Protein AF-A0A929W776-F1 (afdb_monomer_lite)

Foldseek 3Di:
DDPQQVQLLVVLQDPDGPVLVVLQADDLVSVVVVCVVCDDVVVVVCLVCLVVVDDDCSSVLVNVLVCQLVVNDDLVNLVCCCVPVVDLSSLLSLLNHQDQDPVSLLVSLVVLVVQLVVQVVDDPVSNVSSVSSSVNSLQSNCVSNVHPGSVLSVLLNVLVVLVVVVDQQVFDDDPQKTWHWDADLLLQTDTWIDHPNHTDPDDDPVLPPDPVSVVSVVVNVVLNVSLVVLLVVLVVQQLLQGWAFPVSLVSQCSDSRRNSQQQLFWKDDPLFTARDDPQAGQGPVGGDGDDRGTIGRDACVSCVVVVCLLVVLLVLLLVLAAHAACGSLDQADDDDPVQQAPQKDQPQFFFFFDLVFLCVLCVVVQWGQHPVFGIWHDDNVQQKIKGWDWPDPSPDDDPPGGTGTGIIGIDGSDDDPPDDDDGPNPDDRSNVGVVVVSVLVRSCGGGPVVHRPWRDPSQLVSLVSLLVSVCVNVVLPQWDDDDQWIWGDAQFFIWIAGSRQRWIATDVFGTFDDDDPVVVCVVVDRDNYDDDDPSSSSNNVVRVCRSHVVPDDDPSRVVRGHGDD

Radius of gyration: 27.55 Å; chains: 1; bounding box: 69×51×92 Å

Structure (mmCIF, N/CA/C/O backbone):
data_AF-A0A929W776-F1
#
_entry.id   AF-A0A929W776-F1
#
loop_
_atom_site.group_PDB
_atom_site.id
_atom_site.type_symbol
_atom_site.label_atom_id
_atom_site.label_alt_id
_atom_site.label_comp_id
_atom_site.label_asym_id
_atom_site.label_entity_id
_atom_site.label_seq_id
_atom_site.pdbx_PDB_ins_code
_atom_site.Cartn_x
_atom_site.Cartn_y
_atom_site.Cartn_z
_atom_site.occupancy
_atom_site.B_iso_or_equiv
_atom_site.auth_seq_id
_atom_site.auth_comp_id
_atom_site.auth_asym_id
_atom_site.auth_atom_id
_atom_site.pdbx_PDB_model_num
ATOM 1 N N . MET A 1 1 ? 20.023 8.348 25.761 1.00 48.97 1 MET A N 1
ATOM 2 C CA . MET A 1 1 ? 19.264 7.787 24.634 1.00 48.97 1 MET A CA 1
ATOM 3 C C . MET A 1 1 ? 18.373 8.864 24.034 1.00 48.97 1 MET A C 1
ATOM 5 O O . MET A 1 1 ? 17.513 9.380 24.750 1.00 48.97 1 MET A O 1
ATOM 9 N N . GLY A 1 2 ? 18.615 9.252 22.782 1.00 57.19 2 GLY A N 1
ATOM 10 C CA . GLY A 1 2 ? 17.770 10.219 22.065 1.00 57.19 2 GLY A CA 1
ATOM 11 C C . GLY A 1 2 ? 16.367 9.662 21.781 1.00 57.19 2 GLY A C 1
ATOM 12 O O . GLY A 1 2 ? 16.139 8.458 21.904 1.00 57.19 2 GLY A O 1
ATOM 13 N N . ASN A 1 3 ? 15.405 10.517 21.406 1.00 63.56 3 ASN A N 1
ATOM 14 C CA . ASN A 1 3 ? 14.049 10.060 21.054 1.00 63.56 3 ASN A CA 1
ATOM 15 C C . ASN A 1 3 ? 14.088 9.099 19.850 1.00 63.56 3 ASN A C 1
ATOM 17 O O . ASN A 1 3 ? 13.490 8.030 19.893 1.00 63.56 3 ASN A O 1
ATOM 21 N N . ASP A 1 4 ? 14.873 9.426 18.824 1.00 62.84 4 ASP A N 1
ATOM 22 C CA . ASP A 1 4 ? 14.966 8.621 17.599 1.00 62.84 4 ASP A CA 1
ATOM 23 C C . ASP A 1 4 ? 15.690 7.282 17.812 1.00 62.84 4 ASP A C 1
ATOM 25 O O . ASP A 1 4 ? 15.313 6.270 17.231 1.00 62.84 4 ASP A O 1
ATOM 29 N N . GLU A 1 5 ? 16.647 7.232 18.737 1.00 65.25 5 GLU A N 1
ATOM 30 C CA . GLU A 1 5 ? 17.328 5.996 19.138 1.00 65.25 5 GLU A CA 1
ATOM 31 C C . GLU A 1 5 ? 16.361 5.016 19.821 1.00 65.25 5 GLU A C 1
ATOM 33 O O . GLU A 1 5 ? 16.361 3.819 19.536 1.00 65.25 5 GLU A O 1
ATOM 38 N N . LYS A 1 6 ? 15.466 5.523 20.685 1.00 69.19 6 LYS A N 1
ATOM 39 C CA . LYS A 1 6 ? 14.408 4.698 21.294 1.00 69.19 6 LYS A CA 1
ATOM 40 C C . LYS A 1 6 ? 13.446 4.166 20.244 1.00 69.19 6 LYS A C 1
ATOM 42 O O . LYS A 1 6 ? 13.073 2.999 20.313 1.00 69.19 6 LYS A O 1
ATOM 47 N N . LYS A 1 7 ? 13.080 4.992 19.261 1.00 70.00 7 LYS A N 1
ATOM 48 C CA . LYS A 1 7 ? 12.221 4.575 18.146 1.00 70.00 7 LYS A CA 1
ATOM 49 C C . LYS A 1 7 ? 12.863 3.457 17.326 1.00 70.00 7 LYS A C 1
ATOM 51 O O . LYS A 1 7 ? 12.212 2.448 17.080 1.00 70.00 7 LYS A O 1
ATOM 56 N N . ALA A 1 8 ? 14.138 3.609 16.972 1.00 69.38 8 ALA A N 1
ATOM 57 C CA . ALA A 1 8 ? 14.897 2.613 16.223 1.00 69.38 8 ALA A CA 1
ATOM 58 C C . ALA A 1 8 ? 15.000 1.268 16.963 1.00 69.38 8 ALA A C 1
ATOM 60 O O . ALA A 1 8 ? 14.893 0.218 16.332 1.00 69.38 8 ALA A O 1
ATOM 61 N N . LEU A 1 9 ? 15.174 1.292 18.290 1.00 75.94 9 LEU A N 1
ATOM 62 C CA . LEU A 1 9 ? 15.206 0.079 19.108 1.00 75.94 9 LEU A CA 1
ATOM 63 C C . LEU A 1 9 ? 13.828 -0.592 19.199 1.00 75.94 9 LEU A C 1
ATOM 65 O O . LEU A 1 9 ? 13.731 -1.800 19.006 1.00 75.94 9 LEU A O 1
ATOM 69 N N . ILE A 1 10 ? 12.767 0.178 19.466 1.00 77.56 10 ILE A N 1
ATOM 70 C CA . ILE A 1 10 ? 11.389 -0.333 19.581 1.00 77.56 10 ILE A CA 1
ATOM 71 C C . ILE A 1 10 ? 10.932 -0.991 18.273 1.00 77.56 10 ILE A C 1
ATOM 73 O O . ILE A 1 10 ? 10.343 -2.070 18.312 1.00 77.56 10 ILE A O 1
ATOM 77 N N . ALA A 1 11 ? 11.279 -0.401 17.124 1.00 77.06 11 ALA A N 1
ATOM 78 C CA . ALA A 1 11 ? 10.932 -0.924 15.803 1.00 77.06 11 ALA A CA 1
ATOM 79 C C . ALA A 1 11 ? 11.486 -2.336 15.521 1.00 77.06 11 ALA A C 1
ATOM 81 O O . ALA A 1 11 ? 11.039 -2.983 14.583 1.00 77.06 11 ALA A O 1
ATOM 82 N N . ARG A 1 12 ? 12.442 -2.841 16.319 1.00 79.19 12 ARG A N 1
ATOM 83 C CA . ARG A 1 12 ? 12.955 -4.224 16.223 1.00 79.19 12 ARG A CA 1
ATOM 84 C C . ARG A 1 12 ? 12.085 -5.261 16.944 1.00 79.19 12 ARG A C 1
ATOM 86 O O . ARG A 1 12 ? 12.312 -6.460 16.776 1.00 79.19 12 ARG A O 1
ATOM 93 N N . TYR A 1 13 ? 11.113 -4.821 17.741 1.00 82.12 13 TYR A N 1
ATOM 94 C CA . TYR A 1 13 ? 10.267 -5.695 18.557 1.00 82.12 13 TYR A CA 1
ATOM 95 C C . TYR A 1 13 ? 8.788 -5.634 18.187 1.00 82.12 13 TYR A C 1
ATOM 97 O O . TYR A 1 13 ? 8.086 -6.609 18.427 1.00 82.12 13 TYR A O 1
ATOM 105 N N . THR A 1 14 ? 8.317 -4.527 17.609 1.00 85.25 14 THR A N 1
ATOM 106 C CA . THR A 1 14 ? 6.904 -4.338 17.256 1.00 85.25 14 THR A CA 1
ATOM 107 C C . THR A 1 14 ? 6.736 -3.465 16.017 1.00 85.25 14 THR A C 1
ATOM 109 O O . THR A 1 14 ? 7.518 -2.542 15.786 1.00 85.25 14 THR A O 1
ATOM 112 N N . GLU A 1 15 ? 5.717 -3.778 15.209 1.00 79.12 15 GLU A N 1
ATOM 113 C CA . GLU A 1 15 ? 5.338 -2.998 14.020 1.00 79.12 15 GLU A CA 1
ATOM 114 C C . GLU A 1 15 ? 4.563 -1.726 14.385 1.00 79.12 15 GLU A C 1
ATOM 116 O O . GLU A 1 15 ? 4.307 -0.890 13.520 1.00 79.12 15 GLU A O 1
ATOM 121 N N . LEU A 1 16 ? 4.177 -1.579 15.657 1.00 85.31 16 LEU A N 1
ATOM 122 C CA . LEU A 1 16 ? 3.491 -0.392 16.146 1.00 85.31 16 LEU A CA 1
ATOM 123 C C . LEU A 1 16 ? 4.425 0.817 16.123 1.00 85.31 16 LEU A C 1
ATOM 125 O O . LEU A 1 16 ? 5.558 0.758 16.611 1.00 85.31 16 LEU A O 1
ATOM 129 N N . ASP A 1 17 ? 3.919 1.945 15.617 1.00 81.50 17 ASP A N 1
ATOM 130 C CA . ASP A 1 17 ? 4.665 3.194 15.674 1.00 81.50 17 ASP A CA 1
ATOM 131 C C . ASP A 1 17 ? 4.928 3.568 17.149 1.00 81.50 17 ASP A C 1
ATOM 133 O O . ASP A 1 17 ? 4.036 3.459 17.998 1.00 81.50 17 ASP A O 1
ATOM 137 N N . PRO A 1 18 ? 6.135 4.036 17.505 1.00 82.19 18 PRO A N 1
ATOM 138 C CA . PRO A 1 18 ? 6.439 4.438 18.875 1.00 82.19 18 PRO A CA 1
ATOM 139 C C . PRO A 1 18 ? 5.498 5.510 19.441 1.00 82.19 18 PRO A C 1
ATOM 141 O O . PRO A 1 18 ? 5.235 5.526 20.645 1.00 82.19 18 PRO A O 1
ATOM 144 N N . GLN A 1 19 ? 4.976 6.400 18.593 1.00 83.50 19 GLN A N 1
ATOM 145 C CA . GLN A 1 19 ? 3.951 7.363 18.978 1.00 83.50 19 GLN A CA 1
ATOM 146 C C . GLN A 1 19 ? 2.600 6.677 19.202 1.00 83.50 19 GLN A C 1
ATOM 148 O O . GLN A 1 19 ? 1.896 7.049 20.136 1.00 83.50 19 GLN A O 1
ATOM 153 N N . ASP A 1 20 ? 2.244 5.661 18.411 1.00 89.81 20 ASP A N 1
ATOM 154 C CA . ASP A 1 20 ? 1.043 4.855 18.656 1.00 89.81 20 ASP A CA 1
ATOM 155 C C . ASP A 1 20 ? 1.131 4.148 20.016 1.00 89.81 20 ASP A C 1
ATOM 157 O O . ASP A 1 20 ? 0.197 4.240 20.812 1.00 89.81 20 ASP A O 1
ATOM 161 N N . LEU A 1 21 ? 2.272 3.533 20.350 1.00 89.06 21 LEU A N 1
ATOM 162 C CA . LEU A 1 21 ? 2.516 2.943 21.677 1.00 89.06 21 LEU A CA 1
ATOM 163 C C . LEU A 1 21 ? 2.375 3.983 22.798 1.00 89.06 21 LEU A C 1
ATOM 165 O O . LEU A 1 21 ? 1.694 3.747 23.800 1.00 89.06 21 LEU A O 1
ATOM 169 N N . ALA A 1 22 ? 2.980 5.161 22.619 1.00 85.75 22 ALA A N 1
ATOM 170 C CA . ALA A 1 22 ? 2.879 6.264 23.573 1.00 85.75 22 ALA A CA 1
ATOM 171 C C . ALA A 1 22 ? 1.435 6.773 23.738 1.00 85.75 22 ALA A C 1
ATOM 173 O O . ALA A 1 22 ? 1.055 7.212 24.827 1.00 85.75 22 ALA A O 1
ATOM 174 N N . ASP A 1 23 ? 0.613 6.669 22.693 1.00 90.31 23 ASP A N 1
ATOM 175 C CA . ASP A 1 23 ? -0.798 7.059 22.690 1.00 90.31 23 ASP A CA 1
ATOM 176 C C . ASP A 1 23 ? -1.744 5.929 23.137 1.00 90.31 23 ASP A C 1
ATOM 178 O O . ASP A 1 23 ? -2.923 6.178 23.392 1.00 90.31 23 ASP A O 1
ATOM 182 N N . GLY A 1 24 ? -1.218 4.718 23.350 1.00 91.94 24 GLY A N 1
ATOM 183 C CA . GLY A 1 24 ? -1.931 3.595 23.955 1.00 91.94 24 GLY A CA 1
ATOM 184 C C . GLY A 1 24 ? -2.263 2.446 23.006 1.00 91.94 24 GLY A C 1
ATOM 185 O O . GLY A 1 24 ? -3.190 1.691 23.309 1.00 91.94 24 GLY A O 1
ATOM 186 N N . ALA A 1 25 ? -1.552 2.313 21.887 1.00 93.00 25 ALA A N 1
ATOM 187 C CA . ALA A 1 25 ? -1.527 1.065 21.141 1.00 93.00 25 ALA A CA 1
ATOM 188 C C . ALA A 1 25 ? -0.807 -0.007 21.965 1.00 93.00 25 ALA A C 1
ATOM 190 O O . ALA A 1 25 ? 0.095 0.306 22.749 1.00 93.00 25 ALA A O 1
ATOM 191 N N . PHE A 1 26 ? -1.216 -1.260 21.816 1.00 92.25 26 PHE A N 1
ATOM 192 C CA . PHE A 1 26 ? -0.679 -2.362 22.601 1.00 92.25 26 PHE A CA 1
ATOM 193 C C . PHE A 1 26 ? -0.369 -3.558 21.709 1.00 92.25 26 PHE A C 1
ATOM 195 O O . PHE A 1 26 ? -1.216 -4.008 20.937 1.00 92.25 26 PHE A O 1
ATOM 202 N N . ASP A 1 27 ? 0.855 -4.071 21.819 1.00 90.94 27 ASP A N 1
ATOM 203 C CA . ASP A 1 27 ? 1.255 -5.289 21.128 1.00 90.94 27 ASP A CA 1
ATOM 204 C C . ASP A 1 27 ? 1.058 -6.490 22.050 1.00 90.94 27 ASP A C 1
ATOM 206 O O . ASP A 1 27 ? 1.924 -6.839 22.852 1.00 90.94 27 ASP A O 1
ATOM 210 N N . GLU A 1 28 ? -0.126 -7.087 21.964 1.00 90.06 28 GLU A N 1
ATOM 211 C CA . GLU A 1 28 ? -0.505 -8.223 22.794 1.00 90.06 28 GLU A CA 1
ATOM 212 C C . GLU A 1 28 ? 0.409 -9.431 22.590 1.00 90.06 28 GLU A C 1
ATOM 214 O O . GLU A 1 28 ? 0.835 -10.036 23.569 1.00 90.06 28 GLU A O 1
ATOM 219 N N . ALA A 1 29 ? 0.770 -9.746 21.344 1.00 87.06 29 ALA A N 1
ATOM 220 C CA . ALA A 1 29 ? 1.638 -10.881 21.046 1.00 87.06 29 ALA A CA 1
ATOM 221 C C . ALA A 1 29 ? 3.020 -10.708 21.693 1.00 87.06 29 ALA A C 1
ATOM 223 O O . ALA A 1 29 ? 3.532 -11.631 22.325 1.00 87.06 29 ALA A O 1
ATOM 224 N N . LEU A 1 30 ? 3.590 -9.501 21.598 1.00 89.31 30 LEU A N 1
ATOM 225 C CA . LEU A 1 30 ? 4.852 -9.169 22.260 1.00 89.31 30 LEU A CA 1
ATOM 226 C C . LEU A 1 30 ? 4.725 -9.231 23.788 1.00 89.31 30 LEU A C 1
ATOM 228 O O . LEU A 1 30 ? 5.636 -9.713 24.459 1.00 89.31 30 LEU A O 1
ATOM 232 N N . PHE A 1 31 ? 3.609 -8.754 24.346 1.00 92.12 31 PHE A N 1
ATOM 233 C CA . PHE A 1 31 ? 3.350 -8.829 25.782 1.00 92.12 31 PHE A CA 1
ATOM 234 C C . PHE A 1 31 ? 3.264 -10.278 26.272 1.00 92.12 31 PHE A C 1
ATOM 236 O O . PHE A 1 31 ? 3.929 -10.619 27.246 1.00 92.12 31 PHE A O 1
ATOM 243 N N . CYS A 1 32 ? 2.491 -11.127 25.592 1.00 90.38 32 CYS A N 1
ATOM 244 C CA . CYS A 1 32 ? 2.358 -12.543 25.926 1.00 90.38 32 CYS A CA 1
ATOM 245 C C . CYS A 1 32 ? 3.703 -13.268 25.814 1.00 90.38 32 CYS A C 1
ATOM 247 O O . CYS A 1 32 ? 4.087 -13.957 26.754 1.00 90.38 32 CYS A O 1
ATOM 249 N N . GLN A 1 33 ? 4.466 -13.029 24.740 1.00 89.62 33 GLN A N 1
ATOM 250 C CA . GLN A 1 33 ? 5.818 -13.574 24.588 1.00 89.62 33 GLN A CA 1
ATOM 251 C C . GLN A 1 33 ? 6.727 -13.168 25.757 1.00 89.62 33 GLN A C 1
ATOM 253 O O . GLN A 1 33 ? 7.405 -14.010 26.342 1.00 89.62 33 GLN A O 1
ATOM 258 N N . ALA A 1 34 ? 6.735 -11.883 26.119 1.00 90.06 34 ALA A N 1
ATOM 259 C CA . ALA A 1 34 ? 7.554 -11.392 27.221 1.00 90.06 34 ALA A CA 1
ATOM 260 C C . ALA A 1 34 ? 7.116 -11.978 28.573 1.00 90.06 34 ALA A C 1
ATOM 262 O O . ALA A 1 34 ? 7.967 -12.294 29.404 1.00 90.06 34 ALA A O 1
ATOM 263 N N . LEU A 1 35 ? 5.806 -12.127 28.796 1.00 92.00 35 LEU A N 1
ATOM 264 C CA . LEU A 1 35 ? 5.239 -12.720 30.007 1.00 92.00 35 LEU A CA 1
ATOM 265 C C . LEU A 1 35 ? 5.638 -14.195 30.150 1.00 92.00 35 LEU A C 1
ATOM 267 O O . LEU A 1 35 ? 6.041 -14.606 31.236 1.00 92.00 35 LEU A O 1
ATOM 271 N N . GLU A 1 36 ? 5.577 -14.961 29.060 1.00 92.56 36 GLU A N 1
ATOM 272 C CA . GLU A 1 36 ? 6.032 -16.354 29.013 1.00 92.56 36 GLU A CA 1
ATOM 273 C C . GLU A 1 36 ? 7.537 -16.473 29.291 1.00 92.56 36 GLU A C 1
ATOM 275 O O . GLU A 1 36 ? 7.955 -17.326 30.072 1.00 92.56 36 GLU A O 1
ATOM 280 N N . GLU A 1 37 ? 8.355 -15.594 28.704 1.00 91.19 37 GLU A N 1
ATOM 281 C CA . GLU A 1 37 ? 9.815 -15.638 28.832 1.00 91.19 37 GLU A CA 1
ATOM 282 C C . GLU A 1 37 ? 10.303 -15.324 30.258 1.00 91.19 37 GLU A C 1
ATOM 284 O O . GLU A 1 37 ? 11.225 -15.971 30.764 1.00 91.19 37 GLU A O 1
ATOM 289 N N . ILE A 1 38 ? 9.696 -14.340 30.934 1.00 93.50 38 ILE A N 1
ATOM 290 C CA . ILE A 1 38 ? 10.110 -13.954 32.294 1.00 93.50 38 ILE A CA 1
ATOM 291 C C . ILE A 1 38 ? 9.371 -14.727 33.395 1.00 93.50 38 ILE A C 1
ATOM 293 O O . ILE A 1 38 ? 9.895 -14.833 34.507 1.00 93.50 38 ILE A O 1
ATOM 297 N N . GLY A 1 39 ? 8.183 -15.260 33.103 1.00 93.06 39 GLY A N 1
ATOM 298 C CA . GLY A 1 39 ? 7.311 -15.951 34.051 1.00 93.06 39 GLY A CA 1
ATOM 299 C C . GLY A 1 39 ? 6.545 -15.024 35.007 1.00 93.06 39 GLY A C 1
ATOM 300 O O . GLY A 1 39 ? 6.932 -13.879 35.263 1.00 93.06 39 GLY A O 1
ATOM 301 N N . GLU A 1 40 ? 5.455 -15.541 35.583 1.00 91.75 40 GLU A N 1
ATOM 302 C CA . GLU A 1 40 ? 4.503 -14.767 36.400 1.00 91.75 40 GLU A CA 1
ATOM 303 C C . GLU A 1 40 ? 5.140 -14.096 37.628 1.00 91.75 40 GLU A C 1
ATOM 305 O O . GLU A 1 40 ? 4.878 -12.924 37.898 1.00 91.75 40 GLU A O 1
ATOM 310 N N . GLU A 1 41 ? 6.020 -14.794 38.356 1.00 92.69 41 GLU A N 1
ATOM 311 C CA . GLU A 1 41 ? 6.655 -14.245 39.564 1.00 92.69 41 GLU A CA 1
ATOM 312 C C . GLU A 1 41 ? 7.495 -12.997 39.261 1.00 92.69 41 GLU A C 1
ATOM 314 O O . GLU A 1 41 ? 7.428 -11.991 39.976 1.00 92.69 41 GLU A O 1
ATOM 319 N N . ARG A 1 42 ? 8.284 -13.042 38.180 1.00 93.50 42 ARG A N 1
ATOM 320 C CA . ARG A 1 42 ? 9.117 -11.906 37.763 1.00 93.50 42 ARG A CA 1
ATOM 321 C C . ARG A 1 42 ? 8.264 -10.803 37.159 1.00 93.50 42 ARG A C 1
ATOM 323 O O . ARG A 1 42 ? 8.526 -9.628 37.422 1.00 93.50 42 ARG A O 1
ATOM 330 N N . PHE A 1 43 ? 7.225 -11.165 36.412 1.00 93.00 43 PHE A N 1
ATOM 331 C CA . PHE A 1 43 ? 6.266 -10.197 35.906 1.00 93.00 43 PHE A CA 1
ATOM 332 C C . PHE A 1 43 ? 5.595 -9.420 37.040 1.00 93.00 43 PHE A C 1
ATOM 334 O O . PHE A 1 43 ? 5.522 -8.198 36.961 1.00 93.00 43 PHE A O 1
ATOM 341 N N . GLU A 1 44 ? 5.186 -10.069 38.130 1.00 92.12 44 GLU A N 1
ATOM 342 C CA . GLU A 1 44 ? 4.583 -9.389 39.283 1.00 92.12 44 GLU A CA 1
ATOM 343 C C . GLU A 1 44 ? 5.535 -8.387 39.953 1.00 92.12 44 GLU A C 1
ATOM 345 O O . GLU A 1 44 ? 5.121 -7.299 40.375 1.00 92.12 44 GLU A O 1
ATOM 350 N N . LEU A 1 45 ? 6.836 -8.695 40.004 1.00 91.56 45 LEU A N 1
ATOM 351 C CA . LEU A 1 45 ? 7.850 -7.732 40.444 1.00 91.56 45 LEU A CA 1
ATOM 352 C C . LEU A 1 45 ? 7.894 -6.516 39.507 1.00 91.56 45 LEU A C 1
ATOM 354 O O . LEU A 1 45 ? 7.823 -5.376 39.980 1.00 91.56 45 LEU A O 1
ATOM 358 N N . CYS A 1 46 ? 7.938 -6.738 38.189 1.00 89.25 46 CYS A N 1
ATOM 359 C CA . CYS A 1 46 ? 7.894 -5.673 37.182 1.00 89.25 46 CYS A CA 1
ATOM 360 C C . CYS A 1 46 ? 6.596 -4.854 37.266 1.00 89.25 46 CYS A C 1
ATOM 362 O O . CYS A 1 46 ? 6.639 -3.621 37.265 1.00 89.25 46 CYS A O 1
ATOM 364 N N . TYR A 1 47 ? 5.446 -5.513 37.414 1.00 90.31 47 TYR A N 1
ATOM 365 C CA . TYR A 1 47 ? 4.128 -4.898 37.521 1.00 90.31 47 TYR A CA 1
ATOM 366 C C . TYR A 1 47 ? 4.079 -3.959 38.727 1.00 90.31 47 TYR A C 1
ATOM 368 O O . TYR A 1 47 ? 3.722 -2.784 38.583 1.00 90.31 47 TYR A O 1
ATOM 376 N N . LYS A 1 48 ? 4.516 -4.411 39.911 1.00 89.31 48 LYS A N 1
ATOM 377 C CA . LYS A 1 48 ? 4.590 -3.586 41.133 1.00 89.31 48 LYS A CA 1
ATOM 378 C C . LYS A 1 48 ? 5.590 -2.439 40.999 1.00 89.31 48 LYS A C 1
ATOM 380 O O . LYS A 1 48 ? 5.293 -1.327 41.453 1.00 89.31 48 LYS A O 1
ATOM 385 N N . ALA A 1 49 ? 6.717 -2.677 40.330 1.00 88.56 49 ALA A N 1
ATOM 386 C CA . ALA A 1 49 ? 7.760 -1.684 40.097 1.00 88.56 49 ALA A CA 1
ATOM 387 C C . ALA A 1 49 ? 7.424 -0.657 38.999 1.00 88.56 49 ALA A C 1
ATOM 389 O O . ALA A 1 49 ? 8.026 0.413 38.985 1.00 88.56 49 ALA A O 1
ATOM 390 N N . ALA A 1 50 ? 6.437 -0.911 38.129 1.00 85.88 50 ALA A N 1
ATOM 391 C CA . ALA A 1 50 ? 6.112 -0.063 36.972 1.00 85.88 50 ALA A CA 1
ATOM 392 C C . ALA A 1 50 ? 5.916 1.431 37.307 1.00 85.88 50 ALA A C 1
ATOM 394 O O . ALA A 1 50 ? 6.285 2.302 36.518 1.00 85.88 50 ALA A O 1
ATOM 395 N N . LYS A 1 51 ? 5.395 1.745 38.503 1.00 85.25 51 LYS A N 1
ATOM 396 C CA . LYS A 1 51 ? 5.230 3.127 38.997 1.00 85.25 51 LYS A CA 1
ATOM 397 C C . LYS A 1 51 ? 6.545 3.904 39.158 1.00 85.25 51 LYS A C 1
ATOM 399 O O . LYS A 1 51 ? 6.508 5.125 39.222 1.00 85.25 51 LYS A O 1
ATOM 404 N N . TYR A 1 52 ? 7.680 3.210 39.245 1.00 84.50 52 TYR A N 1
ATOM 405 C CA . TYR A 1 52 ? 9.017 3.802 39.345 1.00 84.50 52 TYR A CA 1
ATOM 406 C C . TYR A 1 52 ? 9.712 3.937 37.982 1.00 84.50 52 TYR A C 1
ATOM 408 O O . TYR A 1 52 ? 10.734 4.605 37.886 1.00 84.50 52 TYR A O 1
ATOM 416 N N . ILE A 1 53 ? 9.170 3.295 36.942 1.00 73.00 53 ILE A N 1
ATOM 417 C CA . ILE A 1 53 ? 9.767 3.220 35.601 1.00 73.00 53 ILE A CA 1
ATOM 418 C C . ILE A 1 53 ? 9.089 4.218 34.645 1.00 73.00 53 ILE A C 1
ATOM 420 O O . ILE A 1 53 ? 9.732 4.755 33.745 1.00 73.00 53 ILE A O 1
ATOM 424 N N . GLY A 1 54 ? 7.793 4.489 34.839 1.00 67.00 54 GLY A N 1
ATOM 425 C CA . GLY A 1 54 ? 7.014 5.412 34.008 1.00 67.00 54 GLY A CA 1
ATOM 426 C C . GLY A 1 54 ? 6.852 6.812 34.607 1.00 67.00 54 GLY A C 1
ATOM 427 O O . GLY A 1 54 ? 6.807 6.981 35.823 1.00 67.00 54 GLY A O 1
ATOM 428 N N . SER A 1 55 ? 6.680 7.820 33.749 1.00 68.56 55 SER A N 1
ATOM 429 C CA . SER A 1 55 ? 6.246 9.162 34.154 1.00 68.56 55 SER A CA 1
ATOM 430 C C . SER A 1 55 ? 4.718 9.300 34.069 1.00 68.56 55 SER A C 1
ATOM 432 O O . SER A 1 55 ? 4.064 8.740 33.185 1.00 68.56 55 SER A O 1
ATOM 434 N N . GLY A 1 56 ? 4.123 10.048 35.004 1.00 73.50 56 GLY A N 1
ATOM 435 C CA . GLY A 1 56 ? 2.686 10.343 35.004 1.00 73.50 56 GLY A CA 1
ATOM 436 C C . GLY A 1 56 ? 1.795 9.091 34.986 1.00 73.50 56 GLY A C 1
ATOM 437 O O . GLY A 1 56 ? 2.045 8.123 35.702 1.00 73.50 56 GLY A O 1
ATOM 438 N N . ALA A 1 57 ? 0.746 9.110 34.157 1.00 78.31 57 ALA A N 1
ATOM 439 C CA . ALA A 1 57 ? -0.274 8.057 34.078 1.00 78.31 57 ALA A CA 1
ATOM 440 C C . ALA A 1 57 ? 0.107 6.844 33.198 1.00 78.31 57 ALA A C 1
ATOM 442 O O . ALA A 1 57 ? -0.671 5.896 33.097 1.00 78.31 57 ALA A O 1
ATOM 443 N N . ILE A 1 58 ? 1.297 6.835 32.579 1.00 82.25 58 ILE A N 1
ATOM 444 C CA . ILE A 1 58 ? 1.713 5.783 31.628 1.00 82.25 58 ILE A CA 1
ATOM 445 C C . ILE A 1 58 ? 1.731 4.403 32.299 1.00 82.25 58 ILE A C 1
ATOM 447 O O . ILE A 1 58 ? 1.238 3.427 31.738 1.00 82.25 58 ILE A O 1
ATOM 451 N N . HIS A 1 59 ? 2.233 4.324 33.534 1.00 85.88 59 HIS A N 1
ATOM 452 C CA . HIS A 1 59 ? 2.269 3.071 34.289 1.00 85.88 59 HIS A CA 1
ATOM 453 C C . HIS A 1 59 ? 0.858 2.534 34.591 1.00 85.88 59 HIS A C 1
ATOM 455 O O . HIS A 1 59 ? 0.643 1.325 34.586 1.00 85.88 59 HIS A O 1
ATOM 461 N N . THR A 1 60 ? -0.116 3.419 34.837 1.00 88.56 60 THR A N 1
ATOM 462 C CA . THR A 1 60 ? -1.509 3.035 35.098 1.00 88.56 60 THR A CA 1
ATOM 463 C C . THR A 1 60 ? -2.157 2.456 33.844 1.00 88.56 60 THR A C 1
ATOM 465 O O . THR A 1 60 ? -2.850 1.444 33.932 1.00 88.56 60 THR A O 1
ATOM 468 N N . ARG A 1 61 ? -1.892 3.054 32.675 1.00 90.69 61 ARG A N 1
ATOM 469 C CA . ARG A 1 61 ? -2.330 2.517 31.382 1.00 90.69 61 ARG A CA 1
ATOM 470 C C . ARG A 1 61 ? -1.721 1.143 31.111 1.00 90.69 61 ARG A C 1
ATOM 472 O O . ARG A 1 61 ? -2.459 0.215 30.809 1.00 90.69 61 ARG A O 1
ATOM 479 N N . ALA A 1 62 ? -0.401 1.010 31.258 1.00 89.25 62 ALA A N 1
ATOM 480 C CA . ALA A 1 62 ? 0.301 -0.249 31.010 1.00 89.25 62 ALA A CA 1
ATOM 481 C C . ALA A 1 62 ? -0.249 -1.392 31.877 1.00 89.25 62 ALA A C 1
ATOM 483 O O . ALA A 1 62 ? -0.529 -2.472 31.365 1.00 89.25 62 ALA A O 1
ATOM 484 N N . ARG A 1 63 ? -0.484 -1.128 33.171 1.00 90.94 63 ARG A N 1
ATOM 485 C CA . ARG A 1 63 ? -1.131 -2.085 34.080 1.00 90.94 63 ARG A CA 1
ATOM 486 C C . ARG A 1 63 ? -2.536 -2.455 33.621 1.00 90.94 63 ARG A C 1
ATOM 488 O O . ARG A 1 63 ? -2.826 -3.635 33.507 1.00 90.94 63 ARG A O 1
ATOM 495 N N . ARG A 1 64 ? -3.369 -1.464 33.279 1.00 92.62 64 ARG A N 1
ATOM 496 C CA . ARG A 1 64 ? -4.728 -1.719 32.782 1.00 92.62 64 ARG A CA 1
ATOM 497 C C . ARG A 1 64 ? -4.724 -2.630 31.563 1.00 92.62 64 ARG A C 1
ATOM 499 O O . ARG A 1 64 ? -5.520 -3.552 31.512 1.00 92.62 64 ARG A O 1
ATOM 506 N N . TYR A 1 65 ? -3.876 -2.360 30.579 1.00 94.69 65 TYR A N 1
ATOM 507 C CA . TYR A 1 65 ? -3.845 -3.165 29.359 1.00 94.69 65 TYR A CA 1
ATOM 508 C C . TYR A 1 65 ? -3.361 -4.585 29.636 1.00 94.69 65 TYR A C 1
ATOM 510 O O . TYR A 1 65 ? -3.966 -5.530 29.141 1.00 94.69 65 TYR A O 1
ATOM 518 N N . ALA A 1 66 ? -2.345 -4.735 30.491 1.00 93.75 66 ALA A N 1
ATOM 519 C CA . ALA A 1 66 ? -1.914 -6.044 30.961 1.00 93.75 66 ALA A CA 1
ATOM 520 C C . ALA A 1 66 ? -3.050 -6.795 31.675 1.00 93.75 66 ALA A C 1
ATOM 522 O O . ALA A 1 66 ? -3.211 -7.990 31.454 1.00 93.75 66 ALA A O 1
ATOM 523 N N . ASP A 1 67 ? -3.845 -6.112 32.502 1.00 95.06 67 ASP A N 1
ATOM 524 C CA . ASP A 1 67 ? -4.977 -6.708 33.215 1.00 95.06 67 ASP A CA 1
ATOM 525 C C . ASP A 1 67 ? -6.110 -7.107 32.255 1.00 95.06 67 ASP A C 1
ATOM 527 O O . ASP A 1 67 ? -6.663 -8.195 32.384 1.00 95.06 67 ASP A O 1
ATOM 531 N N . VAL A 1 68 ? -6.420 -6.272 31.257 1.00 95.44 68 VAL A N 1
ATOM 532 C CA . VAL A 1 68 ? -7.434 -6.560 30.227 1.00 95.44 68 VAL A CA 1
ATOM 533 C C . VAL A 1 68 ? -7.050 -7.792 29.403 1.00 95.44 68 VAL A C 1
ATOM 535 O O . VAL A 1 68 ? -7.861 -8.704 29.274 1.00 95.44 68 VAL A O 1
ATOM 538 N N . VAL A 1 69 ? -5.807 -7.862 28.915 1.00 93.81 69 VAL A N 1
ATOM 539 C CA . VAL A 1 69 ? -5.309 -9.003 28.121 1.00 93.81 69 VAL A CA 1
ATOM 540 C C . VAL A 1 69 ? -5.228 -10.288 28.948 1.00 93.81 69 VAL A C 1
ATOM 542 O O . VAL A 1 69 ? -5.469 -11.374 28.435 1.00 93.81 69 VAL A O 1
ATOM 545 N N . GLN A 1 70 ? -4.957 -10.181 30.250 1.00 93.31 70 GLN A N 1
ATOM 546 C CA . GLN A 1 70 ? -5.015 -11.318 31.177 1.00 93.31 70 GLN A CA 1
ATOM 547 C C . GLN A 1 70 ? -6.450 -11.682 31.611 1.00 93.31 70 GLN A C 1
ATOM 549 O O . GLN A 1 70 ? -6.620 -12.548 32.466 1.00 93.31 70 GLN A O 1
ATOM 554 N N . GLY A 1 71 ? -7.486 -11.018 31.082 1.00 93.75 71 GLY A N 1
ATOM 555 C CA . GLY A 1 71 ? -8.890 -11.295 31.409 1.00 93.75 71 GLY A CA 1
ATOM 556 C C . GLY A 1 71 ? -9.332 -10.838 32.806 1.00 93.75 71 GLY A C 1
ATOM 557 O O . GLY A 1 71 ? -10.360 -11.289 33.303 1.00 93.75 71 GLY A O 1
ATOM 558 N N . LYS A 1 72 ? -8.574 -9.947 33.456 1.00 95.12 72 LYS A N 1
ATOM 559 C CA . LYS A 1 72 ? -8.855 -9.424 34.807 1.00 95.12 72 LYS A CA 1
ATOM 560 C C . LYS A 1 72 ? -9.827 -8.234 34.814 1.00 95.12 72 LYS A C 1
ATOM 562 O O . LYS A 1 72 ? -10.215 -7.791 35.890 1.00 95.12 72 LYS A O 1
ATOM 567 N N . VAL A 1 73 ? -10.187 -7.695 33.645 1.00 95.56 73 VAL A N 1
ATOM 568 C CA . VAL A 1 73 ? -11.067 -6.521 33.478 1.00 95.56 73 VAL A CA 1
ATOM 569 C C . VAL A 1 73 ? -12.197 -6.862 32.513 1.00 95.56 73 VAL A C 1
ATOM 571 O O . VAL A 1 73 ? -11.949 -7.411 31.441 1.00 95.56 73 VAL A O 1
ATOM 574 N N . THR A 1 74 ? -13.429 -6.502 32.873 1.00 95.19 74 THR A N 1
ATOM 575 C CA . THR A 1 74 ? -14.628 -6.795 32.073 1.00 95.19 74 THR A CA 1
ATOM 576 C C . THR A 1 74 ? -14.986 -5.669 31.094 1.00 95.19 74 THR A C 1
ATOM 578 O O . THR A 1 74 ? -14.623 -4.504 31.284 1.00 95.19 74 THR A O 1
ATOM 581 N N . GLU A 1 75 ? -15.749 -5.989 30.040 1.00 95.31 75 GLU A N 1
ATOM 582 C CA . GLU A 1 75 ? -16.247 -4.978 29.092 1.00 95.31 75 GLU A CA 1
ATOM 583 C C . GLU A 1 75 ? -17.150 -3.942 29.784 1.00 95.31 75 GLU A C 1
ATOM 585 O O . GLU A 1 75 ? -17.035 -2.743 29.527 1.00 95.31 75 GLU A O 1
ATOM 590 N N . GLU A 1 76 ? -17.998 -4.374 30.721 1.00 95.69 76 GLU A N 1
ATOM 591 C CA . GLU A 1 76 ? -18.910 -3.504 31.476 1.00 95.69 76 GLU A CA 1
ATOM 592 C C . GLU A 1 76 ? -18.164 -2.451 32.309 1.00 95.69 76 GLU A C 1
ATOM 594 O O . GLU A 1 76 ? -18.555 -1.277 32.340 1.00 95.69 76 GLU A O 1
ATOM 599 N N . GLU A 1 77 ? -17.050 -2.834 32.937 1.00 96.31 77 GLU A N 1
ATOM 600 C CA . GLU A 1 77 ? -16.186 -1.911 33.673 1.00 96.31 77 GLU A CA 1
ATOM 601 C C . GLU A 1 77 ? -15.588 -0.840 32.756 1.00 96.31 77 GLU A C 1
ATOM 603 O O . GLU A 1 77 ? -15.602 0.349 33.096 1.00 96.31 77 GLU A O 1
ATOM 608 N N . LEU A 1 78 ? -15.091 -1.233 31.577 1.00 96.69 78 LEU A N 1
ATOM 609 C CA . LEU A 1 78 ? -14.556 -0.289 30.595 1.00 96.69 78 LEU A CA 1
ATOM 610 C C . LEU A 1 78 ? -15.651 0.660 30.099 1.00 96.69 78 LEU A C 1
ATOM 612 O O . LEU A 1 78 ? -15.453 1.877 30.093 1.00 96.69 78 LEU A O 1
ATOM 616 N N . LEU A 1 79 ? -16.830 0.137 29.750 1.00 96.00 79 LEU A N 1
ATOM 617 C CA . LEU A 1 79 ? -17.965 0.939 29.287 1.00 96.00 79 LEU A CA 1
ATOM 618 C C . LEU A 1 79 ? -18.431 1.949 30.341 1.00 96.00 79 LEU A C 1
ATOM 620 O O . LEU A 1 79 ? -18.696 3.109 30.002 1.00 96.00 79 LEU A O 1
ATOM 624 N N . THR A 1 80 ? -18.462 1.547 31.613 1.00 96.88 80 THR A N 1
ATOM 625 C CA . THR A 1 80 ? -18.787 2.426 32.745 1.00 96.88 80 THR A CA 1
ATOM 626 C C . THR A 1 80 ? -17.771 3.562 32.857 1.00 96.88 80 THR A C 1
ATOM 628 O O . THR A 1 80 ? -18.144 4.736 32.893 1.00 96.88 80 THR A O 1
ATOM 631 N N . GLN A 1 81 ? -16.472 3.255 32.790 1.00 95.19 81 GLN A N 1
ATOM 632 C CA . GLN A 1 81 ? -15.414 4.271 32.822 1.00 95.19 81 GLN A CA 1
ATOM 633 C C . GLN A 1 81 ? -15.473 5.237 31.627 1.00 95.19 81 GLN A C 1
ATOM 635 O O . GLN A 1 81 ? -15.199 6.433 31.781 1.00 95.19 81 GLN A O 1
ATOM 640 N N . ILE A 1 82 ? -15.832 4.749 30.438 1.00 96.06 82 ILE A N 1
ATOM 641 C CA . ILE A 1 82 ? -16.012 5.585 29.243 1.00 96.06 82 ILE A CA 1
ATOM 642 C C . ILE A 1 82 ? -17.207 6.522 29.428 1.00 96.06 82 ILE A C 1
ATOM 644 O O . ILE A 1 82 ? -17.107 7.706 29.109 1.00 96.06 82 ILE A O 1
ATOM 648 N N . LYS A 1 83 ? -18.327 6.020 29.954 1.00 93.69 83 LYS A N 1
ATOM 649 C CA . LYS A 1 83 ? -19.557 6.802 30.117 1.00 93.69 83 LYS A CA 1
ATOM 650 C C . LYS A 1 83 ? -19.440 7.849 31.225 1.00 93.69 83 LYS A C 1
ATOM 652 O O . LYS A 1 83 ? -19.775 9.006 31.001 1.00 93.69 83 LYS A O 1
ATOM 657 N N . GLU A 1 84 ? -18.945 7.464 32.398 1.00 95.19 84 GLU A N 1
ATOM 658 C CA . GLU A 1 84 ? -18.905 8.342 33.574 1.00 95.19 84 GLU A CA 1
ATOM 659 C C . GLU A 1 84 ? -17.721 9.307 33.558 1.00 95.19 84 GLU A C 1
ATOM 661 O O . GLU A 1 84 ? -17.847 10.467 33.946 1.00 95.19 84 GLU A O 1
ATOM 666 N N . LYS A 1 85 ? -16.549 8.830 33.124 1.00 94.44 85 LYS A N 1
ATOM 667 C CA . LYS A 1 85 ? -15.283 9.571 33.247 1.00 94.44 85 LYS A CA 1
ATOM 668 C C . LYS A 1 85 ? -14.686 9.968 31.905 1.00 94.44 85 LYS A C 1
ATOM 670 O O . LYS A 1 85 ? -13.616 10.573 31.885 1.00 94.44 85 LYS A O 1
ATOM 675 N N . ARG A 1 86 ? -15.329 9.607 30.785 1.00 94.06 86 ARG A N 1
ATOM 676 C CA . ARG A 1 86 ? -14.780 9.790 29.431 1.00 94.06 86 ARG A CA 1
ATOM 677 C C . ARG A 1 86 ? -13.346 9.246 29.326 1.00 94.06 86 ARG A C 1
ATOM 679 O O . ARG A 1 86 ? -12.466 9.880 28.740 1.00 94.06 86 ARG A O 1
ATOM 686 N N . ASN A 1 87 ? -13.087 8.102 29.967 1.00 94.62 87 ASN A N 1
ATOM 687 C CA . ASN A 1 87 ? -11.734 7.578 30.132 1.00 94.62 87 ASN A CA 1
ATOM 688 C C . ASN A 1 87 ? -11.154 7.102 28.791 1.00 94.62 87 ASN A C 1
ATOM 690 O O . ASN A 1 87 ? -11.569 6.078 28.259 1.00 94.62 87 ASN A O 1
ATOM 694 N N . LYS A 1 88 ? -10.171 7.838 28.267 1.00 94.75 88 LYS A N 1
ATOM 695 C CA . LYS A 1 88 ? -9.539 7.579 26.963 1.00 94.75 88 LYS A CA 1
ATOM 696 C C . LYS A 1 88 ? -8.830 6.228 26.898 1.00 94.75 88 LYS A C 1
ATOM 698 O O . LYS A 1 88 ? -8.995 5.500 25.929 1.00 94.75 88 LYS A O 1
ATOM 703 N N . ASP A 1 89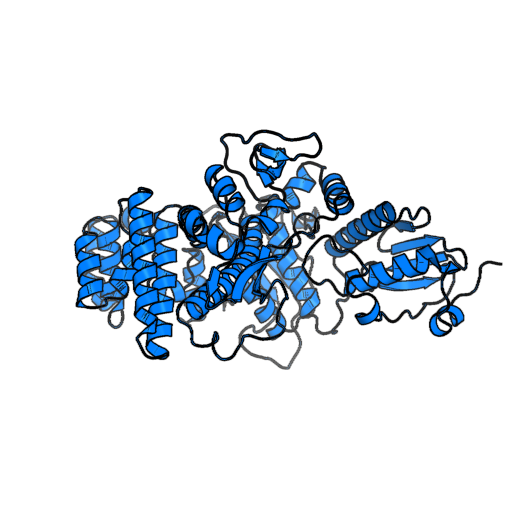 ? -8.109 5.869 27.954 1.00 94.75 89 ASP A N 1
ATOM 704 C CA . ASP A 1 89 ? -7.407 4.588 28.025 1.00 94.75 89 ASP A CA 1
ATOM 705 C C . ASP A 1 89 ? -8.405 3.416 28.094 1.00 94.75 89 ASP A C 1
ATOM 707 O O . ASP A 1 89 ? -8.111 2.332 27.610 1.00 94.75 89 ASP A O 1
ATOM 711 N N . ALA A 1 90 ? -9.604 3.615 28.662 1.00 96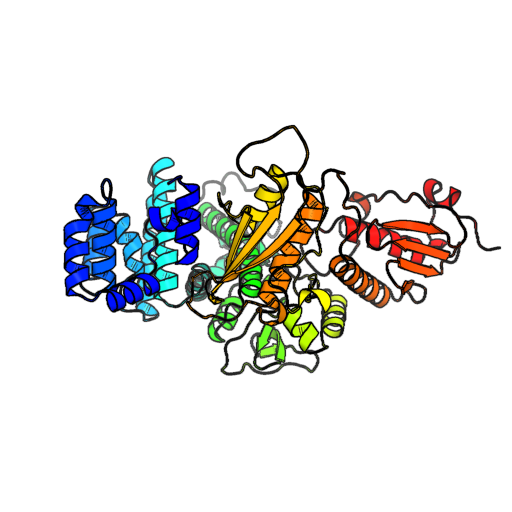.12 90 ALA A N 1
ATOM 712 C CA . ALA A 1 90 ? -10.657 2.596 28.629 1.00 96.12 90 ALA A CA 1
ATOM 713 C C . ALA A 1 90 ? -11.236 2.404 27.215 1.00 96.12 90 ALA A C 1
ATOM 715 O O . ALA A 1 90 ? -11.512 1.272 26.835 1.00 96.12 90 ALA A O 1
ATOM 716 N N . VAL A 1 91 ? -11.354 3.475 26.415 1.00 96.69 91 VAL A N 1
ATOM 717 C CA . VAL A 1 91 ? -11.732 3.368 24.990 1.00 96.69 91 VAL A CA 1
ATOM 718 C C . VAL A 1 91 ? -10.697 2.543 24.226 1.00 96.69 91 VAL A C 1
ATOM 720 O O . VAL A 1 91 ? -11.067 1.606 23.527 1.00 96.69 91 VAL A O 1
ATOM 723 N N . CYS A 1 92 ? -9.406 2.844 24.400 1.00 95.88 92 CYS A N 1
ATOM 724 C CA . CYS A 1 92 ? -8.322 2.095 23.759 1.00 95.88 92 CYS A CA 1
ATOM 725 C C . CYS A 1 92 ? -8.257 0.624 24.203 1.00 95.88 92 CYS A C 1
ATOM 727 O O . CYS A 1 92 ? -7.845 -0.229 23.417 1.00 95.88 92 CYS A O 1
ATOM 729 N N . ALA A 1 93 ? -8.665 0.325 25.440 1.00 96.19 93 ALA A N 1
ATOM 730 C CA . ALA A 1 93 ? -8.672 -1.024 25.996 1.00 96.19 93 ALA A CA 1
ATOM 731 C C . ALA A 1 93 ? -9.817 -1.912 25.485 1.00 96.19 93 ALA A C 1
ATOM 733 O O . ALA A 1 93 ? -9.695 -3.129 25.581 1.00 96.19 93 ALA A O 1
ATOM 734 N N . LEU A 1 94 ? -10.898 -1.351 24.918 1.00 95.50 94 LEU A N 1
ATOM 735 C CA . LEU A 1 94 ? -12.004 -2.152 24.363 1.00 95.50 94 LEU A CA 1
ATOM 736 C C . LEU A 1 94 ? -11.499 -3.186 23.349 1.00 95.50 94 LEU A C 1
ATOM 738 O O . LEU A 1 94 ? -11.988 -4.308 23.309 1.00 95.50 94 LEU A O 1
ATOM 742 N N . GLY A 1 95 ? -10.495 -2.814 22.554 1.00 90.00 95 GLY A N 1
ATOM 743 C CA . GLY A 1 95 ? -9.891 -3.692 21.558 1.00 90.00 95 GLY A CA 1
ATOM 744 C C . GLY A 1 95 ? -9.004 -4.811 22.102 1.00 90.00 95 GLY A C 1
ATOM 745 O O . GLY A 1 95 ? -8.612 -5.677 21.332 1.00 90.00 95 GLY A O 1
ATOM 746 N N . LEU A 1 96 ? -8.680 -4.791 23.397 1.00 94.06 96 LEU A N 1
ATOM 747 C CA . LEU A 1 96 ? -7.747 -5.726 24.037 1.00 94.06 96 LEU A CA 1
ATOM 748 C C . LEU A 1 96 ? -8.453 -6.843 24.817 1.00 94.06 96 LEU A C 1
ATOM 750 O O . LEU A 1 96 ? -7.791 -7.724 25.358 1.00 94.06 96 LEU A O 1
ATOM 754 N N . LEU A 1 97 ? -9.783 -6.790 24.910 1.00 94.38 97 LEU A N 1
ATOM 755 C CA . LEU A 1 97 ? -10.588 -7.817 25.566 1.00 94.38 97 LEU A CA 1
ATOM 756 C C . LEU A 1 97 ? -10.430 -9.176 24.859 1.00 94.38 97 LEU A C 1
ATOM 758 O O . LEU A 1 97 ? -10.192 -9.262 23.649 1.00 94.38 97 LEU A O 1
ATOM 762 N N . THR A 1 98 ? -10.534 -10.250 25.637 1.00 89.75 98 THR A N 1
ATOM 763 C CA . THR A 1 98 ? -10.164 -11.606 25.207 1.00 89.75 98 THR A CA 1
ATOM 764 C C . THR A 1 98 ? -11.255 -12.321 24.407 1.00 89.75 98 THR A C 1
ATOM 766 O O . THR A 1 98 ? -10.934 -13.186 23.594 1.00 89.75 98 THR A O 1
ATOM 769 N N . ASP A 1 99 ? -12.528 -11.953 24.563 1.00 89.62 99 ASP A N 1
ATOM 770 C CA . ASP A 1 99 ? -13.630 -12.444 23.732 1.00 89.62 99 ASP A CA 1
ATOM 771 C C . ASP A 1 99 ? -13.655 -11.716 22.379 1.00 89.62 99 ASP A C 1
ATOM 773 O O . ASP A 1 99 ? -13.655 -10.486 22.306 1.00 89.62 99 ASP A O 1
ATOM 777 N N . ARG A 1 100 ? -13.611 -12.485 21.288 1.00 85.88 100 ARG A N 1
ATOM 778 C CA . ARG A 1 100 ? -13.315 -11.985 19.930 1.00 85.88 100 ARG A CA 1
ATOM 779 C C . ARG A 1 100 ? -14.266 -12.524 18.871 1.00 85.88 100 ARG A C 1
ATOM 781 O O . ARG A 1 100 ? -13.889 -12.670 17.713 1.00 85.88 100 ARG A O 1
ATOM 788 N N . ASP A 1 101 ? -15.491 -12.852 19.260 1.00 86.56 101 ASP A N 1
ATOM 789 C CA . ASP A 1 101 ? -16.515 -13.176 18.274 1.00 86.56 101 ASP A CA 1
ATOM 790 C C . ASP A 1 101 ? -16.923 -11.929 17.468 1.00 86.56 101 ASP A C 1
ATOM 792 O O . ASP A 1 101 ? -16.760 -10.785 17.909 1.00 86.56 101 ASP A O 1
ATOM 796 N N . ASP A 1 102 ? -17.465 -12.156 16.270 1.00 80.19 102 ASP A N 1
ATOM 797 C CA . ASP A 1 102 ? -17.861 -11.083 15.353 1.00 80.19 102 ASP A CA 1
ATOM 798 C C . ASP A 1 102 ? -18.854 -10.097 15.998 1.00 80.19 102 ASP A C 1
ATOM 800 O O . ASP A 1 102 ? -18.794 -8.895 15.726 1.00 80.19 102 ASP A O 1
ATOM 804 N N . ALA A 1 103 ? -19.734 -10.564 16.893 1.00 84.62 103 ALA A N 1
ATOM 805 C CA . ALA A 1 103 ? -20.694 -9.699 17.568 1.00 84.62 103 ALA A CA 1
ATOM 806 C C . ALA A 1 103 ? -20.010 -8.810 18.620 1.00 84.62 103 ALA A C 1
ATOM 808 O O . ALA A 1 103 ? -20.343 -7.628 18.726 1.00 84.62 103 ALA A O 1
ATOM 809 N N . ALA A 1 104 ? -19.047 -9.334 19.380 1.00 90.19 104 ALA A N 1
ATOM 810 C CA . ALA A 1 104 ? -18.237 -8.563 20.323 1.00 90.19 104 ALA A CA 1
ATOM 811 C C . ALA A 1 104 ? -17.417 -7.483 19.606 1.00 90.19 104 ALA A C 1
ATOM 813 O O . ALA A 1 104 ? -17.465 -6.306 19.981 1.00 90.19 104 ALA A O 1
ATOM 814 N N . ILE A 1 105 ? -16.742 -7.855 18.515 1.00 89.19 105 ILE A N 1
ATOM 815 C CA . ILE A 1 105 ? -15.966 -6.927 17.685 1.00 89.19 105 ILE A CA 1
ATOM 816 C C . ILE A 1 105 ? -16.866 -5.810 17.140 1.00 89.19 105 ILE A C 1
ATOM 818 O O . ILE A 1 105 ? -16.524 -4.629 17.252 1.00 89.19 105 ILE A O 1
ATOM 822 N N . GLN A 1 106 ? -18.044 -6.160 16.615 1.00 84.12 106 GLN A N 1
ATOM 823 C CA . GLN A 1 106 ? -18.994 -5.187 16.080 1.00 84.12 106 GLN A CA 1
ATOM 824 C C . GLN A 1 106 ? -19.514 -4.226 17.156 1.00 84.12 106 GLN A C 1
ATOM 826 O O . GLN A 1 106 ? -19.520 -3.011 16.936 1.00 84.12 106 GLN A O 1
ATOM 831 N N . ARG A 1 107 ? -19.910 -4.729 18.335 1.00 89.38 107 ARG A N 1
ATOM 832 C CA . ARG A 1 107 ? -20.371 -3.880 19.450 1.00 89.38 107 ARG A CA 1
ATOM 833 C C . ARG A 1 107 ? -19.307 -2.856 19.852 1.00 89.38 107 ARG A C 1
ATOM 835 O O . ARG A 1 107 ? -19.614 -1.671 19.995 1.00 89.38 107 ARG A O 1
ATOM 842 N N . ARG A 1 108 ? -18.049 -3.285 19.971 1.00 94.06 108 ARG A N 1
ATOM 843 C CA . ARG A 1 108 ? -16.919 -2.417 20.343 1.00 94.06 108 ARG A CA 1
ATOM 844 C C . ARG A 1 108 ? -16.597 -1.398 19.265 1.00 94.06 108 ARG A C 1
ATOM 846 O O . ARG A 1 108 ? -16.409 -0.225 19.584 1.00 94.06 108 ARG A O 1
ATOM 853 N N . TYR A 1 109 ? -16.599 -1.812 17.998 1.00 90.31 109 TYR A N 1
ATOM 854 C CA . TYR A 1 109 ? -16.441 -0.900 16.868 1.00 90.31 109 TYR A CA 1
ATOM 855 C C . TYR A 1 109 ? -17.499 0.209 16.908 1.00 90.31 109 TYR A C 1
ATOM 857 O O . TYR A 1 109 ? -17.155 1.392 16.888 1.00 90.31 109 TYR A O 1
ATOM 865 N N . LEU A 1 110 ? -18.780 -0.155 17.043 1.00 86.69 110 LEU A N 1
ATOM 866 C CA . LEU A 1 110 ? -19.882 0.807 17.125 1.00 86.69 110 LEU A CA 1
ATOM 867 C C . LEU A 1 110 ? -19.721 1.758 18.315 1.00 86.69 110 LEU A C 1
ATOM 869 O O . LEU A 1 110 ? -19.928 2.962 18.166 1.00 86.69 110 LEU A O 1
ATOM 873 N N . ARG A 1 111 ? -19.278 1.253 19.471 1.00 93.31 111 ARG A N 1
ATOM 874 C CA . ARG A 1 111 ? -19.027 2.088 20.649 1.00 93.31 111 ARG A CA 1
ATOM 875 C C . ARG A 1 111 ? -17.892 3.093 20.435 1.00 93.31 111 ARG A C 1
ATOM 877 O O . ARG A 1 111 ? -18.005 4.240 20.869 1.00 93.31 111 ARG A O 1
ATOM 884 N N . ILE A 1 112 ? -16.815 2.698 19.752 1.00 93.62 112 ILE A N 1
ATOM 885 C CA . ILE A 1 112 ? -15.717 3.607 19.384 1.00 93.62 112 ILE A CA 1
ATOM 886 C C . ILE A 1 112 ? -16.220 4.684 18.407 1.00 93.62 112 ILE A C 1
ATOM 888 O O . ILE A 1 112 ? -15.910 5.866 18.576 1.00 93.62 112 ILE A O 1
ATOM 892 N N . GLN A 1 113 ? -17.042 4.312 17.421 1.00 87.44 113 GLN A N 1
ATOM 893 C CA . GLN A 1 113 ? -17.643 5.272 16.487 1.00 87.44 113 GLN A CA 1
ATOM 894 C C . GLN A 1 113 ? -18.581 6.260 17.196 1.00 87.44 113 GLN A C 1
ATOM 896 O O . GLN A 1 113 ? -18.549 7.460 16.918 1.00 87.44 113 GLN A O 1
ATOM 901 N N . GLU A 1 114 ? -19.379 5.787 18.153 1.00 88.06 114 GLU A N 1
ATOM 902 C CA . GLU A 1 114 ? -20.235 6.636 18.982 1.00 88.06 114 GLU A CA 1
ATOM 903 C C . GLU A 1 114 ? -19.408 7.636 19.804 1.00 88.06 114 GLU A C 1
ATOM 905 O O . GLU A 1 114 ? -19.685 8.837 19.768 1.00 88.06 114 GLU A O 1
ATOM 910 N N . PHE A 1 115 ? -18.326 7.178 20.446 1.00 93.75 115 PHE A N 1
ATOM 911 C CA . PHE A 1 115 ? -17.384 8.044 21.160 1.00 93.75 115 PHE A CA 1
ATOM 912 C C . PHE A 1 115 ? -16.845 9.165 20.256 1.00 93.75 115 PHE A C 1
ATOM 914 O O . PHE A 1 115 ? -16.818 10.331 20.661 1.00 93.75 115 PHE A O 1
ATOM 921 N N . LEU A 1 116 ? -16.464 8.845 19.016 1.00 90.25 116 LEU A N 1
ATOM 922 C CA . LEU A 1 116 ? -15.989 9.826 18.036 1.00 90.25 116 LEU A CA 1
ATOM 923 C C . LEU A 1 116 ? -17.089 10.797 17.587 1.00 90.25 116 LEU A C 1
ATOM 925 O O . LEU A 1 116 ? -16.828 11.992 17.421 1.00 90.25 116 LEU A O 1
ATOM 929 N N . LYS A 1 117 ? -18.325 10.315 17.418 1.00 86.19 117 LYS A N 1
ATOM 930 C CA . LYS A 1 117 ? -19.480 11.145 17.051 1.00 86.19 117 LYS A CA 1
ATOM 931 C C . LYS A 1 117 ? -19.797 12.170 18.140 1.00 86.19 117 LYS A C 1
ATOM 933 O O . LYS A 1 117 ? -19.932 13.354 17.834 1.00 86.19 117 LYS A O 1
ATOM 938 N N . GLU A 1 118 ? -19.848 11.736 19.398 1.00 90.06 118 GLU A N 1
ATOM 939 C CA . GLU A 1 118 ? -20.050 12.601 20.569 1.00 90.06 118 GLU A CA 1
ATOM 940 C C . GLU A 1 118 ? -18.937 13.646 20.716 1.00 90.06 118 GLU A C 1
ATOM 942 O O . GLU A 1 118 ? -19.177 14.757 21.190 1.00 90.06 118 GLU A O 1
ATOM 947 N N . SER A 1 119 ? -17.721 13.326 20.257 1.00 91.06 119 SER A N 1
ATOM 948 C CA . SER A 1 119 ? -16.575 14.229 20.342 1.00 91.06 119 SER A CA 1
ATOM 949 C C . SER A 1 119 ? -16.805 15.570 19.636 1.00 91.06 119 SER A C 1
ATOM 951 O O . SER A 1 119 ? -16.298 16.604 20.080 1.00 91.06 119 SER A O 1
ATOM 953 N N . LYS A 1 120 ? -17.632 15.584 18.577 1.00 87.56 120 LYS A N 1
ATOM 954 C CA . LYS A 1 120 ? -17.978 16.792 17.805 1.00 87.56 120 LYS A CA 1
ATOM 955 C C . LYS A 1 120 ? -18.618 17.900 18.659 1.00 87.56 120 LYS A C 1
ATOM 957 O O . LYS A 1 120 ? -18.621 19.051 18.233 1.00 87.56 120 LYS A O 1
ATOM 962 N N . LEU A 1 121 ? -19.125 17.576 19.853 1.00 88.44 121 LEU A N 1
ATOM 963 C CA . LEU A 1 121 ? -19.696 18.536 20.806 1.00 88.44 121 LEU A CA 1
ATOM 964 C C . LEU A 1 121 ? -18.634 19.357 21.564 1.00 88.44 121 LEU A C 1
ATOM 966 O O . LEU A 1 121 ? -18.974 20.343 22.215 1.00 88.44 121 LEU A O 1
ATOM 970 N N . PHE A 1 122 ? -17.356 18.973 21.503 1.00 91.44 122 PHE A N 1
ATOM 971 C CA . PHE A 1 122 ? -16.270 19.641 22.228 1.00 91.44 122 PHE A CA 1
ATOM 972 C C . PHE A 1 122 ? -15.457 20.600 21.349 1.00 91.44 122 PHE A C 1
ATOM 974 O O . PHE A 1 122 ? -15.585 20.618 20.131 1.00 91.44 122 PHE A O 1
ATOM 981 N N . GLY A 1 123 ? -14.574 21.398 21.960 1.00 91.12 123 GLY A N 1
ATOM 982 C CA . GLY A 1 123 ? -13.656 22.281 21.231 1.00 91.12 123 GLY A CA 1
ATOM 983 C C . GLY A 1 123 ? -12.599 21.528 20.407 1.00 91.12 123 GLY A C 1
ATOM 984 O O . GLY A 1 123 ? -12.276 20.372 20.688 1.00 91.12 123 GLY A O 1
ATOM 985 N N . ALA A 1 124 ? -12.009 22.211 19.421 1.00 89.75 124 ALA A N 1
ATOM 986 C CA . ALA A 1 124 ? -11.100 21.624 18.427 1.00 89.75 124 ALA A CA 1
ATOM 987 C C . ALA A 1 124 ? -9.924 20.827 19.026 1.00 89.75 124 ALA A C 1
ATOM 989 O O . ALA A 1 124 ? -9.603 19.741 18.546 1.00 89.75 124 ALA A O 1
ATOM 990 N N . GLN A 1 125 ? -9.313 21.317 20.110 1.00 91.31 125 GLN A N 1
ATOM 991 C CA . GLN A 1 125 ? -8.205 20.624 20.778 1.00 91.31 125 GLN A CA 1
ATOM 992 C C . GLN A 1 125 ? -8.640 19.273 21.369 1.00 91.31 125 GLN A C 1
ATOM 994 O O . GLN A 1 125 ? -7.920 18.277 21.270 1.00 91.31 125 GLN A O 1
ATOM 999 N N . ARG A 1 126 ? -9.839 19.216 21.959 1.00 91.62 126 ARG A N 1
ATOM 1000 C CA . ARG A 1 126 ? -10.386 17.979 22.522 1.00 91.62 126 ARG A CA 1
ATOM 1001 C C . ARG A 1 126 ? -10.816 17.013 21.426 1.00 91.62 126 ARG A C 1
ATOM 1003 O O . ARG A 1 126 ? -10.503 15.834 21.546 1.00 91.62 126 ARG A O 1
ATOM 1010 N N . GLN A 1 127 ? -11.431 17.514 20.355 1.00 90.38 127 GLN A N 1
ATOM 1011 C CA . GLN A 1 127 ? -11.762 16.710 19.177 1.00 90.38 127 GLN A CA 1
ATOM 1012 C C . GLN A 1 127 ? -10.523 16.038 18.582 1.00 90.38 127 GLN A C 1
ATOM 1014 O O . GLN A 1 127 ? -10.545 14.841 18.325 1.00 90.38 127 GLN A O 1
ATOM 1019 N N . ALA A 1 128 ? -9.419 16.775 18.414 1.00 88.44 128 ALA A N 1
ATOM 1020 C CA . ALA A 1 128 ? -8.172 16.210 17.899 1.00 88.44 128 ALA A CA 1
ATOM 1021 C C . ALA A 1 128 ? -7.627 15.093 18.806 1.00 88.44 128 ALA A C 1
ATOM 1023 O O . ALA A 1 128 ? -7.228 14.035 18.324 1.00 88.44 128 ALA A O 1
ATOM 1024 N N . SER A 1 129 ? -7.664 15.299 20.126 1.00 93.06 129 SER A N 1
ATOM 1025 C CA . SER A 1 129 ? -7.201 14.298 21.089 1.00 93.06 129 SER A CA 1
ATOM 1026 C C . SER A 1 129 ? -8.102 13.059 21.147 1.00 93.06 129 SER A C 1
ATOM 1028 O O . SER A 1 129 ? -7.595 11.944 21.183 1.00 93.06 129 SER A O 1
ATOM 1030 N N . GLU A 1 130 ? -9.426 13.221 21.155 1.00 95.25 130 GLU A N 1
ATOM 1031 C CA . GLU A 1 130 ? -10.372 12.096 21.159 1.00 95.25 130 GLU A CA 1
ATOM 1032 C C . GLU A 1 130 ? -10.393 11.359 19.810 1.00 95.25 130 GLU A C 1
ATOM 1034 O O . GLU A 1 130 ? -10.548 10.141 19.787 1.00 95.25 130 GLU A O 1
ATOM 1039 N N . LYS A 1 131 ? -10.139 12.058 18.696 1.00 91.81 131 LYS A N 1
ATOM 1040 C CA . LYS A 1 131 ? -9.918 11.429 17.391 1.00 91.81 131 LYS A CA 1
ATOM 1041 C C . LYS A 1 131 ? -8.728 10.470 17.430 1.00 91.81 131 LYS A C 1
ATOM 1043 O O . LYS A 1 131 ? -8.869 9.325 17.015 1.00 91.81 131 LYS A O 1
ATOM 1048 N N . ARG A 1 132 ? -7.596 10.915 17.985 1.00 93.62 132 ARG A N 1
ATOM 1049 C CA . ARG A 1 132 ? -6.401 10.076 18.147 1.00 93.62 132 ARG A CA 1
ATOM 1050 C C . ARG A 1 132 ? -6.678 8.840 19.007 1.00 93.62 132 ARG A C 1
ATOM 1052 O O . ARG A 1 132 ? -6.240 7.751 18.671 1.00 93.62 132 ARG A O 1
ATOM 1059 N N . VAL A 1 133 ? -7.460 8.988 20.075 1.00 95.25 133 VAL A N 1
ATOM 1060 C CA . VAL A 1 133 ? -7.901 7.857 20.914 1.00 95.25 133 VAL A CA 1
ATOM 1061 C C . VAL A 1 133 ? -8.724 6.850 20.112 1.00 95.25 133 VAL A C 1
ATOM 1063 O O . VAL A 1 133 ? -8.493 5.654 20.234 1.00 95.25 133 VAL A O 1
ATOM 1066 N N . GLY A 1 134 ? -9.653 7.312 19.270 1.00 93.44 134 GLY A N 1
ATOM 1067 C CA . GLY A 1 134 ? -10.420 6.417 18.402 1.00 93.44 134 GLY A CA 1
ATOM 1068 C C . GLY A 1 134 ? -9.548 5.676 17.384 1.00 93.44 134 GLY A C 1
ATOM 1069 O O . GLY A 1 134 ? -9.756 4.487 17.176 1.00 93.44 134 GLY A O 1
ATOM 1070 N N . GLU A 1 135 ? -8.544 6.340 16.802 1.00 90.44 135 GLU A N 1
ATOM 1071 C CA . GLU A 1 135 ? -7.568 5.706 15.897 1.00 90.44 135 GLU A CA 1
ATOM 1072 C C . GLU A 1 135 ? -6.804 4.571 16.607 1.00 90.44 135 GLU A C 1
ATOM 1074 O O . GLU A 1 135 ? -6.740 3.456 16.093 1.00 90.44 135 GLU A O 1
ATOM 1079 N N . ILE A 1 136 ? -6.310 4.820 17.824 1.00 94.31 136 ILE A N 1
ATOM 1080 C CA . ILE A 1 136 ? -5.604 3.821 18.641 1.00 94.31 136 ILE A CA 1
ATOM 1081 C C . ILE A 1 136 ? -6.528 2.684 19.100 1.00 94.31 136 ILE A C 1
ATOM 1083 O O . ILE A 1 136 ? -6.134 1.519 19.089 1.00 94.31 136 ILE A O 1
ATOM 1087 N N . ALA A 1 137 ? -7.770 2.991 19.474 1.00 94.69 137 ALA A N 1
ATOM 1088 C CA . ALA A 1 137 ? -8.744 1.982 19.876 1.00 94.69 137 ALA A CA 1
ATOM 1089 C C . ALA A 1 137 ? -9.107 1.037 18.723 1.00 94.69 137 ALA A C 1
ATOM 1091 O O . ALA A 1 137 ? -9.200 -0.171 18.931 1.00 94.69 137 ALA A O 1
ATOM 1092 N N . LEU A 1 138 ? -9.269 1.570 17.506 1.00 91.75 138 LEU A N 1
ATOM 1093 C CA . LEU A 1 138 ? -9.492 0.760 16.307 1.00 91.75 138 LEU A CA 1
ATOM 1094 C C . LEU A 1 138 ? -8.265 -0.087 15.966 1.00 91.75 138 LEU A C 1
ATOM 1096 O O . LEU A 1 138 ? -8.426 -1.258 15.630 1.00 91.75 138 LEU A O 1
ATOM 1100 N N . LEU A 1 139 ? -7.055 0.468 16.102 1.00 91.12 139 LEU A N 1
ATOM 1101 C CA . LEU A 1 139 ? -5.807 -0.277 15.927 1.00 91.12 139 LEU A CA 1
ATOM 1102 C C . LEU A 1 139 ? -5.732 -1.471 16.887 1.00 91.12 139 LEU A C 1
ATOM 1104 O O . LEU A 1 139 ? -5.558 -2.600 16.434 1.00 91.12 139 LEU A O 1
ATOM 1108 N N . ASN A 1 140 ? -5.967 -1.255 18.182 1.00 93.62 140 ASN A N 1
ATOM 1109 C CA . ASN A 1 140 ? -6.004 -2.336 19.168 1.00 93.62 140 ASN A CA 1
ATOM 1110 C C . ASN A 1 140 ? -7.089 -3.373 18.845 1.00 93.62 140 ASN A C 1
ATOM 1112 O O . ASN A 1 140 ? -6.799 -4.564 18.830 1.00 93.62 140 ASN A O 1
ATOM 1116 N N . LEU A 1 141 ? -8.312 -2.928 18.531 1.00 92.75 141 LEU A N 1
ATOM 1117 C CA . LEU A 1 141 ? -9.436 -3.821 18.226 1.00 92.75 141 LEU A CA 1
ATOM 1118 C C . LEU A 1 141 ? -9.155 -4.692 17.003 1.00 92.75 141 LEU A C 1
ATOM 1120 O O . LEU A 1 141 ? -9.483 -5.873 16.998 1.00 92.75 141 LEU A O 1
ATOM 1124 N N . SER A 1 142 ? -8.529 -4.122 15.978 1.00 89.38 142 SER A N 1
ATOM 1125 C CA . SER A 1 142 ? -8.190 -4.853 14.762 1.00 89.38 142 SER A CA 1
ATOM 1126 C C . SER A 1 142 ? -7.137 -5.929 14.982 1.00 89.38 142 SER A C 1
ATOM 1128 O O . SER A 1 142 ? -7.363 -7.072 14.595 1.00 89.38 142 SER A O 1
ATOM 1130 N N . ARG A 1 143 ? -6.046 -5.588 15.679 1.00 86.44 143 ARG A N 1
ATOM 1131 C CA . ARG A 1 143 ? -4.984 -6.533 16.033 1.00 86.44 143 ARG A CA 1
ATOM 1132 C C . ARG A 1 143 ? -5.521 -7.642 16.930 1.00 86.44 143 ARG A C 1
ATOM 1134 O O . ARG A 1 143 ? -5.256 -8.810 16.667 1.00 86.44 143 ARG A O 1
ATOM 1141 N N . GLY A 1 144 ? -6.323 -7.283 17.936 1.00 82.06 144 GLY A N 1
ATOM 1142 C CA . GLY A 1 144 ? -6.994 -8.243 18.809 1.00 82.06 144 GLY A CA 1
ATOM 1143 C C . GLY A 1 144 ? -7.863 -9.211 18.007 1.00 82.06 144 GLY A C 1
ATOM 1144 O O . GLY A 1 144 ? -7.741 -10.421 18.149 1.00 82.06 144 GLY A O 1
ATOM 1145 N N . ALA A 1 145 ? -8.663 -8.707 17.072 1.00 82.38 145 ALA A N 1
ATOM 1146 C CA . ALA A 1 145 ? -9.504 -9.527 16.202 1.00 82.38 145 ALA A CA 1
ATOM 1147 C C . ALA A 1 145 ? -8.745 -10.325 15.114 1.00 82.38 145 ALA A C 1
ATOM 1149 O O . ALA A 1 145 ? -9.377 -10.993 14.300 1.00 82.38 145 ALA A O 1
ATOM 1150 N N . GLY A 1 146 ? -7.408 -10.279 15.087 1.00 77.25 146 GLY A N 1
ATOM 1151 C CA . GLY A 1 146 ? -6.588 -11.018 14.123 1.00 77.25 146 GLY A CA 1
ATOM 1152 C C . GLY A 1 146 ? -6.522 -10.382 12.733 1.00 77.25 146 GLY A C 1
ATOM 1153 O O . GLY A 1 146 ? -5.991 -10.997 11.809 1.00 77.25 146 GLY A O 1
ATOM 1154 N N . PHE A 1 147 ? -7.025 -9.156 12.569 1.00 75.12 147 PHE A N 1
ATOM 1155 C CA . PHE A 1 147 ? -6.813 -8.395 11.344 1.00 75.12 147 PHE A CA 1
ATOM 1156 C C . PHE A 1 147 ? -5.385 -7.857 11.321 1.00 75.12 147 PHE A C 1
ATOM 1158 O O . PHE A 1 147 ? -4.887 -7.319 12.311 1.00 75.12 147 PHE A O 1
ATOM 1165 N N . ALA A 1 148 ? -4.744 -7.952 10.158 1.00 65.38 148 ALA A N 1
ATOM 1166 C CA . ALA A 1 148 ? -3.415 -7.383 9.960 1.00 65.38 148 ALA A CA 1
ATOM 1167 C C . ALA A 1 148 ? -3.424 -5.844 10.045 1.00 65.38 148 ALA A C 1
ATOM 1169 O O . ALA A 1 148 ? -2.412 -5.250 10.405 1.00 65.38 148 ALA A O 1
ATOM 1170 N N . ASP A 1 149 ? -4.563 -5.207 9.733 1.00 70.06 149 ASP A N 1
ATOM 1171 C CA . ASP A 1 149 ? -4.711 -3.750 9.706 1.00 70.06 149 ASP A CA 1
ATOM 1172 C C . ASP A 1 149 ? -6.132 -3.288 10.127 1.00 70.06 149 ASP A C 1
ATOM 1174 O O . ASP A 1 149 ? -7.129 -3.909 9.728 1.00 70.06 149 ASP A O 1
ATOM 1178 N N . PRO A 1 150 ? -6.273 -2.178 10.888 1.00 73.44 150 PRO A N 1
ATOM 1179 C CA . PRO A 1 150 ? -7.569 -1.632 11.320 1.00 73.44 150 PRO A CA 1
ATOM 1180 C C . PRO A 1 150 ? -8.548 -1.230 10.231 1.00 73.44 150 PRO A C 1
ATOM 1182 O O . PRO A 1 150 ? -9.754 -1.117 10.482 1.00 73.44 150 PRO A O 1
ATOM 1185 N N . VAL A 1 151 ? -8.088 -1.043 9.007 1.00 69.06 151 VAL A N 1
ATOM 1186 C CA . VAL A 1 151 ? -8.973 -0.758 7.891 1.00 69.06 151 VAL A CA 1
ATOM 1187 C C . VAL A 1 151 ? -9.651 -2.025 7.372 1.00 69.06 151 VAL A C 1
ATOM 1189 O O . VAL A 1 151 ? -10.800 -1.921 6.954 1.00 69.06 151 VAL A O 1
ATOM 1192 N N . GLN A 1 152 ? -9.037 -3.214 7.461 1.00 73.06 152 GLN A N 1
ATOM 1193 C CA . GLN A 1 152 ? -9.742 -4.467 7.136 1.00 73.06 152 GLN A CA 1
ATOM 1194 C C . GLN A 1 152 ? -10.950 -4.658 8.051 1.00 73.06 152 GLN A C 1
ATOM 1196 O O . GLN A 1 152 ? -12.061 -4.907 7.581 1.00 73.06 152 GLN A O 1
ATOM 1201 N N . LEU A 1 153 ? -10.741 -4.431 9.353 1.00 79.69 153 LEU A N 1
ATOM 1202 C CA . LEU A 1 153 ? -11.818 -4.386 10.333 1.00 79.69 153 LEU A CA 1
ATOM 1203 C C . LEU A 1 153 ? -12.870 -3.351 9.918 1.00 79.69 153 LEU A C 1
ATOM 1205 O O . LEU A 1 153 ? -14.054 -3.664 9.858 1.00 79.69 153 LEU A O 1
ATOM 1209 N N . THR A 1 154 ? -12.444 -2.129 9.594 1.00 74.94 154 THR A N 1
ATOM 1210 C CA . THR A 1 154 ? -13.357 -1.051 9.193 1.00 74.94 154 THR A CA 1
ATOM 1211 C C . THR A 1 154 ? -14.191 -1.443 7.972 1.00 74.94 154 THR A C 1
ATOM 1213 O O . THR A 1 154 ? -15.402 -1.268 7.996 1.00 74.94 154 THR A O 1
ATOM 1216 N N . TRP A 1 155 ? -13.596 -2.037 6.935 1.00 72.06 155 TRP A N 1
ATOM 1217 C CA . TRP A 1 155 ? -14.327 -2.502 5.754 1.00 72.06 155 TRP A CA 1
ATOM 1218 C C . TRP A 1 155 ? -15.324 -3.600 6.075 1.00 72.06 155 TRP A C 1
ATOM 1220 O O . TRP A 1 155 ? -16.449 -3.534 5.591 1.00 72.06 155 TRP A O 1
ATOM 1230 N N . ARG A 1 156 ? -14.946 -4.580 6.900 1.00 73.19 156 ARG A N 1
ATOM 1231 C CA . ARG A 1 156 ? -15.861 -5.639 7.334 1.00 73.19 156 ARG A CA 1
ATOM 1232 C C . ARG A 1 156 ? -17.037 -5.047 8.109 1.00 73.19 156 ARG A C 1
ATOM 1234 O O . ARG A 1 156 ? -18.182 -5.395 7.843 1.00 73.19 156 ARG A O 1
ATOM 1241 N N . MET A 1 157 ? -16.770 -4.097 9.004 1.00 76.62 157 MET A N 1
ATOM 1242 C CA . MET A 1 157 ? -17.808 -3.426 9.790 1.00 76.62 157 MET A CA 1
ATOM 1243 C C . MET A 1 157 ? -18.699 -2.509 8.940 1.00 76.62 157 MET A C 1
ATOM 1245 O O . MET A 1 157 ? -19.899 -2.432 9.183 1.00 76.62 157 MET A O 1
ATOM 1249 N N . GLU A 1 158 ? -18.142 -1.830 7.937 1.00 68.00 158 GLU A N 1
ATOM 1250 C CA . GLU A 1 158 ? -18.887 -0.967 7.014 1.00 68.00 158 GLU A CA 1
ATOM 1251 C C . GLU A 1 158 ? -19.664 -1.768 5.958 1.00 68.00 158 GLU A C 1
ATOM 1253 O O . GLU A 1 158 ? -20.751 -1.352 5.564 1.00 68.00 158 GLU A O 1
ATOM 1258 N N . ALA A 1 159 ? -19.172 -2.937 5.532 1.00 63.66 159 ALA A N 1
ATOM 1259 C CA . ALA A 1 159 ? -19.903 -3.853 4.653 1.00 63.66 159 ALA A CA 1
ATOM 1260 C C . ALA A 1 159 ? -21.203 -4.349 5.316 1.00 63.66 159 ALA A C 1
ATOM 1262 O O . ALA A 1 159 ? -22.236 -4.461 4.661 1.00 63.66 159 ALA A O 1
ATOM 1263 N N . LEU A 1 160 ? -21.189 -4.538 6.640 1.00 62.47 160 LEU A N 1
ATOM 1264 C CA . LEU A 1 160 ? -22.389 -4.845 7.428 1.00 62.47 160 LEU A CA 1
ATOM 1265 C C . LEU A 1 160 ? -23.389 -3.671 7.508 1.00 62.47 160 LEU A C 1
ATOM 1267 O O . LEU A 1 160 ? -24.504 -3.857 7.983 1.00 62.47 160 LEU A O 1
ATOM 1271 N N . GLN A 1 161 ? -23.018 -2.467 7.052 1.00 61.34 161 GLN A N 1
ATOM 1272 C CA . GLN A 1 161 ? -23.862 -1.262 7.059 1.00 61.34 161 GLN A CA 1
ATOM 1273 C C . GLN A 1 161 ? -24.389 -0.877 5.659 1.00 61.34 161 GLN A C 1
ATOM 1275 O O . GLN A 1 161 ? -25.019 0.175 5.509 1.00 61.34 161 GLN A O 1
ATOM 1280 N N . VAL A 1 162 ? -24.166 -1.714 4.633 1.00 54.25 162 VAL A N 1
ATOM 1281 C CA . VAL A 1 162 ? -24.470 -1.436 3.210 1.00 54.25 162 VAL A CA 1
ATOM 1282 C C . VAL A 1 162 ? -25.956 -1.185 2.927 1.00 54.25 162 VAL A C 1
ATOM 1284 O O . VAL A 1 162 ? -26.263 -0.404 2.027 1.00 54.25 162 VAL A O 1
ATOM 1287 N N . GLU A 1 163 ? -26.887 -1.723 3.721 1.00 48.75 163 GLU A N 1
ATOM 1288 C CA . GLU A 1 163 ? -28.325 -1.427 3.566 1.00 48.75 163 GLU A CA 1
ATOM 1289 C C . GLU A 1 163 ? -28.644 0.072 3.719 1.00 48.75 163 GLU A C 1
ATOM 1291 O O . GLU A 1 163 ? -29.562 0.579 3.080 1.00 48.75 163 GLU A O 1
ATOM 1296 N N . SER A 1 164 ? -27.833 0.821 4.478 1.00 59.28 164 SER A N 1
ATOM 1297 C CA . SER A 1 164 ? -27.974 2.279 4.607 1.00 59.28 164 SER A CA 1
ATOM 1298 C C . SER A 1 164 ? -27.391 3.073 3.428 1.00 59.28 164 SER A C 1
ATOM 1300 O O . SER A 1 164 ? -27.679 4.258 3.285 1.00 59.28 164 SER A O 1
ATOM 1302 N N . ALA A 1 165 ? -26.565 2.453 2.576 1.00 67.69 165 ALA A N 1
ATOM 1303 C CA . ALA A 1 165 ? -25.871 3.136 1.484 1.00 67.69 165 ALA A CA 1
ATOM 1304 C C . ALA A 1 165 ? -26.759 3.336 0.244 1.00 67.69 165 ALA A C 1
ATOM 1306 O O . ALA A 1 165 ? -26.598 4.334 -0.464 1.00 67.69 165 ALA A O 1
ATOM 1307 N N . ALA A 1 166 ? -27.695 2.413 -0.006 1.00 76.75 166 ALA A N 1
ATOM 1308 C CA . ALA A 1 166 ? -28.542 2.406 -1.201 1.00 76.75 166 ALA A CA 1
ATOM 1309 C C . ALA A 1 166 ? -29.368 3.695 -1.344 1.00 76.75 166 ALA A C 1
ATOM 1311 O O . ALA A 1 166 ? -29.368 4.310 -2.410 1.00 76.75 166 ALA A O 1
ATOM 1312 N N . SER A 1 167 ? -29.953 4.189 -0.248 1.00 83.00 167 SER A N 1
ATOM 1313 C CA . SER A 1 167 ? -30.756 5.419 -0.252 1.00 83.00 167 SER A CA 1
ATOM 1314 C C . SER A 1 167 ? -29.966 6.657 -0.689 1.00 83.00 167 SER A C 1
ATOM 1316 O O . SER A 1 167 ? -30.509 7.547 -1.338 1.00 83.00 167 SER A O 1
ATOM 1318 N N . TYR A 1 168 ? -28.668 6.727 -0.376 1.00 85.56 168 TYR A N 1
ATOM 1319 C CA . TYR A 1 168 ? -27.823 7.846 -0.806 1.00 85.56 168 TYR A CA 1
ATOM 1320 C C . TYR A 1 168 ? -27.468 7.789 -2.298 1.00 85.56 168 TYR A C 1
ATOM 1322 O O . TYR A 1 168 ? -27.188 8.835 -2.890 1.00 85.56 168 TYR A O 1
ATOM 1330 N N . LEU A 1 169 ? -27.448 6.591 -2.892 1.00 87.00 169 LEU A N 1
ATOM 1331 C CA . LEU A 1 169 ? -27.171 6.373 -4.315 1.00 87.00 169 LEU A CA 1
ATOM 1332 C C . LEU A 1 169 ? -28.419 6.590 -5.180 1.00 87.00 169 LEU A C 1
ATOM 1334 O O . LEU A 1 169 ? -28.303 7.117 -6.283 1.00 87.00 169 LEU A O 1
ATOM 1338 N N . GLU A 1 170 ? -29.595 6.205 -4.681 1.00 88.06 170 GLU A N 1
ATOM 1339 C CA . GLU A 1 170 ? -30.887 6.407 -5.354 1.00 88.06 170 GLU A CA 1
ATOM 1340 C C . GLU A 1 170 ? -31.349 7.868 -5.289 1.00 88.06 170 GLU A C 1
ATOM 1342 O O . GLU A 1 170 ? -31.939 8.385 -6.239 1.00 88.06 170 GLU A O 1
ATOM 1347 N N . GLY A 1 171 ? -31.007 8.559 -4.200 1.00 88.56 171 GLY A N 1
ATOM 1348 C CA . GLY A 1 171 ? -31.307 9.968 -3.999 1.00 88.56 171 GLY A CA 1
ATOM 1349 C C . GLY A 1 171 ? -32.347 10.203 -2.917 1.00 88.56 171 GLY A C 1
ATOM 1350 O O . GLY A 1 171 ? -33.350 9.503 -2.818 1.00 88.56 171 GLY A O 1
ATOM 1351 N N . ILE A 1 172 ? -32.114 11.240 -2.116 1.00 90.19 172 ILE A N 1
ATOM 1352 C CA . ILE A 1 172 ? -33.022 11.656 -1.045 1.00 90.19 172 ILE A CA 1
ATOM 1353 C C . ILE A 1 172 ? -33.652 12.987 -1.447 1.00 90.19 172 ILE A C 1
ATOM 1355 O O . ILE A 1 172 ? -32.929 13.963 -1.681 1.00 90.19 172 ILE A O 1
ATOM 1359 N N . ASP A 1 173 ? -34.984 13.028 -1.534 1.00 91.25 173 ASP A N 1
ATOM 1360 C CA . ASP A 1 173 ? -35.712 14.275 -1.773 1.00 91.25 173 ASP A CA 1
ATOM 1361 C C . ASP A 1 173 ? -35.738 15.133 -0.506 1.00 91.25 173 ASP A C 1
ATOM 1363 O O . ASP A 1 173 ? -36.125 14.685 0.575 1.00 91.25 173 ASP A O 1
ATOM 1367 N N . ILE A 1 174 ? -35.305 16.380 -0.655 1.00 91.38 174 ILE A N 1
ATOM 1368 C CA . ILE A 1 174 ? -35.337 17.400 0.384 1.00 91.38 174 ILE A CA 1
ATOM 1369 C C . ILE A 1 174 ? -35.973 18.644 -0.228 1.00 91.38 174 ILE A C 1
ATOM 1371 O O . ILE A 1 174 ? -35.331 19.358 -0.995 1.00 91.38 174 ILE A O 1
ATOM 1375 N N . GLU A 1 175 ? -37.228 18.923 0.125 1.00 87.19 175 GLU A N 1
ATOM 1376 C CA . GLU A 1 175 ? -37.974 20.105 -0.336 1.00 87.19 175 GLU A CA 1
ATOM 1377 C C . GLU A 1 175 ? -38.018 20.252 -1.877 1.00 87.19 175 GLU A C 1
ATOM 1379 O O . GLU A 1 175 ? -37.885 21.363 -2.406 1.00 87.19 175 GLU A O 1
ATOM 1384 N N . GLY A 1 176 ? -38.188 19.143 -2.612 1.00 87.69 176 GLY A N 1
ATOM 1385 C CA . GLY A 1 176 ? -38.222 19.135 -4.081 1.00 87.69 176 GLY A CA 1
ATOM 1386 C C . GLY A 1 176 ? -36.843 19.216 -4.748 1.00 87.69 176 GLY A C 1
ATOM 1387 O O . GLY A 1 176 ? -36.738 19.543 -5.935 1.00 87.69 176 GLY A O 1
ATOM 1388 N N . TYR A 1 177 ? -35.778 18.969 -3.984 1.00 92.25 177 TYR A N 1
ATOM 1389 C CA . TYR A 1 177 ? -34.428 18.772 -4.492 1.00 92.25 177 TYR A CA 1
ATOM 1390 C C . TYR A 1 177 ? -33.977 17.342 -4.214 1.00 92.25 177 TYR A C 1
ATOM 1392 O O . TYR A 1 177 ? -33.854 16.942 -3.056 1.00 92.25 177 TYR A O 1
ATOM 1400 N N . SER A 1 178 ? -33.613 16.610 -5.261 1.00 92.75 178 SER A N 1
ATOM 1401 C CA . SER A 1 178 ? -33.021 15.283 -5.114 1.00 92.75 178 SER A CA 1
ATOM 1402 C C . SER A 1 178 ? -31.518 15.405 -4.858 1.00 92.75 178 SER A C 1
ATOM 1404 O O . SER A 1 178 ? -30.771 15.944 -5.681 1.00 92.75 178 SER A O 1
ATOM 1406 N N . CYS A 1 179 ? -31.073 14.944 -3.689 1.00 92.69 179 CYS A N 1
ATOM 1407 C CA . CYS A 1 179 ? -29.669 14.912 -3.287 1.00 92.69 179 CYS A CA 1
ATOM 1408 C C . CYS A 1 179 ? -29.110 13.497 -3.482 1.00 92.69 179 CYS A C 1
ATOM 1410 O O . CYS A 1 179 ? -29.504 12.581 -2.764 1.00 92.69 179 CYS A O 1
ATOM 1412 N N . ILE A 1 180 ? -28.175 13.332 -4.421 1.00 93.00 180 ILE A N 1
ATOM 1413 C CA . ILE A 1 180 ? -27.665 12.024 -4.865 1.00 93.00 180 ILE A CA 1
ATOM 1414 C C . ILE A 1 180 ? -26.148 11.960 -4.689 1.00 93.00 180 ILE A C 1
ATOM 1416 O O . ILE A 1 180 ? -25.427 12.856 -5.136 1.00 93.00 180 ILE A O 1
ATOM 1420 N N . ILE A 1 181 ? -25.625 10.892 -4.090 1.00 91.88 181 ILE A N 1
ATOM 1421 C CA . ILE A 1 181 ? -24.189 10.600 -4.106 1.00 91.88 181 ILE A CA 1
ATOM 1422 C C . ILE A 1 181 ? -23.878 9.726 -5.326 1.00 91.88 181 ILE A C 1
ATOM 1424 O O . ILE A 1 181 ? -24.039 8.516 -5.303 1.00 91.88 181 ILE A O 1
ATOM 1428 N N . SER A 1 182 ? -23.387 10.344 -6.398 1.00 91.12 182 SER A N 1
ATOM 1429 C CA . SER A 1 182 ? -22.909 9.623 -7.589 1.00 91.12 182 SER A CA 1
ATOM 1430 C C . SER A 1 182 ? -21.504 9.045 -7.382 1.00 91.12 182 SER A C 1
ATOM 1432 O O . SER A 1 182 ? -20.676 9.688 -6.727 1.00 91.12 182 SER A O 1
ATOM 1434 N N . LEU A 1 183 ? -21.221 7.881 -7.972 1.00 90.38 183 LEU A N 1
ATOM 1435 C CA . LEU A 1 183 ? -19.906 7.228 -7.984 1.00 90.38 183 LEU A CA 1
ATOM 1436 C C . LEU A 1 183 ? -19.322 7.228 -9.399 1.00 90.38 183 LEU A C 1
ATOM 1438 O O . LEU A 1 183 ? -20.032 6.953 -10.363 1.00 90.38 183 LEU A O 1
ATOM 1442 N N . ASN A 1 184 ? -18.032 7.527 -9.515 1.00 88.94 184 ASN A N 1
ATOM 1443 C CA . ASN A 1 184 ? -17.267 7.369 -10.750 1.00 88.94 184 ASN A CA 1
ATOM 1444 C C . ASN A 1 184 ? -16.740 5.926 -10.885 1.00 88.94 184 ASN A C 1
ATOM 1446 O O . ASN A 1 184 ? -16.731 5.163 -9.917 1.00 88.94 184 ASN A O 1
ATOM 1450 N N . ASP A 1 185 ? -16.200 5.574 -12.056 1.00 85.88 185 ASP A N 1
ATOM 1451 C CA . ASP A 1 185 ? -15.642 4.238 -12.341 1.00 85.88 185 ASP A CA 1
ATOM 1452 C C . ASP A 1 185 ? -14.471 3.827 -11.432 1.00 85.88 185 ASP A C 1
ATOM 1454 O O . ASP A 1 185 ? -14.130 2.645 -11.345 1.00 85.88 185 ASP A O 1
ATOM 1458 N N . ASP A 1 186 ? -13.797 4.787 -10.799 1.00 82.75 186 ASP A N 1
ATOM 1459 C CA . ASP A 1 186 ? -12.724 4.558 -9.828 1.00 82.75 186 ASP A CA 1
ATOM 1460 C C . ASP A 1 186 ? -13.232 4.452 -8.379 1.00 82.75 186 ASP A C 1
ATOM 1462 O O . ASP A 1 186 ? -12.428 4.222 -7.479 1.00 82.75 186 ASP A O 1
ATOM 1466 N N . GLY A 1 187 ? -14.539 4.613 -8.148 1.00 85.81 187 GLY A N 1
ATOM 1467 C CA . GLY A 1 187 ? -15.178 4.617 -6.830 1.00 85.81 187 GLY A CA 1
ATOM 1468 C C . GLY A 1 187 ? -15.168 5.975 -6.129 1.00 85.81 187 GLY A C 1
ATOM 1469 O O . GLY A 1 187 ? -15.703 6.102 -5.027 1.00 85.81 187 GLY A O 1
ATOM 1470 N N . SER A 1 188 ? -14.587 7.013 -6.741 1.00 88.25 188 SER A N 1
ATOM 1471 C CA . SER A 1 188 ? -14.644 8.361 -6.179 1.00 88.25 188 SER A CA 1
ATOM 1472 C C . SER A 1 188 ? -16.068 8.905 -6.268 1.00 88.25 188 SER A C 1
ATOM 1474 O O . SER A 1 188 ? -16.753 8.744 -7.278 1.00 88.25 188 SER A O 1
ATOM 1476 N N . ASN A 1 189 ? -16.533 9.556 -5.201 1.00 90.88 189 ASN A N 1
ATOM 1477 C CA . ASN A 1 189 ? -17.920 9.993 -5.105 1.00 90.88 189 ASN A CA 1
ATOM 1478 C C . ASN A 1 189 ? -18.089 11.515 -5.222 1.00 90.88 189 ASN A C 1
ATOM 1480 O O . ASN A 1 189 ? -17.241 12.319 -4.812 1.00 90.88 189 ASN A O 1
ATOM 1484 N N . LYS A 1 190 ? -19.251 11.928 -5.728 1.00 92.25 190 LYS A N 1
ATOM 1485 C CA . LYS A 1 190 ? -19.667 13.327 -5.829 1.00 92.25 190 LYS A CA 1
ATOM 1486 C C . LYS A 1 190 ? -21.128 13.475 -5.421 1.00 92.25 190 LYS A C 1
ATOM 1488 O O . LYS A 1 190 ? -21.998 12.846 -6.013 1.00 92.25 190 LYS A O 1
ATOM 1493 N N . LEU A 1 191 ? -21.379 14.357 -4.453 1.00 92.81 191 LEU A N 1
ATOM 1494 C CA . LEU A 1 191 ? -22.724 14.809 -4.115 1.00 92.81 191 LEU A CA 1
ATOM 1495 C C . LEU A 1 191 ? -23.255 15.728 -5.222 1.00 92.81 191 LEU A C 1
ATOM 1497 O O . LEU A 1 191 ? -22.647 16.756 -5.537 1.00 92.81 191 LEU A O 1
ATOM 1501 N N . GLN A 1 192 ? -24.373 15.329 -5.811 1.00 94.19 192 GLN A N 1
ATOM 1502 C CA . GLN A 1 192 ? -25.111 16.020 -6.854 1.00 94.19 192 GLN A CA 1
ATOM 1503 C C . GLN A 1 192 ? -26.469 16.462 -6.308 1.00 94.19 192 GLN A C 1
ATOM 1505 O O . GLN A 1 192 ? -27.057 15.784 -5.470 1.00 94.19 192 GLN A O 1
ATOM 1510 N N . ILE A 1 193 ? -26.951 17.616 -6.769 1.00 94.19 193 ILE A N 1
ATOM 1511 C CA . ILE A 1 193 ? -28.264 18.147 -6.393 1.00 94.19 193 ILE A CA 1
ATOM 1512 C C . ILE A 1 193 ? -29.036 18.393 -7.676 1.00 94.19 193 ILE A C 1
ATOM 1514 O O . ILE A 1 193 ? -28.580 19.159 -8.530 1.00 94.19 193 ILE A O 1
ATOM 1518 N N . LEU A 1 194 ? -30.187 17.746 -7.801 1.00 93.31 194 LEU A N 1
ATOM 1519 C CA . LEU A 1 194 ? -31.084 17.877 -8.933 1.00 93.31 194 LEU A CA 1
ATOM 1520 C C . LEU A 1 194 ? -32.350 18.613 -8.496 1.00 93.31 194 LEU A C 1
ATOM 1522 O O . LEU A 1 194 ? -32.839 18.426 -7.385 1.00 93.31 194 LEU A O 1
ATOM 1526 N N . LYS A 1 195 ? -32.886 19.444 -9.387 1.00 92.25 195 LYS A N 1
ATOM 1527 C CA . LYS A 1 195 ? -34.220 20.036 -9.264 1.00 92.25 195 LYS A CA 1
ATOM 1528 C C . LYS A 1 195 ? -34.945 19.826 -10.583 1.00 92.25 195 LYS A C 1
ATOM 1530 O O . LYS A 1 195 ? -34.400 20.218 -11.614 1.00 92.25 195 LYS A O 1
ATOM 1535 N N . ASP A 1 196 ? -36.125 19.213 -10.554 1.00 86.69 196 ASP A N 1
ATOM 1536 C CA . ASP A 1 196 ? -36.876 18.857 -11.768 1.00 86.69 196 ASP A CA 1
ATOM 1537 C C . ASP A 1 196 ? -35.976 18.108 -12.782 1.00 86.69 196 ASP A C 1
ATOM 1539 O O . ASP A 1 196 ? -35.856 18.504 -13.940 1.00 86.69 196 ASP A O 1
ATOM 1543 N N . GLU A 1 197 ? -35.224 17.110 -12.295 1.00 84.75 197 GLU A N 1
ATOM 1544 C CA . GLU A 1 197 ? -34.222 16.316 -13.041 1.00 84.75 197 GLU A CA 1
ATOM 1545 C C . GLU A 1 197 ? -33.006 17.091 -13.595 1.00 84.75 197 GLU A C 1
ATOM 1547 O O . GLU A 1 197 ? -32.104 16.508 -14.199 1.00 84.75 197 GLU A O 1
ATOM 1552 N N . LYS A 1 198 ? -32.898 18.403 -13.350 1.00 90.81 198 LYS A N 1
ATOM 1553 C CA . LYS A 1 198 ? -31.756 19.219 -13.793 1.00 90.81 198 LYS A CA 1
ATOM 1554 C C . LYS A 1 198 ? -30.686 19.332 -12.714 1.00 90.81 198 LYS A C 1
ATOM 1556 O O . LYS A 1 198 ? -30.945 19.829 -11.617 1.00 90.81 198 LYS A O 1
ATOM 1561 N N . LEU A 1 199 ? -29.453 18.959 -13.060 1.00 93.00 199 LEU A N 1
ATOM 1562 C CA . LEU A 1 199 ? -28.281 19.106 -12.194 1.00 93.00 199 LEU A CA 1
ATOM 1563 C C . LEU A 1 199 ? -27.962 20.586 -11.923 1.00 93.00 199 LEU A C 1
ATOM 1565 O O . LEU A 1 199 ? -27.716 21.373 -12.842 1.00 93.00 199 LEU A O 1
ATOM 1569 N N . LEU A 1 200 ? -27.898 20.959 -10.646 1.00 92.00 200 LEU A N 1
ATOM 1570 C CA . LEU A 1 200 ? -27.537 22.304 -10.210 1.00 92.00 200 LEU A CA 1
ATOM 1571 C C . LEU A 1 200 ? -26.015 22.477 -10.104 1.00 92.00 200 LEU A C 1
ATOM 1573 O O . LEU A 1 200 ? -25.289 21.590 -9.659 1.00 92.00 200 LEU A O 1
ATOM 1577 N N . LYS A 1 201 ? -25.521 23.672 -10.461 1.00 88.62 201 LYS A N 1
ATOM 1578 C CA . LYS A 1 201 ? -24.092 24.026 -10.336 1.00 88.62 201 LYS A CA 1
ATOM 1579 C C . LYS A 1 201 ? -23.656 24.298 -8.894 1.00 88.62 201 LYS A C 1
ATOM 1581 O O . LYS A 1 201 ? -22.467 24.222 -8.594 1.00 88.62 201 LYS A O 1
ATOM 1586 N N . SER A 1 202 ? -24.586 24.664 -8.017 1.00 88.75 202 SER A N 1
ATOM 1587 C CA . SER A 1 202 ? -24.305 25.015 -6.627 1.00 88.75 202 SER A CA 1
ATOM 1588 C C . SER A 1 202 ? -25.438 24.580 -5.704 1.00 88.75 202 SER A C 1
ATOM 1590 O O . S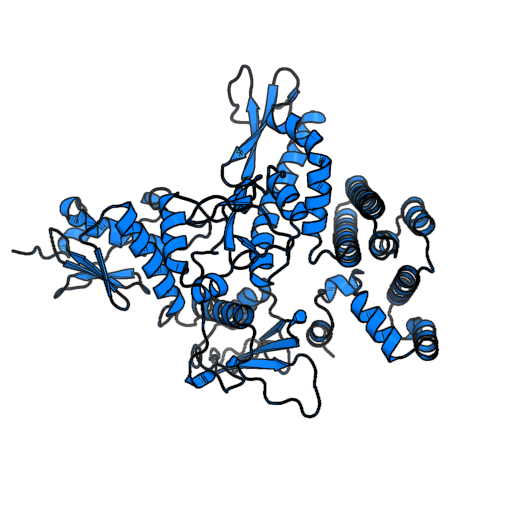ER A 1 202 ? -26.583 24.418 -6.124 1.00 88.75 202 SER A O 1
ATOM 1592 N N . VAL A 1 203 ? -25.097 24.398 -4.428 1.00 90.12 203 VAL A N 1
ATOM 1593 C CA . VAL A 1 203 ? -26.048 24.034 -3.374 1.00 90.12 203 VAL A CA 1
ATOM 1594 C C . VAL A 1 203 ? -26.968 25.228 -3.081 1.00 90.12 203 VAL A C 1
ATOM 1596 O O . VAL A 1 203 ? -26.452 26.291 -2.703 1.00 90.12 203 VAL A O 1
ATOM 1599 N N . PRO A 1 204 ? -28.301 25.086 -3.204 1.00 90.56 204 PRO A N 1
ATOM 1600 C CA . PRO A 1 204 ? -29.258 26.138 -2.866 1.00 90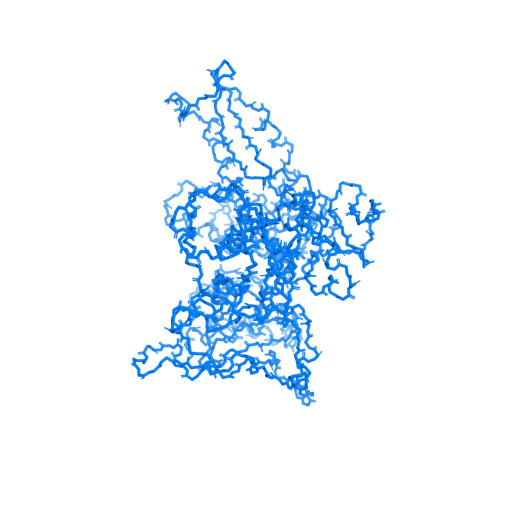.56 204 PRO A CA 1
ATOM 1601 C C . PRO A 1 204 ? -29.123 26.613 -1.414 1.00 90.56 204 PRO A C 1
ATOM 1603 O O . PRO A 1 204 ? -28.861 25.824 -0.508 1.00 90.56 204 PRO A O 1
ATOM 1606 N N . ALA A 1 205 ? -29.349 27.907 -1.163 1.00 88.19 205 ALA A N 1
ATOM 1607 C CA . ALA A 1 205 ? -29.193 28.492 0.174 1.00 88.19 205 ALA A CA 1
ATOM 1608 C C . ALA A 1 205 ? -30.106 27.846 1.235 1.00 88.19 205 ALA A C 1
ATOM 1610 O O . ALA A 1 205 ? -29.683 27.703 2.380 1.00 88.19 205 ALA A O 1
ATOM 1611 N N . LYS A 1 206 ? -31.314 27.420 0.836 1.00 87.38 206 LYS A N 1
ATOM 1612 C CA . LYS A 1 206 ? -32.279 26.712 1.697 1.00 87.38 206 LYS A CA 1
ATOM 1613 C C . LYS A 1 206 ? -31.750 25.348 2.161 1.00 87.38 206 LYS A C 1
ATOM 1615 O O . LYS A 1 206 ? -31.822 25.026 3.339 1.00 87.38 206 LYS A O 1
ATOM 1620 N N . LEU A 1 207 ? -31.111 24.610 1.253 1.00 90.62 207 LEU A N 1
ATOM 1621 C CA . LEU A 1 207 ? -30.541 23.284 1.507 1.00 90.62 207 LEU A CA 1
ATOM 1622 C C . LEU A 1 207 ? -29.284 23.316 2.377 1.00 90.62 207 LEU A C 1
ATOM 1624 O O . LEU A 1 207 ? -29.091 22.430 3.199 1.00 90.62 207 LEU A O 1
ATOM 1628 N N . LYS A 1 208 ? -28.432 24.344 2.239 1.00 88.69 208 LYS A N 1
ATOM 1629 C CA . LYS A 1 208 ? -27.114 24.403 2.909 1.00 88.69 208 LYS A CA 1
ATOM 1630 C C . LYS A 1 208 ? -27.150 24.197 4.426 1.00 88.69 208 LYS A C 1
ATOM 1632 O O . LYS A 1 208 ? -26.140 23.781 4.985 1.00 88.69 208 LYS A O 1
ATOM 1637 N N . LYS A 1 209 ? -28.259 24.544 5.085 1.00 89.38 209 LYS A N 1
ATOM 1638 C CA . LYS A 1 209 ? -28.445 24.400 6.538 1.00 89.38 209 LYS A CA 1
ATOM 1639 C C . LYS A 1 209 ? -29.447 23.302 6.912 1.00 89.38 209 LYS A C 1
ATOM 1641 O O . LYS A 1 209 ? -29.699 23.115 8.098 1.00 89.38 209 LYS A O 1
ATOM 1646 N N . HIS A 1 210 ? -30.022 22.602 5.934 1.00 92.19 210 HIS A N 1
ATOM 1647 C CA . HIS A 1 210 ? -31.008 21.560 6.192 1.00 92.19 210 HIS A CA 1
ATOM 1648 C C . HIS A 1 210 ? -30.327 20.344 6.852 1.00 92.19 210 HIS A C 1
ATOM 1650 O O . HIS A 1 210 ? -29.319 19.870 6.318 1.00 92.19 210 HIS A O 1
ATOM 1656 N N . PRO A 1 211 ? -30.843 19.813 7.980 1.00 89.19 211 PRO A N 1
ATOM 1657 C CA . PRO A 1 211 ? -30.194 18.728 8.721 1.00 89.19 211 PRO A CA 1
ATOM 1658 C C . PRO A 1 211 ? -29.882 17.490 7.871 1.00 89.19 211 PRO A C 1
ATOM 1660 O O . PRO A 1 211 ? -28.748 17.019 7.882 1.00 89.19 211 PRO A O 1
ATOM 1663 N N . GLN A 1 212 ? -30.839 17.027 7.057 1.00 88.25 212 GLN A N 1
ATOM 1664 C CA . GLN A 1 212 ? -30.627 15.871 6.171 1.00 88.25 212 GLN A CA 1
ATOM 1665 C C . GLN A 1 212 ? -29.573 16.143 5.089 1.00 88.25 212 GLN A C 1
ATOM 1667 O O . GLN A 1 212 ? -28.787 15.265 4.758 1.00 88.25 212 GLN A O 1
ATOM 1672 N N . TYR A 1 213 ? -29.489 17.369 4.561 1.00 91.88 213 TYR A N 1
ATOM 1673 C CA . TYR A 1 213 ? -28.441 17.699 3.591 1.00 91.88 213 TYR A CA 1
ATOM 1674 C C . TYR A 1 213 ? -27.056 17.662 4.240 1.00 91.88 213 TYR A C 1
ATOM 1676 O O . TYR A 1 213 ? -26.106 17.165 3.638 1.00 91.88 213 TYR A O 1
ATOM 1684 N N . LEU A 1 214 ? -26.932 18.176 5.469 1.00 88.12 214 LEU A N 1
ATOM 1685 C CA . LEU A 1 214 ? -25.676 18.138 6.217 1.00 88.12 214 LEU A CA 1
ATOM 1686 C C . LEU A 1 214 ? -25.238 16.697 6.504 1.00 88.12 214 LEU A C 1
ATOM 1688 O O . LEU A 1 214 ? -24.050 16.400 6.401 1.00 88.12 214 LEU A O 1
ATOM 1692 N N . GLU A 1 215 ? -26.182 15.804 6.796 1.00 85.31 215 GLU A N 1
ATOM 1693 C CA . GLU A 1 215 ? -25.924 14.371 6.948 1.00 85.31 215 GLU A CA 1
ATOM 1694 C C . GLU A 1 215 ? -25.403 13.745 5.646 1.00 85.31 215 GLU A C 1
ATOM 1696 O O . GLU A 1 215 ? -24.309 13.181 5.641 1.00 85.31 215 GLU A O 1
ATOM 1701 N N . ILE A 1 216 ? -26.100 13.939 4.520 1.00 88.88 216 ILE A N 1
ATOM 1702 C CA . ILE A 1 216 ? -25.671 13.433 3.202 1.00 88.88 216 ILE A CA 1
ATOM 1703 C C . ILE A 1 216 ? -24.294 13.998 2.814 1.00 88.88 216 ILE A C 1
ATOM 1705 O O . ILE A 1 216 ? -23.441 13.290 2.272 1.00 88.88 216 ILE A O 1
ATOM 1709 N N . ALA A 1 217 ? -24.041 15.279 3.092 1.00 88.94 217 ALA A N 1
ATOM 1710 C CA . ALA A 1 217 ? -22.758 15.917 2.819 1.00 88.94 217 ALA A CA 1
ATOM 1711 C C . ALA A 1 217 ? -21.621 15.323 3.667 1.00 88.94 217 ALA A C 1
ATOM 1713 O O . ALA A 1 217 ? -20.517 15.117 3.151 1.00 88.94 217 ALA A O 1
ATOM 1714 N N . GLU A 1 218 ? -21.879 15.010 4.939 1.00 82.31 218 GLU A N 1
ATOM 1715 C CA . GLU A 1 218 ? -20.917 14.331 5.811 1.00 82.31 218 GLU A CA 1
ATOM 1716 C C . GLU A 1 218 ? -20.667 12.886 5.360 1.00 82.31 218 GLU A C 1
ATOM 1718 O O . GLU A 1 218 ? -19.507 12.477 5.308 1.00 82.31 218 GLU A O 1
ATOM 1723 N N . VAL A 1 219 ? -21.701 12.149 4.932 1.00 83.94 219 VAL A N 1
ATOM 1724 C CA . VAL A 1 219 ? -21.553 10.814 4.321 1.00 83.94 219 VAL A CA 1
ATOM 1725 C C . VAL A 1 219 ? -20.702 10.898 3.055 1.00 83.94 219 VAL A C 1
ATOM 1727 O O . VAL A 1 219 ? -19.714 10.177 2.916 1.00 83.94 219 VAL A O 1
ATOM 1730 N N . SER A 1 220 ? -20.994 11.849 2.160 1.00 87.81 220 SER A N 1
ATOM 1731 C CA . SER A 1 220 ? -20.202 12.041 0.943 1.00 87.81 220 SER A CA 1
ATOM 1732 C C . SER A 1 220 ? -18.734 12.332 1.262 1.00 87.81 220 SER A C 1
ATOM 1734 O O . SER A 1 220 ? -17.842 11.789 0.608 1.00 87.81 220 SER A O 1
ATOM 1736 N N . LYS A 1 221 ? -18.461 13.153 2.280 1.00 84.81 221 LYS A N 1
ATOM 1737 C CA . LYS A 1 221 ? -17.103 13.454 2.748 1.00 84.81 221 LYS A CA 1
ATOM 1738 C C . LYS A 1 221 ? -16.413 12.230 3.358 1.00 84.81 221 LYS A C 1
ATOM 1740 O O . LYS A 1 221 ? -15.222 12.037 3.104 1.00 84.81 221 LYS A O 1
ATOM 1745 N N . ALA A 1 222 ? -17.135 11.411 4.121 1.00 78.25 222 ALA A N 1
ATOM 1746 C CA . ALA A 1 222 ? -16.622 10.165 4.680 1.00 78.25 222 ALA A CA 1
ATOM 1747 C C . ALA A 1 222 ? -16.213 9.185 3.569 1.00 78.25 222 ALA A C 1
ATOM 1749 O O . ALA A 1 222 ? -15.086 8.689 3.595 1.00 78.25 222 ALA A O 1
ATOM 1750 N N . TRP A 1 223 ? -17.047 9.013 2.539 1.00 85.31 223 TRP A N 1
ATOM 1751 C CA . TRP A 1 223 ? -16.744 8.164 1.379 1.00 85.31 223 TRP A CA 1
ATOM 1752 C C . TRP A 1 223 ? -15.536 8.661 0.572 1.00 85.31 223 TRP A C 1
ATOM 1754 O O . TRP A 1 223 ? -14.689 7.858 0.187 1.00 85.31 223 TRP A O 1
ATOM 1764 N N . LYS A 1 224 ? -15.350 9.980 0.398 1.00 85.06 224 LYS A N 1
ATOM 1765 C CA . LYS A 1 224 ? -14.119 10.522 -0.224 1.00 85.06 224 LYS A CA 1
ATOM 1766 C C . LYS A 1 224 ? -12.867 10.166 0.569 1.00 85.06 224 LYS A C 1
ATOM 1768 O O . LYS A 1 224 ? -11.822 9.862 -0.005 1.00 85.06 224 LYS A O 1
ATOM 1773 N N . ALA A 1 225 ? -12.953 10.254 1.895 1.00 79.00 225 ALA A N 1
ATOM 1774 C CA . ALA A 1 225 ? -11.842 9.906 2.768 1.00 79.00 225 ALA A CA 1
ATOM 1775 C C . ALA A 1 225 ? -11.567 8.394 2.738 1.00 79.00 225 ALA A C 1
ATOM 1777 O O . ALA A 1 225 ? -10.406 7.993 2.703 1.00 79.00 225 ALA A O 1
ATOM 1778 N N . GLN A 1 226 ? -12.618 7.573 2.695 1.00 81.00 226 GLN A N 1
ATOM 1779 C CA . GLN A 1 226 ? -12.530 6.123 2.542 1.00 81.00 226 GLN A CA 1
ATOM 1780 C C . GLN A 1 226 ? -11.861 5.727 1.226 1.00 81.00 226 GLN A C 1
ATOM 1782 O O . GLN A 1 226 ? -10.889 4.982 1.263 1.00 81.00 226 GLN A O 1
ATOM 1787 N N . HIS A 1 227 ? -12.314 6.272 0.094 1.00 85.00 227 HIS A N 1
ATOM 1788 C CA . HIS A 1 227 ? -11.724 6.037 -1.227 1.00 85.00 227 HIS A CA 1
ATOM 1789 C C . HIS A 1 227 ? -10.214 6.300 -1.230 1.00 85.00 227 HIS A C 1
ATOM 1791 O O . HIS A 1 227 ? -9.423 5.443 -1.623 1.00 85.00 227 HIS A O 1
ATOM 1797 N N . ARG A 1 228 ? -9.798 7.455 -0.691 1.00 83.19 228 ARG A N 1
ATOM 1798 C CA . ARG A 1 228 ? -8.380 7.817 -0.599 1.00 83.19 228 ARG A CA 1
ATOM 1799 C C . ARG A 1 228 ? -7.586 6.825 0.249 1.00 83.19 228 ARG A C 1
ATOM 1801 O O . ARG A 1 228 ? -6.513 6.414 -0.173 1.00 83.19 228 ARG A O 1
ATOM 1808 N N . ARG A 1 229 ? -8.087 6.465 1.437 1.00 80.75 229 ARG A N 1
ATOM 1809 C CA . ARG A 1 229 ? -7.407 5.512 2.332 1.00 80.75 229 ARG A CA 1
ATOM 1810 C C . ARG A 1 229 ? -7.304 4.124 1.705 1.00 80.75 229 ARG A C 1
ATOM 1812 O O . ARG A 1 229 ? -6.255 3.500 1.799 1.00 80.75 229 ARG A O 1
ATOM 1819 N N . ALA A 1 230 ? -8.364 3.676 1.037 1.00 84.25 230 ALA A N 1
ATOM 1820 C CA . ALA A 1 230 ? -8.433 2.345 0.458 1.00 84.25 230 ALA A CA 1
ATOM 1821 C C . ALA A 1 230 ? -7.367 2.110 -0.617 1.00 84.25 230 ALA A C 1
ATOM 1823 O O . ALA A 1 230 ? -6.750 1.053 -0.626 1.00 84.25 230 ALA A O 1
ATOM 1824 N N . ARG A 1 231 ? -7.086 3.107 -1.466 1.00 87.44 231 ARG A N 1
ATOM 1825 C CA . ARG A 1 231 ? -6.016 3.009 -2.471 1.00 87.44 231 ARG A CA 1
ATOM 1826 C C . ARG A 1 231 ? -4.655 2.693 -1.846 1.00 87.44 231 ARG A C 1
ATOM 1828 O O . ARG A 1 231 ? -4.006 1.750 -2.283 1.00 87.44 231 ARG A O 1
ATOM 1835 N N . PHE A 1 232 ? -4.240 3.477 -0.848 1.00 83.75 232 PHE A N 1
ATOM 1836 C CA . PHE A 1 232 ? -2.947 3.286 -0.181 1.00 83.75 232 PHE A CA 1
ATOM 1837 C C . PHE A 1 232 ? -2.873 1.939 0.524 1.00 83.75 232 PHE A C 1
ATOM 1839 O O . PHE A 1 232 ? -1.857 1.260 0.449 1.00 83.75 232 PHE A O 1
ATOM 1846 N N . LEU A 1 233 ? -3.965 1.541 1.170 1.00 83.50 233 LEU A N 1
ATOM 1847 C CA . LEU A 1 233 ? -4.008 0.275 1.874 1.00 83.50 233 LEU A CA 1
ATOM 1848 C C . LEU A 1 233 ? -3.927 -0.924 0.935 1.00 83.50 233 LEU A C 1
ATOM 1850 O O . LEU A 1 233 ? -3.199 -1.858 1.223 1.00 83.50 233 LEU A O 1
ATOM 1854 N N . LEU A 1 234 ? -4.658 -0.919 -0.181 1.00 91.12 234 LEU A N 1
ATOM 1855 C CA . LEU A 1 234 ? -4.574 -2.013 -1.149 1.00 91.12 234 LEU A CA 1
ATOM 1856 C C . LEU A 1 234 ? -3.142 -2.152 -1.692 1.00 91.12 234 LEU A C 1
ATOM 1858 O O . LEU A 1 234 ? -2.669 -3.266 -1.898 1.00 91.12 234 LEU A O 1
ATOM 1862 N N . GLU A 1 235 ? -2.426 -1.041 -1.880 1.00 91.81 235 GLU A N 1
ATOM 1863 C CA . GLU A 1 235 ? -1.013 -1.093 -2.256 1.00 91.81 235 GLU A CA 1
ATOM 1864 C C . GLU A 1 235 ? -0.136 -1.669 -1.131 1.00 91.81 235 GLU A C 1
ATOM 1866 O O . GLU A 1 235 ? 0.662 -2.570 -1.387 1.00 91.81 235 GLU A O 1
ATOM 1871 N N . ASP A 1 236 ? -0.303 -1.206 0.111 1.00 86.69 236 ASP A N 1
ATOM 1872 C CA . ASP A 1 236 ? 0.436 -1.715 1.277 1.00 86.69 236 ASP A CA 1
ATOM 1873 C C . ASP A 1 236 ? 0.168 -3.212 1.516 1.00 86.69 236 ASP A C 1
ATOM 1875 O O . ASP A 1 236 ? 1.105 -3.983 1.703 1.00 86.69 236 ASP A O 1
ATOM 1879 N N . MET A 1 237 ? -1.081 -3.663 1.375 1.00 90.06 237 MET A N 1
ATOM 1880 C CA . MET A 1 237 ? -1.465 -5.074 1.477 1.00 90.06 237 MET A CA 1
ATOM 1881 C C . MET A 1 237 ? -0.757 -5.955 0.442 1.00 90.06 237 MET A C 1
ATOM 1883 O O . MET A 1 237 ? -0.371 -7.083 0.750 1.00 90.06 237 MET A O 1
ATOM 1887 N N . MET A 1 238 ? -0.567 -5.455 -0.783 1.00 94.69 238 MET A N 1
ATOM 1888 C CA . MET A 1 238 ? 0.223 -6.153 -1.800 1.00 94.69 238 MET A CA 1
ATOM 1889 C C . MET A 1 238 ? 1.698 -6.248 -1.381 1.00 94.69 238 MET A C 1
ATOM 1891 O O . MET A 1 238 ? 2.285 -7.326 -1.476 1.00 94.69 238 MET A O 1
ATOM 1895 N N . GLN A 1 239 ? 2.287 -5.147 -0.901 1.00 91.06 239 GLN A N 1
ATOM 1896 C CA . GLN A 1 239 ? 3.697 -5.090 -0.485 1.00 91.06 239 GLN A CA 1
ATOM 1897 C C . GLN A 1 239 ? 3.979 -5.986 0.728 1.00 91.06 239 GLN A C 1
ATOM 1899 O O . GLN A 1 239 ? 4.978 -6.699 0.761 1.00 91.06 239 GLN A O 1
ATOM 1904 N N . ARG A 1 240 ? 3.076 -5.987 1.713 1.00 85.81 240 ARG A N 1
ATOM 1905 C CA . ARG A 1 240 ? 3.178 -6.777 2.948 1.00 85.81 240 ARG A CA 1
ATOM 1906 C C . ARG A 1 240 ? 2.707 -8.216 2.805 1.00 85.81 240 ARG A C 1
ATOM 1908 O O . ARG A 1 240 ? 2.794 -8.967 3.773 1.00 85.81 240 ARG A O 1
ATOM 1915 N N . ARG A 1 241 ? 2.200 -8.606 1.630 1.00 91.06 241 ARG A N 1
ATOM 1916 C CA . ARG A 1 241 ? 1.639 -9.944 1.382 1.00 91.06 241 ARG A CA 1
ATOM 1917 C C . ARG A 1 241 ? 0.511 -10.279 2.357 1.00 91.06 241 ARG A C 1
ATOM 1919 O O . ARG A 1 241 ? 0.420 -11.398 2.854 1.00 91.06 241 ARG A O 1
ATOM 1926 N N . THR A 1 242 ? -0.350 -9.304 2.632 1.00 87.94 242 THR A N 1
ATOM 1927 C CA . THR A 1 242 ? -1.426 -9.457 3.607 1.00 87.94 242 THR A CA 1
ATOM 1928 C C . THR A 1 242 ? -2.479 -10.455 3.110 1.00 87.94 242 THR A C 1
ATOM 1930 O O . THR A 1 242 ? -3.096 -10.205 2.069 1.00 87.94 242 THR A O 1
ATOM 1933 N N . PRO A 1 243 ? -2.725 -11.562 3.838 1.00 90.19 243 PRO A N 1
ATOM 1934 C CA . PRO A 1 243 ? -3.760 -12.528 3.487 1.00 90.19 243 PRO A CA 1
ATOM 1935 C C . PRO A 1 243 ? -5.163 -11.922 3.567 1.00 90.19 243 PRO A C 1
ATOM 1937 O O . PRO A 1 243 ? -5.474 -11.172 4.490 1.00 90.19 243 PRO A O 1
ATOM 1940 N N . LEU A 1 244 ? -6.016 -12.292 2.617 1.00 89.94 244 LEU A N 1
ATOM 1941 C CA . LEU A 1 244 ? -7.439 -11.966 2.576 1.00 89.94 244 LEU A CA 1
ATOM 1942 C C . LEU A 1 244 ? -8.258 -13.251 2.661 1.00 89.94 244 LEU A C 1
ATOM 1944 O O . LEU A 1 244 ? -8.116 -14.130 1.805 1.00 89.94 244 LEU A O 1
ATOM 1948 N N . ALA A 1 245 ? -9.150 -13.367 3.645 1.00 88.19 245 ALA A N 1
ATOM 1949 C CA . ALA A 1 245 ? -10.123 -14.450 3.621 1.00 88.19 245 ALA A CA 1
ATOM 1950 C C . ALA A 1 245 ? -11.118 -14.237 2.468 1.00 88.19 245 ALA A C 1
ATOM 1952 O O . ALA A 1 245 ? -11.359 -13.114 2.018 1.00 88.19 245 ALA A O 1
ATOM 1953 N N . VAL A 1 246 ? -11.743 -15.318 1.996 1.00 90.50 246 VAL A N 1
ATOM 1954 C CA . VAL A 1 246 ? -12.740 -15.239 0.912 1.00 90.50 246 VAL A CA 1
ATOM 1955 C C . VAL A 1 246 ? -13.905 -14.316 1.294 1.00 90.50 246 VAL A C 1
ATOM 1957 O O . VAL A 1 246 ? -14.412 -13.577 0.451 1.00 90.50 246 VAL A O 1
ATOM 1960 N N . ASP A 1 247 ? -14.311 -14.315 2.562 1.00 84.50 247 ASP A N 1
ATOM 1961 C CA . ASP A 1 247 ? -15.395 -13.453 3.033 1.00 84.50 247 ASP A CA 1
ATOM 1962 C C . ASP A 1 247 ? -14.991 -11.975 3.083 1.00 84.50 247 ASP A C 1
ATOM 1964 O O . ASP A 1 247 ? -15.818 -11.118 2.777 1.00 84.50 247 ASP A O 1
ATOM 1968 N N . ASP A 1 248 ? -13.714 -11.664 3.331 1.00 85.31 248 ASP A N 1
ATOM 1969 C CA . ASP A 1 248 ? -13.208 -10.291 3.236 1.00 85.31 248 ASP A CA 1
ATOM 1970 C C . ASP A 1 248 ? -13.222 -9.812 1.777 1.00 85.31 248 ASP A C 1
ATOM 1972 O O . ASP A 1 248 ? -13.662 -8.700 1.493 1.00 85.31 248 ASP A O 1
ATOM 1976 N N . VAL A 1 249 ? -12.833 -10.670 0.823 1.00 91.12 249 VAL A N 1
ATOM 1977 C CA . VAL A 1 249 ? -12.937 -10.376 -0.620 1.00 91.12 249 VAL A CA 1
ATOM 1978 C C . VAL A 1 249 ? -14.385 -10.061 -1.004 1.00 91.12 249 VAL A C 1
ATOM 1980 O O . VAL A 1 249 ? -14.637 -9.072 -1.696 1.00 91.12 249 VAL A O 1
ATOM 1983 N N . ARG A 1 250 ? -15.355 -10.850 -0.524 1.00 88.25 250 ARG A N 1
ATOM 1984 C CA . ARG A 1 250 ? -16.787 -10.602 -0.766 1.00 88.25 250 ARG A CA 1
ATOM 1985 C C . ARG A 1 250 ? -17.269 -9.301 -0.126 1.00 88.25 250 ARG A C 1
ATOM 1987 O O . ARG A 1 250 ? -17.971 -8.533 -0.782 1.00 88.25 250 ARG A O 1
ATOM 1994 N N . ALA A 1 251 ? -16.865 -9.026 1.112 1.00 83.12 251 ALA A N 1
ATOM 1995 C CA . ALA A 1 251 ? -17.204 -7.790 1.810 1.00 83.12 251 ALA A CA 1
ATOM 1996 C C . ALA A 1 251 ? -16.664 -6.561 1.059 1.00 83.12 251 ALA A C 1
ATOM 1998 O O . ALA A 1 251 ? -17.404 -5.605 0.817 1.00 83.12 251 ALA A O 1
ATOM 1999 N N . ILE A 1 252 ? -15.417 -6.609 0.584 1.00 87.94 252 ILE A N 1
ATOM 2000 C CA . ILE A 1 252 ? -14.828 -5.531 -0.221 1.00 87.94 252 ILE A CA 1
ATOM 2001 C C . ILE A 1 252 ? -15.583 -5.367 -1.547 1.00 87.94 252 ILE A C 1
ATOM 2003 O O . ILE A 1 252 ? -15.878 -4.238 -1.940 1.00 87.94 252 ILE A O 1
ATOM 2007 N N . LEU A 1 253 ? -15.949 -6.466 -2.219 1.00 90.31 253 LEU A N 1
ATOM 2008 C CA . LEU A 1 253 ? -16.727 -6.423 -3.464 1.00 90.31 253 LEU A CA 1
ATOM 2009 C C . LEU A 1 253 ? -18.134 -5.832 -3.279 1.00 90.31 253 LEU A C 1
ATOM 2011 O O . LEU A 1 253 ? -18.638 -5.204 -4.212 1.00 90.31 253 LEU A O 1
ATOM 2015 N N . SER A 1 254 ? -18.744 -5.984 -2.099 1.00 85.56 254 SER A N 1
ATOM 2016 C CA . SER A 1 254 ? -20.031 -5.350 -1.760 1.00 85.56 254 SER A CA 1
ATOM 2017 C C . SER A 1 254 ? -19.926 -3.867 -1.394 1.00 85.56 254 SER A C 1
ATOM 2019 O O . SER A 1 254 ? -20.930 -3.158 -1.423 1.00 85.56 254 SER A O 1
ATOM 2021 N N . ASN A 1 255 ? -18.729 -3.369 -1.068 1.00 83.94 255 ASN A N 1
ATOM 2022 C CA . ASN A 1 255 ? -18.541 -1.978 -0.683 1.00 83.94 255 ASN A CA 1
ATOM 2023 C C . ASN A 1 255 ? -18.523 -1.074 -1.933 1.00 83.94 255 ASN A C 1
ATOM 2025 O O . ASN A 1 255 ? -17.588 -1.163 -2.734 1.00 83.94 255 ASN A O 1
ATOM 2029 N N . PRO A 1 256 ? -19.479 -0.145 -2.100 1.00 83.94 256 PRO A N 1
ATOM 2030 C CA . PRO A 1 256 ? -19.607 0.630 -3.335 1.00 83.94 256 PRO A CA 1
ATOM 2031 C C . PRO A 1 256 ? -18.445 1.611 -3.576 1.00 83.94 256 PRO A C 1
ATOM 2033 O O . PRO A 1 256 ? -18.188 1.991 -4.716 1.00 83.94 256 PRO A O 1
ATOM 2036 N N . VAL A 1 257 ? -17.716 2.004 -2.528 1.00 85.56 257 VAL A N 1
ATOM 2037 C CA . VAL A 1 257 ? -16.593 2.951 -2.610 1.00 85.56 257 VAL A CA 1
ATOM 2038 C C . VAL A 1 257 ? -15.280 2.238 -2.952 1.00 85.56 257 VAL A C 1
ATOM 2040 O O . VAL A 1 257 ? -14.461 2.774 -3.699 1.00 85.56 257 VAL A O 1
ATOM 2043 N N . VAL A 1 258 ? -15.066 1.030 -2.417 1.00 87.19 258 VAL A N 1
ATOM 2044 C CA . VAL A 1 258 ? -13.798 0.282 -2.547 1.00 87.19 258 VAL A CA 1
ATOM 2045 C C . VAL A 1 258 ? -13.843 -0.761 -3.669 1.00 87.19 258 VAL A C 1
ATOM 2047 O O . VAL A 1 258 ? -12.851 -0.962 -4.371 1.00 87.19 258 VAL A O 1
ATOM 2050 N N . SER A 1 259 ? -14.995 -1.389 -3.907 1.00 91.25 259 SER A N 1
ATOM 2051 C CA . SER A 1 259 ? -15.176 -2.395 -4.963 1.00 91.25 259 SER A CA 1
ATOM 2052 C C . SER A 1 259 ? -14.704 -1.927 -6.352 1.00 91.25 259 SER A C 1
ATOM 2054 O O . SER A 1 259 ? -13.987 -2.685 -7.015 1.00 91.25 259 SER A O 1
ATOM 2056 N N . PRO A 1 260 ? -14.975 -0.678 -6.804 1.00 92.00 260 PRO A N 1
ATOM 2057 C CA . PRO A 1 260 ? -14.565 -0.225 -8.134 1.00 92.00 260 PRO A CA 1
ATOM 2058 C C . PRO A 1 260 ? -13.053 -0.230 -8.382 1.00 92.00 260 PRO A C 1
ATOM 2060 O O . PRO A 1 260 ? -12.635 -0.467 -9.515 1.00 92.00 260 PRO A O 1
ATOM 2063 N N . MET A 1 261 ? -12.235 0.013 -7.353 1.00 91.88 261 MET A N 1
ATOM 2064 C CA . MET A 1 261 ? -10.774 -0.088 -7.454 1.00 91.88 261 MET A CA 1
ATOM 2065 C C . MET A 1 261 ? -10.290 -1.525 -7.248 1.00 91.88 261 MET A C 1
ATOM 2067 O O . MET A 1 261 ? -9.421 -1.986 -7.985 1.00 91.88 261 MET A O 1
ATOM 2071 N N . PHE A 1 262 ? -10.885 -2.248 -6.297 1.00 94.31 262 PHE A N 1
ATOM 2072 C CA . PHE A 1 262 ? -10.474 -3.601 -5.936 1.00 94.31 262 PHE A CA 1
ATOM 2073 C C . PHE A 1 262 ? -10.686 -4.607 -7.074 1.00 94.31 262 PHE A C 1
ATOM 2075 O O . PHE A 1 262 ? -9.795 -5.399 -7.365 1.00 94.31 262 PHE A O 1
ATOM 2082 N N . LYS A 1 263 ? -11.801 -4.508 -7.811 1.00 95.94 263 LYS A N 1
ATOM 2083 C CA . LYS A 1 263 ? -12.093 -5.370 -8.974 1.00 95.94 263 LYS A CA 1
ATOM 2084 C C . LYS A 1 263 ? -11.119 -5.219 -10.150 1.00 95.94 263 LYS A C 1
ATOM 2086 O O . LYS A 1 263 ? -11.159 -6.020 -11.076 1.00 95.94 263 LYS A O 1
ATOM 2091 N N . LYS A 1 264 ? -10.276 -4.179 -10.140 1.00 95.81 264 LYS A N 1
ATOM 2092 C CA . LYS A 1 264 ? -9.247 -3.911 -11.164 1.00 95.81 264 LYS A CA 1
ATOM 2093 C C . LYS A 1 264 ? -7.860 -4.416 -10.749 1.00 95.81 264 LYS A C 1
ATOM 2095 O O . LYS A 1 264 ? -6.893 -4.244 -11.492 1.00 95.81 264 LYS A O 1
ATOM 2100 N N . LEU A 1 265 ? -7.748 -4.989 -9.553 1.00 97.88 265 LEU A N 1
ATOM 2101 C CA . LEU A 1 265 ? -6.522 -5.583 -9.045 1.00 97.88 265 LEU A CA 1
ATOM 2102 C C . LEU A 1 265 ? -6.551 -7.090 -9.262 1.00 97.88 265 LEU A C 1
ATOM 2104 O O . LEU A 1 265 ? -7.584 -7.737 -9.112 1.00 97.88 265 LEU A O 1
ATOM 2108 N N . VAL A 1 266 ? -5.399 -7.646 -9.611 1.00 98.50 266 VAL A N 1
ATOM 2109 C CA . VAL A 1 266 ? -5.240 -9.087 -9.784 1.00 98.50 266 VAL A CA 1
ATOM 2110 C C . VAL A 1 266 ? -4.942 -9.707 -8.422 1.00 98.50 266 VAL A C 1
ATOM 2112 O O . VAL A 1 266 ? -4.022 -9.280 -7.722 1.00 98.50 266 VAL A O 1
ATOM 2115 N N . LEU A 1 267 ? -5.717 -10.713 -8.041 1.00 98.50 267 LEU A N 1
ATOM 2116 C CA . LEU A 1 267 ? -5.485 -11.527 -6.855 1.00 98.50 267 LEU A CA 1
ATOM 2117 C C . LEU A 1 267 ? -4.797 -12.837 -7.235 1.00 98.50 267 LEU A C 1
ATOM 2119 O O . LEU A 1 267 ? -4.891 -13.298 -8.373 1.00 98.50 267 LEU A O 1
ATOM 2123 N N . LEU A 1 268 ? -4.136 -13.433 -6.251 1.00 98.25 268 LEU A N 1
ATOM 2124 C CA . LEU A 1 268 ? -3.481 -14.728 -6.309 1.00 98.25 268 LEU A CA 1
ATOM 2125 C C . LEU A 1 268 ? -4.125 -15.667 -5.283 1.00 98.25 268 LEU A C 1
ATOM 2127 O O . LEU A 1 268 ? -4.172 -15.347 -4.096 1.00 98.25 268 LEU A O 1
ATOM 2131 N N . GLN A 1 269 ? -4.581 -16.835 -5.733 1.00 97.25 269 GLN A N 1
ATOM 2132 C CA . GLN A 1 269 ? -5.052 -17.924 -4.874 1.00 97.25 269 GLN A CA 1
ATOM 2133 C C . GLN A 1 269 ? -4.615 -19.259 -5.471 1.00 97.25 269 GLN A C 1
ATOM 2135 O O . GLN A 1 269 ? -4.866 -19.503 -6.644 1.00 97.25 269 GLN A O 1
ATOM 2140 N N . ASP A 1 270 ? -3.949 -20.119 -4.697 1.00 92.75 270 ASP A N 1
ATOM 2141 C CA . ASP A 1 270 ? -3.561 -21.470 -5.140 1.00 92.75 270 ASP A CA 1
ATOM 2142 C C . ASP A 1 270 ? -2.861 -21.491 -6.525 1.00 92.75 270 ASP A C 1
ATOM 2144 O O . ASP A 1 270 ? -3.157 -22.320 -7.386 1.00 92.75 270 ASP A O 1
ATOM 2148 N N . ARG A 1 271 ? -1.929 -20.547 -6.753 1.00 91.00 271 ARG A N 1
ATOM 2149 C CA . ARG A 1 271 ? -1.204 -20.310 -8.028 1.00 91.00 271 ARG A CA 1
ATOM 2150 C C . ARG A 1 271 ? -2.059 -19.804 -9.200 1.00 91.00 271 ARG A C 1
ATOM 2152 O O . ARG A 1 271 ? -1.562 -19.723 -10.322 1.00 91.00 271 ARG A O 1
ATOM 2159 N N . GLN A 1 272 ? -3.315 -19.449 -8.962 1.00 94.81 272 GLN A N 1
ATOM 2160 C CA . GLN A 1 272 ? -4.205 -18.850 -9.951 1.00 94.81 272 GLN A CA 1
ATOM 2161 C C . GLN A 1 272 ? -4.232 -17.337 -9.786 1.00 94.81 272 GLN A C 1
ATOM 2163 O O . GLN A 1 272 ? -4.460 -16.827 -8.691 1.00 94.81 272 GLN A O 1
ATOM 2168 N N . PHE A 1 273 ? -4.028 -16.635 -10.896 1.00 98.31 273 PHE A N 1
ATOM 2169 C CA . PHE A 1 273 ? -4.129 -15.185 -10.977 1.00 98.31 273 PHE A CA 1
ATOM 2170 C C . PHE A 1 273 ? -5.485 -14.817 -11.566 1.00 98.31 273 PHE A C 1
ATOM 2172 O O . PHE A 1 273 ? -5.884 -15.406 -12.571 1.00 98.31 273 PHE A O 1
ATOM 2179 N N . GLY A 1 274 ? -6.179 -13.840 -10.991 1.00 98.06 274 GLY A N 1
ATOM 2180 C CA . GLY A 1 274 ? -7.416 -13.345 -11.586 1.00 98.06 274 GLY A CA 1
ATOM 2181 C C . GLY A 1 274 ? -7.969 -12.078 -10.955 1.00 98.06 274 GLY A C 1
ATOM 2182 O O . GLY A 1 274 ? -7.626 -11.727 -9.829 1.00 98.06 274 GLY A O 1
ATOM 2183 N N . LEU A 1 275 ? -8.842 -11.391 -11.688 1.00 98.31 275 LEU A N 1
ATOM 2184 C CA . LEU A 1 275 ? -9.602 -10.252 -11.169 1.00 98.31 275 LEU A CA 1
ATOM 2185 C C . LEU A 1 275 ? -10.759 -10.769 -10.291 1.00 98.31 275 LEU A C 1
ATOM 2187 O O . LEU A 1 275 ? -11.441 -11.712 -10.703 1.00 98.31 275 LEU A O 1
ATOM 2191 N N . PRO A 1 276 ? -11.013 -10.203 -9.096 1.00 97.50 276 PRO A N 1
ATOM 2192 C CA . PRO A 1 276 ? -12.094 -10.676 -8.240 1.00 97.50 276 PRO A CA 1
ATOM 2193 C C . PRO A 1 276 ? -13.470 -10.364 -8.828 1.00 97.50 276 PRO A C 1
ATOM 2195 O O . PRO A 1 276 ? -13.753 -9.244 -9.253 1.00 97.50 276 PRO A O 1
ATOM 2198 N N . THR A 1 277 ? -14.353 -11.355 -8.771 1.00 95.94 277 THR A N 1
ATOM 2199 C CA . THR A 1 277 ? -15.773 -11.264 -9.121 1.00 95.94 277 THR A CA 1
ATOM 2200 C C . THR A 1 277 ? -16.605 -11.939 -8.031 1.00 95.94 277 THR A C 1
ATOM 2202 O O . THR A 1 277 ? -16.077 -12.667 -7.198 1.00 95.94 277 THR A O 1
ATOM 2205 N N . VAL A 1 278 ? -17.925 -11.755 -8.039 1.00 91.12 278 VAL A N 1
ATOM 2206 C CA . VAL A 1 278 ? -18.808 -12.419 -7.061 1.00 91.12 278 VAL A CA 1
ATOM 2207 C C . VAL A 1 278 ? -18.708 -13.954 -7.143 1.00 91.12 278 VAL A C 1
ATOM 2209 O O . VAL A 1 278 ? -18.808 -14.638 -6.125 1.00 91.12 278 VAL A O 1
ATOM 2212 N N . GLU A 1 279 ? -18.470 -14.500 -8.339 1.00 91.62 279 GLU A N 1
ATOM 2213 C CA . GLU A 1 279 ? -18.429 -15.946 -8.598 1.00 91.62 279 GLU A CA 1
ATOM 2214 C C . GLU A 1 279 ? -17.048 -16.580 -8.348 1.00 91.62 279 GLU A C 1
ATOM 2216 O O . GLU A 1 279 ? -16.948 -17.793 -8.135 1.00 91.62 279 GLU A O 1
ATOM 2221 N N . GLY A 1 280 ? -15.979 -15.778 -8.366 1.00 95.94 280 GLY A N 1
ATOM 2222 C CA . GLY A 1 280 ? -14.603 -16.262 -8.295 1.00 95.94 280 GLY A CA 1
ATOM 2223 C C . GLY A 1 280 ? -13.574 -15.310 -8.907 1.00 95.94 280 GLY A C 1
ATOM 2224 O O . GLY A 1 280 ? -13.814 -14.114 -9.061 1.00 95.94 280 GLY A O 1
ATOM 2225 N N . LEU A 1 281 ? -12.416 -15.846 -9.282 1.00 97.75 281 LEU A N 1
ATOM 2226 C CA . LEU A 1 281 ? -11.349 -15.133 -9.977 1.00 97.75 281 LEU A CA 1
ATOM 2227 C C . LEU A 1 281 ? -11.533 -15.243 -11.494 1.00 97.75 281 LEU A C 1
ATOM 2229 O O . LEU A 1 281 ? -11.485 -16.340 -12.045 1.00 97.75 281 LEU A O 1
ATOM 2233 N N . ALA A 1 282 ? -11.710 -14.115 -12.180 1.00 97.75 282 ALA A N 1
ATOM 2234 C CA . ALA A 1 282 ? -11.642 -14.049 -13.636 1.00 97.75 282 ALA A CA 1
ATOM 2235 C C . ALA A 1 282 ? -10.173 -14.142 -14.076 1.00 97.75 282 ALA A C 1
ATOM 2237 O O . ALA A 1 282 ? -9.427 -13.164 -13.976 1.00 97.75 282 ALA A O 1
ATOM 2238 N N . THR A 1 283 ? -9.744 -15.334 -14.495 1.00 97.00 283 THR A N 1
ATOM 2239 C CA . THR A 1 283 ? -8.387 -15.595 -14.994 1.00 97.00 283 THR A CA 1
ATOM 2240 C C . THR A 1 283 ? -8.330 -15.412 -16.514 1.00 97.00 283 THR A C 1
ATOM 2242 O O . THR A 1 283 ? -9.359 -15.228 -17.166 1.00 97.00 283 THR A O 1
ATOM 2245 N N . LEU A 1 284 ? -7.131 -15.500 -17.101 1.00 95.06 284 LEU A N 1
ATOM 2246 C CA . LEU A 1 284 ? -6.950 -15.447 -18.560 1.00 95.06 284 LEU A CA 1
ATOM 2247 C C . LEU A 1 284 ? -7.664 -16.597 -19.305 1.00 95.06 284 LEU A C 1
ATOM 2249 O O . LEU A 1 284 ? -7.979 -16.453 -20.482 1.00 95.06 284 LEU A O 1
ATOM 2253 N N . ASP A 1 285 ? -7.976 -17.696 -18.608 1.00 93.56 285 ASP A N 1
ATOM 2254 C CA . ASP A 1 285 ? -8.657 -18.884 -19.145 1.00 93.56 285 ASP A CA 1
ATOM 2255 C C . ASP A 1 285 ? -10.131 -18.978 -18.696 1.00 93.56 285 ASP A C 1
ATOM 2257 O O . ASP A 1 285 ? -10.750 -20.046 -18.757 1.00 93.56 285 ASP A O 1
ATOM 2261 N N . GLY A 1 286 ? -10.693 -17.878 -18.184 1.00 94.56 286 GLY A N 1
ATOM 2262 C CA . GLY A 1 286 ? -12.067 -17.788 -17.689 1.00 94.56 286 GLY A CA 1
ATOM 2263 C C . GLY A 1 286 ? -12.192 -17.788 -16.163 1.00 94.56 286 GLY A C 1
ATOM 2264 O O . GLY A 1 286 ? -11.215 -17.751 -15.418 1.00 94.56 286 GLY A O 1
ATOM 2265 N N . VAL A 1 287 ? -13.431 -17.798 -15.668 1.00 96.81 287 VAL A N 1
ATOM 2266 C CA . VAL A 1 287 ? -13.706 -17.662 -14.229 1.00 96.81 287 VAL A CA 1
ATOM 2267 C C . VAL A 1 287 ? -13.421 -18.970 -13.484 1.00 96.81 287 VAL A C 1
ATOM 2269 O O . VAL A 1 287 ? -13.923 -20.038 -13.844 1.00 96.81 287 VAL A O 1
ATOM 2272 N N . LYS A 1 288 ? -12.632 -18.888 -12.410 1.00 96.56 288 LYS A N 1
ATOM 2273 C CA . LYS A 1 288 ? -12.333 -19.981 -11.475 1.00 96.56 288 LYS A CA 1
ATOM 2274 C C . LYS A 1 288 ? -12.941 -19.673 -10.111 1.00 96.56 288 LYS A C 1
ATOM 2276 O O . LYS A 1 288 ? -12.787 -18.568 -9.603 1.00 96.56 288 LYS A O 1
ATOM 2281 N N . LYS A 1 289 ? -13.629 -20.641 -9.503 1.00 96.19 289 LYS A N 1
ATOM 2282 C CA . LYS A 1 289 ? -14.240 -20.470 -8.174 1.00 96.19 289 LYS A CA 1
ATOM 2283 C C . LYS A 1 289 ? -13.177 -20.249 -7.100 1.00 96.19 289 LYS A C 1
ATOM 2285 O O . LYS A 1 289 ? -12.093 -20.818 -7.186 1.00 96.19 289 LYS A O 1
ATOM 2290 N N . TYR A 1 290 ? -13.538 -19.498 -6.062 1.00 95.69 290 TYR A N 1
ATOM 2291 C CA . TYR A 1 290 ? -12.686 -19.334 -4.888 1.00 95.69 290 TYR A CA 1
ATOM 2292 C C . TYR A 1 290 ? -12.385 -20.677 -4.208 1.00 95.69 290 TYR A C 1
ATOM 2294 O O . TYR A 1 290 ? -13.292 -21.469 -3.937 1.00 95.69 290 TYR A O 1
ATOM 2302 N N . GLY A 1 291 ? -11.104 -20.904 -3.923 1.00 92.94 291 GLY A N 1
ATOM 2303 C CA . GLY A 1 291 ? -10.612 -21.980 -3.067 1.00 92.94 291 GLY A CA 1
ATOM 2304 C C . GLY A 1 291 ? -10.838 -21.700 -1.577 1.00 92.94 291 GLY A C 1
ATOM 2305 O O . GLY A 1 291 ? -11.508 -20.739 -1.199 1.00 92.94 291 GLY A O 1
ATOM 2306 N N . LYS A 1 292 ? -10.267 -22.555 -0.717 1.00 90.62 292 LYS A N 1
ATOM 2307 C CA . LYS A 1 292 ? -10.319 -22.394 0.751 1.00 90.62 292 LYS A CA 1
ATOM 2308 C C . LYS A 1 292 ? -9.152 -21.576 1.309 1.00 90.62 292 LYS A C 1
ATOM 2310 O O . LYS A 1 292 ? -9.283 -21.006 2.387 1.00 90.62 292 LYS A O 1
ATOM 2315 N N . SER A 1 293 ? -8.023 -21.554 0.603 1.00 94.06 293 SER A N 1
ATOM 2316 C CA . SER A 1 293 ? -6.835 -20.803 1.004 1.00 94.06 293 SER A CA 1
ATOM 2317 C C . SER A 1 293 ? -7.115 -19.297 0.987 1.00 94.06 293 SER A C 1
ATOM 2319 O O . SER A 1 293 ? -7.894 -18.841 0.144 1.00 94.06 293 SER A O 1
ATOM 2321 N N . PRO A 1 294 ? -6.472 -18.500 1.851 1.00 93.44 294 PRO A N 1
ATOM 2322 C CA . PRO A 1 294 ? -6.509 -17.049 1.729 1.00 93.44 294 PRO A CA 1
ATOM 2323 C C . PRO A 1 294 ? -6.005 -16.577 0.360 1.00 93.44 294 PRO A C 1
ATOM 2325 O O . PRO A 1 294 ? -5.165 -17.223 -0.272 1.00 93.44 294 PRO A O 1
ATOM 2328 N N . LEU A 1 295 ? -6.518 -15.436 -0.087 1.00 96.69 295 LEU A N 1
ATOM 2329 C CA . LEU A 1 295 ? -6.067 -14.744 -1.286 1.00 96.69 295 LEU A CA 1
ATOM 2330 C C . LEU A 1 295 ? -5.000 -13.711 -0.932 1.00 96.69 295 LEU A C 1
ATOM 2332 O O . LEU A 1 295 ? -4.963 -13.190 0.179 1.00 96.69 295 LEU A O 1
ATOM 2336 N N . LEU A 1 296 ? -4.167 -13.375 -1.909 1.00 96.62 296 LEU A N 1
ATOM 2337 C CA . LEU A 1 296 ? -3.215 -12.271 -1.835 1.00 96.62 296 LEU A CA 1
ATOM 2338 C C . LEU A 1 296 ? -3.462 -11.312 -2.994 1.00 96.62 296 LEU A C 1
ATOM 2340 O O . LEU A 1 296 ? -3.881 -11.733 -4.070 1.00 96.62 296 LEU A O 1
ATOM 2344 N N . LEU A 1 297 ? -3.151 -10.030 -2.817 1.00 97.69 297 LEU A N 1
ATOM 2345 C CA . LEU A 1 297 ? -2.940 -9.153 -3.967 1.00 97.69 297 LEU A CA 1
ATOM 2346 C C . LEU A 1 297 ? -1.648 -9.584 -4.666 1.00 97.69 297 LEU A C 1
ATOM 2348 O O . LEU A 1 297 ? -0.588 -9.633 -4.043 1.00 97.69 297 LEU A O 1
ATOM 2352 N N . ALA A 1 298 ? -1.750 -9.938 -5.947 1.00 98.25 298 ALA A N 1
ATOM 2353 C CA . ALA A 1 298 ? -0.621 -10.454 -6.709 1.00 98.25 298 ALA A CA 1
ATOM 2354 C C . ALA A 1 298 ? 0.464 -9.379 -6.871 1.00 98.25 298 ALA A C 1
ATOM 2356 O O . ALA A 1 298 ? 0.167 -8.229 -7.205 1.00 98.25 298 ALA A O 1
ATOM 2357 N N . HIS A 1 299 ? 1.718 -9.768 -6.672 1.00 97.81 299 HIS A N 1
ATOM 2358 C CA . HIS A 1 299 ? 2.898 -8.922 -6.813 1.00 97.81 299 HIS A CA 1
ATOM 2359 C C . HIS A 1 299 ? 3.641 -9.246 -8.130 1.00 97.81 299 HIS A C 1
ATOM 2361 O O . HIS A 1 299 ? 3.599 -10.397 -8.570 1.00 97.81 299 HIS A O 1
ATOM 2367 N N . PRO A 1 300 ? 4.376 -8.303 -8.765 1.00 96.50 300 PRO A N 1
ATOM 2368 C CA . PRO A 1 300 ? 5.263 -8.576 -9.912 1.00 96.50 300 PRO A CA 1
ATOM 2369 C C . PRO A 1 300 ? 6.147 -9.818 -9.781 1.00 96.50 300 PRO A C 1
ATOM 2371 O O . PRO A 1 300 ? 6.341 -10.543 -10.753 1.00 96.50 300 PRO A O 1
ATOM 2374 N N . VAL A 1 301 ? 6.631 -10.094 -8.569 1.00 96.75 301 VAL A N 1
ATOM 2375 C CA . VAL A 1 301 ? 7.387 -11.313 -8.233 1.00 96.75 301 VAL A CA 1
ATOM 2376 C C . VAL A 1 301 ? 6.598 -12.575 -8.586 1.00 96.75 301 VAL A C 1
ATOM 2378 O O . VAL A 1 301 ? 7.146 -13.475 -9.219 1.00 96.75 301 VAL A O 1
ATOM 2381 N N . ASP A 1 302 ? 5.314 -12.636 -8.224 1.00 97.81 302 ASP A N 1
ATOM 2382 C CA . ASP A 1 302 ? 4.469 -13.801 -8.483 1.00 97.81 302 ASP A CA 1
ATOM 2383 C C . ASP A 1 302 ? 4.247 -13.984 -9.993 1.00 97.81 302 ASP A C 1
ATOM 2385 O O . ASP A 1 302 ? 4.357 -15.094 -10.516 1.00 97.81 302 ASP A O 1
ATOM 2389 N N . PHE A 1 303 ? 3.975 -12.891 -10.716 1.00 96.75 303 PHE A N 1
ATOM 2390 C CA . PHE A 1 303 ? 3.782 -12.925 -12.168 1.00 96.75 303 PHE A CA 1
ATOM 2391 C C . PHE A 1 303 ? 5.039 -13.362 -12.917 1.00 96.75 303 PHE A C 1
ATOM 2393 O O . PHE A 1 303 ? 4.947 -14.125 -13.883 1.00 96.75 303 PHE A O 1
ATOM 2400 N N . ASN A 1 304 ? 6.199 -12.866 -12.481 1.00 94.62 304 ASN A N 1
ATOM 2401 C CA . ASN A 1 304 ? 7.494 -13.218 -13.042 1.00 94.62 304 ASN A CA 1
ATOM 2402 C C . ASN A 1 304 ? 7.812 -14.696 -12.793 1.00 94.62 304 ASN A C 1
ATOM 2404 O O . ASN A 1 304 ? 8.139 -15.414 -13.733 1.00 94.62 304 ASN A O 1
ATOM 2408 N N . ALA A 1 305 ? 7.613 -15.176 -11.561 1.00 95.25 305 ALA A N 1
ATOM 2409 C CA . ALA A 1 305 ? 7.787 -16.585 -11.214 1.00 95.25 305 ALA A CA 1
ATOM 2410 C C . ALA A 1 305 ? 6.840 -17.515 -11.997 1.00 95.25 305 ALA A C 1
ATOM 2412 O O . ALA A 1 305 ? 7.197 -18.651 -12.302 1.00 95.25 305 ALA A O 1
ATOM 2413 N N . ALA A 1 306 ? 5.640 -17.040 -12.346 1.00 96.19 306 ALA A N 1
ATOM 2414 C CA . ALA A 1 306 ? 4.678 -17.785 -13.155 1.00 96.19 306 ALA A CA 1
ATOM 2415 C C . ALA A 1 306 ? 4.911 -17.675 -14.675 1.00 96.19 306 ALA A C 1
ATOM 2417 O O . ALA A 1 306 ? 4.272 -18.400 -15.433 1.00 96.19 306 ALA A O 1
ATOM 2418 N N . GLY A 1 307 ? 5.769 -16.760 -15.144 1.00 95.56 307 GLY A N 1
ATOM 2419 C CA . GLY A 1 307 ? 5.939 -16.474 -16.574 1.00 95.56 307 GLY A CA 1
ATOM 2420 C C . GLY A 1 307 ? 4.709 -15.838 -17.244 1.00 95.56 307 GLY A C 1
ATOM 2421 O O . GLY A 1 307 ? 4.604 -15.834 -18.469 1.00 95.56 307 GLY A O 1
ATOM 2422 N N . LEU A 1 308 ? 3.768 -15.296 -16.462 1.00 95.56 308 LEU A N 1
ATOM 2423 C CA . LEU A 1 308 ? 2.491 -14.751 -16.954 1.00 95.56 308 LEU A CA 1
ATOM 2424 C C . LEU A 1 308 ? 2.466 -13.220 -17.016 1.00 95.56 308 LEU A C 1
ATOM 2426 O O . LEU A 1 308 ? 1.454 -12.629 -17.394 1.00 95.56 308 LEU A O 1
ATOM 2430 N N . TRP A 1 309 ? 3.562 -12.556 -16.647 1.00 94.69 309 TRP A N 1
ATOM 2431 C CA . TRP A 1 309 ? 3.565 -11.109 -16.450 1.00 94.69 309 TRP A CA 1
ATOM 2432 C C . TRP A 1 309 ? 3.187 -10.318 -17.706 1.00 94.69 309 TRP A C 1
ATOM 2434 O O . TRP A 1 309 ? 2.288 -9.480 -17.662 1.00 94.69 309 TRP A O 1
ATOM 2444 N N . ALA A 1 310 ? 3.801 -10.642 -18.846 1.00 92.56 310 ALA A N 1
ATOM 2445 C CA . ALA A 1 310 ? 3.500 -9.987 -20.116 1.00 92.56 310 ALA A CA 1
ATOM 2446 C C . ALA A 1 310 ? 2.049 -10.223 -20.573 1.00 92.56 310 ALA A C 1
ATOM 2448 O O . ALA A 1 310 ? 1.428 -9.313 -21.115 1.00 92.56 310 ALA A O 1
ATOM 2449 N N . GLN A 1 311 ? 1.493 -11.411 -20.317 1.00 95.25 311 GLN A N 1
ATOM 2450 C CA . GLN A 1 311 ? 0.116 -11.748 -20.694 1.00 95.25 311 GLN A CA 1
ATOM 2451 C C . GLN A 1 311 ? -0.891 -10.926 -19.886 1.00 95.25 311 GLN A C 1
ATOM 2453 O O . GLN A 1 311 ? -1.822 -10.361 -20.455 1.00 95.25 311 GLN A O 1
ATOM 2458 N N . TRP A 1 312 ? -0.663 -10.782 -18.576 1.00 96.25 312 TRP A N 1
ATOM 2459 C CA . TRP A 1 312 ? -1.469 -9.907 -17.723 1.00 96.25 312 TRP A CA 1
ATOM 2460 C C . TRP A 1 312 ? -1.343 -8.433 -18.110 1.00 96.25 312 TRP A C 1
ATOM 2462 O O . TRP A 1 312 ? -2.354 -7.737 -18.153 1.00 96.25 312 TRP A O 1
ATOM 2472 N N . GLN A 1 313 ? -0.136 -7.960 -18.439 1.00 94.19 313 GLN A N 1
ATOM 2473 C CA . GLN A 1 313 ? 0.068 -6.597 -18.944 1.00 94.19 313 GLN A CA 1
ATOM 2474 C C . GLN A 1 313 ? -0.763 -6.348 -20.210 1.00 94.19 313 GLN A C 1
ATOM 2476 O O . GLN A 1 313 ? -1.537 -5.391 -20.247 1.00 94.19 313 GLN A O 1
ATOM 2481 N N . SER A 1 314 ? -0.661 -7.225 -21.214 1.00 92.69 314 SER A N 1
ATOM 2482 C CA . SER A 1 314 ? -1.427 -7.099 -22.460 1.00 92.69 314 SER A CA 1
ATOM 2483 C C . SER A 1 314 ? -2.937 -7.212 -22.225 1.00 92.69 314 SER A C 1
ATOM 2485 O O . SER A 1 314 ? -3.688 -6.409 -22.773 1.00 92.69 314 SER A O 1
ATOM 2487 N N . HIS A 1 315 ? -3.394 -8.143 -21.378 1.00 94.25 315 HIS A N 1
ATOM 2488 C CA . HIS A 1 315 ? -4.815 -8.311 -21.061 1.00 94.25 315 HIS A CA 1
ATOM 2489 C C . HIS A 1 315 ? -5.413 -7.062 -20.396 1.00 94.25 315 HIS A C 1
ATOM 2491 O O . HIS A 1 315 ? -6.385 -6.507 -20.904 1.00 94.25 315 HIS A O 1
ATOM 2497 N N . LEU A 1 316 ? -4.805 -6.559 -19.312 1.00 93.19 316 LEU A N 1
ATOM 2498 C CA . LEU A 1 316 ? -5.315 -5.370 -18.616 1.00 93.19 316 LEU A CA 1
ATOM 2499 C C . LEU A 1 316 ? -5.318 -4.128 -19.516 1.00 93.19 316 LEU A C 1
ATOM 2501 O O . LEU A 1 316 ? -6.242 -3.316 -19.448 1.00 93.19 316 LEU A O 1
ATOM 2505 N N . PHE A 1 317 ? -4.301 -3.990 -20.371 1.00 89.50 317 PHE A N 1
ATOM 2506 C CA . PHE A 1 317 ? -4.204 -2.877 -21.309 1.00 89.50 317 PHE A CA 1
ATOM 2507 C C . PHE A 1 317 ? -5.266 -2.961 -22.417 1.00 89.50 317 PHE A C 1
ATOM 2509 O O . PHE A 1 317 ? -5.867 -1.943 -22.765 1.00 89.50 317 PHE A O 1
ATOM 2516 N N . ALA A 1 318 ? -5.535 -4.161 -22.945 1.00 89.62 318 ALA A N 1
ATOM 2517 C CA . ALA A 1 318 ? -6.571 -4.399 -23.952 1.00 89.62 318 ALA A CA 1
ATOM 2518 C C . ALA A 1 318 ? -7.982 -4.112 -23.412 1.00 89.62 318 ALA A C 1
ATOM 2520 O O . ALA A 1 318 ? -8.769 -3.442 -24.081 1.00 89.62 318 ALA A O 1
ATOM 2521 N N . GLU A 1 319 ? -8.257 -4.522 -22.171 1.00 90.44 319 GLU A N 1
ATOM 2522 C CA . GLU A 1 319 ? -9.509 -4.237 -21.451 1.00 90.44 319 GLU A CA 1
ATOM 2523 C C . GLU A 1 319 ? -9.616 -2.776 -20.971 1.00 90.44 319 GLU A C 1
ATOM 2525 O O . GLU A 1 319 ? -10.623 -2.364 -20.395 1.00 90.44 319 GLU A O 1
ATOM 2530 N N . LYS A 1 320 ? -8.575 -1.963 -21.200 1.00 88.88 320 LYS A N 1
ATOM 2531 C CA . LYS A 1 320 ? -8.468 -0.567 -20.747 1.00 88.88 320 LYS A CA 1
ATOM 2532 C C . LYS A 1 320 ? -8.690 -0.406 -19.238 1.00 88.88 320 LYS A C 1
ATOM 2534 O O . LYS A 1 320 ? -9.186 0.625 -18.772 1.00 88.88 320 LYS A O 1
ATOM 2539 N N . LEU A 1 321 ? -8.284 -1.400 -18.452 1.00 90.38 321 LEU A N 1
ATOM 2540 C CA . LEU A 1 321 ? -8.414 -1.380 -16.999 1.00 90.38 321 LEU A CA 1
ATOM 2541 C C . LEU A 1 321 ? -7.353 -0.464 -16.387 1.00 90.38 321 LEU A C 1
ATOM 2543 O O . LEU A 1 321 ? -6.157 -0.661 -16.570 1.00 90.38 321 LEU A O 1
ATOM 2547 N N . VAL A 1 322 ? -7.794 0.564 -15.660 1.00 90.62 322 VAL A N 1
ATOM 2548 C CA . VAL A 1 322 ? -6.902 1.492 -14.948 1.00 90.62 322 VAL A CA 1
ATOM 2549 C C . VAL A 1 322 ? -6.769 1.039 -13.498 1.00 90.62 322 VAL A C 1
ATOM 2551 O O . VAL A 1 322 ? -7.713 1.178 -12.717 1.00 90.62 322 VAL A O 1
ATOM 2554 N N . GLN A 1 323 ? -5.606 0.499 -13.137 1.00 93.19 323 GLN A N 1
ATOM 2555 C CA . GLN A 1 323 ? -5.323 0.050 -11.776 1.00 93.19 323 GLN A CA 1
ATOM 2556 C C . GLN A 1 323 ? -5.180 1.243 -10.812 1.00 93.19 323 GLN A C 1
ATOM 2558 O O . GLN A 1 323 ? -4.642 2.288 -11.192 1.00 93.19 323 GLN A O 1
ATOM 2563 N N . PRO A 1 324 ? -5.639 1.125 -9.553 1.00 92.62 324 PRO A N 1
ATOM 2564 C CA . PRO A 1 324 ? -5.557 2.219 -8.585 1.00 92.62 324 PRO A CA 1
ATOM 2565 C C . PRO A 1 324 ? -4.118 2.618 -8.227 1.00 92.62 324 PRO A C 1
ATOM 2567 O O . PRO A 1 324 ? -3.901 3.751 -7.816 1.00 92.62 324 PRO A O 1
ATOM 2570 N N . PHE A 1 325 ? -3.148 1.727 -8.409 1.00 92.50 325 PHE A N 1
ATOM 2571 C CA . PHE A 1 325 ? -1.710 1.957 -8.255 1.00 92.50 325 PHE A CA 1
ATOM 2572 C C . PHE A 1 325 ? -0.953 1.052 -9.237 1.00 92.50 325 PHE A C 1
ATOM 2574 O O . PHE A 1 325 ? -1.542 0.131 -9.816 1.00 92.50 325 PHE A O 1
ATOM 2581 N N . LYS A 1 326 ? 0.348 1.287 -9.431 1.00 92.00 326 LYS A N 1
ATOM 2582 C CA . LYS A 1 326 ? 1.227 0.369 -10.179 1.00 92.00 326 LYS A CA 1
ATOM 2583 C C . LYS A 1 326 ? 1.272 -1.017 -9.494 1.00 92.00 326 LYS A C 1
ATOM 2585 O O . LYS A 1 326 ? 2.037 -1.205 -8.546 1.00 92.00 326 LYS A O 1
ATOM 2590 N N . GLN A 1 327 ? 0.464 -1.973 -9.979 1.00 95.75 327 GLN A N 1
ATOM 2591 C CA . GLN A 1 327 ? 0.501 -3.400 -9.604 1.00 95.75 327 GLN A CA 1
ATOM 2592 C C . GLN A 1 327 ? 1.149 -4.244 -10.712 1.00 95.75 327 GLN A C 1
ATOM 2594 O O . GLN A 1 327 ? 2.309 -4.621 -10.602 1.00 95.75 327 GLN A O 1
ATOM 2599 N N . VAL A 1 328 ? 0.430 -4.527 -11.806 1.00 96.25 328 VAL A N 1
ATOM 2600 C CA . VAL A 1 328 ? 0.956 -5.328 -12.933 1.00 96.25 328 VAL A CA 1
ATOM 2601 C C . VAL A 1 328 ? 1.983 -4.523 -13.737 1.00 96.25 328 VAL A C 1
ATOM 2603 O O . VAL A 1 328 ? 2.877 -5.069 -14.377 1.00 96.25 328 VAL A O 1
ATOM 2606 N N . PHE A 1 329 ? 1.897 -3.200 -13.651 1.00 92.12 329 PHE A N 1
ATOM 2607 C CA . PHE A 1 329 ? 2.822 -2.241 -14.243 1.00 92.12 329 PHE A CA 1
ATOM 2608 C C . PHE A 1 329 ? 3.742 -1.634 -13.174 1.00 92.12 329 PHE A C 1
ATOM 2610 O O . PHE A 1 329 ? 3.891 -0.417 -13.089 1.00 92.12 329 PHE A O 1
ATOM 2617 N N . ARG A 1 330 ? 4.324 -2.491 -12.332 1.00 92.12 330 ARG A N 1
ATOM 2618 C CA . ARG A 1 330 ? 5.255 -2.123 -11.260 1.00 92.12 330 ARG A CA 1
ATOM 2619 C C . ARG A 1 330 ? 6.645 -2.674 -11.549 1.00 92.12 330 ARG A C 1
ATOM 2621 O O . ARG A 1 330 ? 6.792 -3.837 -11.894 1.00 92.12 330 ARG A O 1
ATOM 2628 N N . GLU A 1 331 ? 7.651 -1.828 -11.406 1.00 90.88 331 GLU A N 1
ATOM 2629 C CA . GLU A 1 331 ? 9.065 -2.167 -11.550 1.00 90.88 331 GLU A CA 1
ATOM 2630 C C . GLU A 1 331 ? 9.454 -3.307 -10.583 1.00 90.88 331 GLU A C 1
ATOM 2632 O O . GLU A 1 331 ? 9.155 -3.234 -9.389 1.00 90.88 331 GLU A O 1
ATOM 2637 N N . LEU A 1 332 ? 10.112 -4.343 -11.114 1.00 91.69 332 LEU A N 1
ATOM 2638 C CA . LEU A 1 332 ? 10.562 -5.537 -10.394 1.00 91.69 332 LEU A CA 1
ATOM 2639 C C . LEU A 1 332 ? 12.089 -5.523 -10.275 1.00 91.69 332 LEU A C 1
ATOM 2641 O O . LEU A 1 332 ? 12.782 -5.317 -11.274 1.00 91.69 332 LEU A O 1
ATOM 2645 N N . TYR A 1 333 ? 12.614 -5.785 -9.080 1.00 91.94 333 TYR A N 1
ATOM 2646 C CA . TYR A 1 333 ? 14.052 -5.910 -8.843 1.00 91.94 333 TYR A CA 1
ATOM 2647 C C . TYR A 1 333 ? 14.362 -7.329 -8.379 1.00 91.94 333 TYR A C 1
ATOM 2649 O O . TYR A 1 333 ? 13.829 -7.797 -7.377 1.00 91.94 333 TYR A O 1
ATOM 2657 N N . VAL A 1 334 ? 15.240 -8.001 -9.119 1.00 90.88 334 VAL A N 1
ATOM 2658 C CA . VAL A 1 334 ? 15.764 -9.332 -8.790 1.00 90.88 334 VAL A CA 1
ATOM 2659 C C . VAL A 1 334 ? 17.238 -9.182 -8.396 1.00 90.88 334 VAL A C 1
ATOM 2661 O O . VAL A 1 334 ? 17.912 -8.320 -8.981 1.00 90.88 334 VAL A O 1
ATOM 2664 N N . PRO A 1 335 ? 17.744 -9.956 -7.417 1.00 90.56 335 PRO A N 1
ATOM 2665 C CA . PRO A 1 335 ? 19.164 -9.966 -7.083 1.00 90.56 335 PRO A CA 1
ATOM 2666 C C . PRO A 1 335 ? 20.050 -10.264 -8.293 1.00 90.56 335 PRO A C 1
ATOM 2668 O O . PRO A 1 335 ? 19.746 -11.149 -9.096 1.00 90.56 335 PRO A O 1
ATOM 2671 N N . LEU A 1 336 ? 21.156 -9.532 -8.422 1.00 85.06 336 LEU A N 1
ATOM 2672 C CA . LEU A 1 336 ? 22.197 -9.859 -9.393 1.00 85.06 336 LEU A CA 1
ATOM 2673 C C . LEU A 1 336 ? 22.985 -11.096 -8.920 1.00 85.06 336 LEU A C 1
ATOM 2675 O O . LEU A 1 336 ? 23.187 -11.268 -7.717 1.00 85.06 336 LEU A O 1
ATOM 2679 N N . PRO A 1 337 ? 23.499 -11.942 -9.832 1.00 87.19 337 PRO A N 1
ATOM 2680 C CA . PRO A 1 337 ? 24.305 -13.104 -9.443 1.00 87.19 337 PRO A CA 1
ATOM 2681 C C . PRO A 1 337 ? 25.518 -12.750 -8.569 1.00 87.19 337 PRO A C 1
ATOM 2683 O O . PRO A 1 337 ? 25.897 -13.518 -7.694 1.00 87.19 337 PRO A O 1
ATOM 2686 N N . GLU A 1 338 ? 26.107 -11.573 -8.789 1.00 86.94 338 GLU A N 1
ATOM 2687 C CA . GLU A 1 338 ? 27.272 -11.068 -8.053 1.00 86.94 338 GLU A CA 1
ATOM 2688 C C . GLU A 1 338 ? 26.973 -10.610 -6.617 1.00 86.94 338 GLU A C 1
ATOM 2690 O O . GLU A 1 338 ? 27.887 -10.563 -5.799 1.00 86.94 338 GLU A O 1
ATOM 2695 N N . GLU A 1 339 ? 25.715 -10.294 -6.292 1.00 89.81 339 GLU A N 1
ATOM 2696 C CA . GLU A 1 339 ? 25.308 -9.881 -4.939 1.00 89.81 339 GLU A CA 1
ATOM 2697 C C . GLU A 1 339 ? 24.526 -10.968 -4.189 1.00 89.81 339 GLU A C 1
ATOM 2699 O O . GLU A 1 339 ? 24.256 -10.813 -3.003 1.00 89.81 339 GLU A O 1
ATOM 2704 N N . ALA A 1 340 ? 24.181 -12.071 -4.858 1.00 89.56 340 ALA A N 1
ATOM 2705 C CA . ALA A 1 340 ? 23.333 -13.133 -4.321 1.00 89.56 340 ALA A CA 1
ATOM 2706 C C . ALA A 1 340 ? 23.856 -13.713 -2.993 1.00 89.56 340 ALA A C 1
ATOM 2708 O O . ALA A 1 340 ? 23.087 -13.840 -2.044 1.00 89.56 340 ALA A O 1
ATOM 2709 N N . GLU A 1 341 ? 25.162 -13.984 -2.910 1.00 92.50 341 GLU A N 1
ATOM 2710 C CA . GLU A 1 341 ? 25.841 -14.550 -1.729 1.00 92.50 341 GLU A CA 1
ATOM 2711 C C . GLU A 1 341 ? 26.351 -13.476 -0.747 1.00 92.50 341 GLU A C 1
ATOM 2713 O O . GLU A 1 341 ? 27.108 -13.768 0.177 1.00 92.50 341 GLU A O 1
ATOM 2718 N N . LEU A 1 342 ? 25.987 -12.208 -0.950 1.00 93.38 342 LEU A N 1
ATOM 2719 C CA . LEU A 1 342 ? 26.384 -11.101 -0.080 1.00 93.38 342 LEU A CA 1
ATOM 2720 C C . LEU A 1 342 ? 25.222 -10.677 0.819 1.00 93.38 342 LEU A C 1
ATOM 2722 O O . LEU A 1 342 ? 24.058 -10.939 0.531 1.00 93.38 342 LEU A O 1
ATOM 2726 N N . SER A 1 343 ? 25.538 -9.960 1.898 1.00 93.12 343 SER A N 1
ATOM 2727 C CA . SER A 1 343 ? 24.544 -9.281 2.746 1.00 93.12 343 SER A CA 1
ATOM 2728 C C . SER A 1 343 ? 24.282 -7.836 2.310 1.00 93.12 343 SER A C 1
ATOM 2730 O O . SER A 1 343 ? 23.507 -7.125 2.948 1.00 93.12 343 SER A O 1
ATOM 2732 N N . GLU A 1 344 ? 24.946 -7.368 1.252 1.00 93.62 344 GLU A N 1
ATOM 2733 C CA . GLU A 1 344 ? 24.864 -5.987 0.784 1.00 93.62 344 GLU A CA 1
ATOM 2734 C C . GLU A 1 344 ? 24.726 -5.885 -0.732 1.00 93.62 344 GLU A C 1
ATOM 2736 O O . GLU A 1 344 ? 25.360 -6.622 -1.484 1.00 93.62 344 GLU A O 1
ATOM 2741 N N . SER A 1 345 ? 23.923 -4.918 -1.175 1.00 92.25 345 SER A N 1
ATOM 2742 C CA . SER A 1 345 ? 23.834 -4.520 -2.575 1.00 92.25 345 SER A CA 1
ATOM 2743 C C . SER A 1 345 ? 24.577 -3.212 -2.806 1.00 92.25 345 SER A C 1
ATOM 2745 O O . SER A 1 345 ? 24.318 -2.208 -2.138 1.00 92.25 345 SER A O 1
ATOM 2747 N N . ARG A 1 346 ? 25.455 -3.201 -3.812 1.00 89.56 346 ARG A N 1
ATOM 2748 C CA . ARG A 1 346 ? 26.195 -2.012 -4.274 1.00 89.56 346 ARG A CA 1
ATOM 2749 C C . ARG A 1 346 ? 25.611 -1.406 -5.553 1.00 89.56 346 ARG A C 1
ATOM 2751 O O . ARG A 1 346 ? 26.232 -0.537 -6.156 1.00 89.56 346 ARG A O 1
ATOM 2758 N N . ARG A 1 347 ? 24.398 -1.811 -5.953 1.00 86.12 347 ARG A N 1
ATOM 2759 C CA . ARG A 1 347 ? 23.736 -1.383 -7.203 1.00 86.12 347 ARG A CA 1
ATOM 2760 C C . ARG A 1 347 ? 23.633 0.139 -7.367 1.00 86.12 347 ARG A C 1
ATOM 2762 O O . ARG A 1 347 ? 23.668 0.640 -8.484 1.00 86.12 347 ARG A O 1
ATOM 2769 N N . TYR A 1 348 ? 23.516 0.859 -6.255 1.00 86.62 348 TYR A N 1
ATOM 2770 C CA . TYR A 1 348 ? 23.389 2.318 -6.219 1.00 86.62 348 TYR A CA 1
ATOM 2771 C C . TYR A 1 348 ? 24.649 3.013 -5.683 1.00 86.62 348 TYR A C 1
ATOM 2773 O O . TYR A 1 348 ? 24.590 4.178 -5.294 1.00 86.62 348 TYR A O 1
ATOM 2781 N N . SER A 1 349 ? 25.786 2.314 -5.631 1.00 86.56 349 SER A N 1
ATOM 2782 C CA . SER A 1 349 ? 27.036 2.882 -5.126 1.00 86.56 349 SER A CA 1
ATOM 2783 C C . SER A 1 349 ? 27.488 4.075 -5.978 1.00 86.56 349 SER A C 1
ATOM 2785 O O . SER A 1 349 ? 27.438 4.024 -7.206 1.00 86.56 349 SER A O 1
ATOM 2787 N N . GLY A 1 350 ? 27.917 5.162 -5.336 1.00 82.44 350 GLY A N 1
ATOM 2788 C CA . GLY A 1 350 ? 28.418 6.371 -5.999 1.00 82.44 350 GLY A CA 1
ATOM 2789 C C . GLY A 1 350 ? 27.354 7.417 -6.354 1.00 82.44 350 GLY A C 1
ATOM 2790 O O . GLY A 1 350 ? 27.712 8.555 -6.658 1.00 82.44 350 GLY A O 1
ATOM 2791 N N . TYR A 1 351 ? 26.058 7.098 -6.264 1.00 83.94 351 TYR A N 1
ATOM 2792 C CA . TYR A 1 351 ? 25.003 8.091 -6.489 1.00 83.94 351 TYR A CA 1
ATOM 2793 C C . TYR A 1 351 ? 24.968 9.108 -5.343 1.00 83.94 351 TYR A C 1
ATOM 2795 O O . TYR A 1 351 ? 24.634 8.768 -4.206 1.00 83.94 351 TYR A O 1
ATOM 2803 N N . GLN A 1 352 ? 25.298 10.366 -5.648 1.00 85.56 352 GLN A N 1
ATOM 2804 C CA . GLN A 1 352 ? 25.225 11.476 -4.696 1.00 85.56 352 GLN A CA 1
ATOM 2805 C C . GLN A 1 352 ? 23.778 11.929 -4.486 1.00 85.56 352 GLN A C 1
ATOM 2807 O O . GLN A 1 352 ? 23.082 12.288 -5.441 1.00 85.56 352 GLN A O 1
ATOM 2812 N N . ILE A 1 353 ? 23.335 11.950 -3.227 1.00 85.50 353 ILE A N 1
ATOM 2813 C CA . ILE A 1 353 ? 21.948 12.247 -2.856 1.00 85.50 353 ILE A CA 1
ATOM 2814 C C . ILE A 1 353 ? 21.830 13.432 -1.896 1.00 85.50 353 ILE A C 1
ATOM 2816 O O . ILE A 1 353 ? 22.627 13.640 -0.984 1.00 85.50 353 ILE A O 1
ATOM 2820 N N . GLN A 1 354 ? 20.756 14.195 -2.061 1.00 86.31 354 GLN A N 1
ATOM 2821 C CA . GLN A 1 354 ? 20.351 15.246 -1.142 1.00 86.31 354 GLN A CA 1
ATOM 2822 C C . GLN A 1 354 ? 19.675 14.625 0.086 1.00 86.31 354 GLN A C 1
ATOM 2824 O O . GLN A 1 354 ? 18.507 14.235 0.038 1.00 86.31 354 GLN A O 1
ATOM 2829 N N . VAL A 1 355 ? 20.393 14.589 1.211 1.00 82.31 355 VAL A N 1
ATOM 2830 C CA . VAL A 1 355 ? 19.999 13.930 2.475 1.00 82.31 355 VAL A CA 1
ATOM 2831 C C . VAL A 1 355 ? 18.566 14.250 2.910 1.00 82.31 355 VAL A C 1
ATOM 2833 O O . VAL A 1 355 ? 17.787 13.342 3.196 1.00 82.31 355 VAL A O 1
ATOM 2836 N N . LYS A 1 356 ? 18.177 15.535 2.921 1.00 82.31 356 LYS A N 1
ATOM 2837 C CA . LYS A 1 356 ? 16.831 15.962 3.349 1.00 82.31 356 LYS A CA 1
ATOM 2838 C C . LYS A 1 356 ? 15.730 15.424 2.438 1.00 82.31 356 LYS A C 1
ATOM 2840 O O . LYS A 1 356 ? 14.686 15.007 2.936 1.00 82.31 356 LYS A O 1
ATOM 2845 N N . GLN A 1 357 ? 15.959 15.436 1.124 1.00 86.00 357 GLN A N 1
ATOM 2846 C CA . GLN A 1 357 ? 14.989 14.935 0.153 1.00 86.00 357 GLN A CA 1
ATOM 2847 C C . GLN A 1 357 ? 14.889 13.409 0.231 1.00 86.00 357 GLN A C 1
ATOM 2849 O O . GLN A 1 357 ? 13.783 12.880 0.309 1.00 86.00 357 GLN A O 1
ATOM 2854 N N . ALA A 1 358 ? 16.031 12.717 0.319 1.00 86.62 358 ALA A N 1
ATOM 2855 C CA . ALA A 1 358 ? 16.099 11.266 0.475 1.00 86.62 358 ALA A CA 1
ATOM 2856 C C . ALA A 1 358 ? 15.378 10.788 1.747 1.00 86.62 358 ALA A C 1
ATOM 2858 O O . ALA A 1 358 ? 14.491 9.938 1.679 1.00 86.62 358 ALA A O 1
ATOM 2859 N N . ALA A 1 359 ? 15.684 11.392 2.900 1.00 84.81 359 ALA A N 1
ATOM 2860 C CA . ALA A 1 359 ? 15.038 11.060 4.167 1.00 84.81 359 ALA A CA 1
ATOM 2861 C C . ALA A 1 359 ? 13.529 11.357 4.155 1.00 84.81 359 ALA A C 1
ATOM 2863 O O . ALA A 1 359 ? 12.745 10.569 4.682 1.00 84.81 359 ALA A O 1
ATOM 2864 N N . ALA A 1 360 ? 13.094 12.469 3.548 1.00 85.50 360 ALA A N 1
ATOM 2865 C CA . ALA A 1 360 ? 11.672 12.792 3.429 1.00 85.50 360 ALA A CA 1
ATOM 2866 C C . ALA A 1 360 ? 10.923 11.796 2.527 1.00 85.50 360 ALA A C 1
ATOM 2868 O O . ALA A 1 360 ? 9.830 11.356 2.891 1.00 85.50 360 ALA A O 1
ATOM 2869 N N . ALA A 1 361 ? 11.520 11.412 1.395 1.00 86.50 361 ALA A N 1
ATOM 2870 C CA . ALA A 1 361 ? 10.945 10.444 0.468 1.00 86.50 361 ALA A CA 1
ATOM 2871 C C . ALA A 1 361 ? 10.800 9.058 1.125 1.00 86.50 361 ALA A C 1
ATOM 2873 O O . ALA A 1 361 ? 9.715 8.475 1.103 1.00 86.50 361 ALA A O 1
ATOM 2874 N N . LEU A 1 362 ? 11.849 8.574 1.798 1.00 89.19 362 LEU A N 1
ATOM 2875 C CA . LEU A 1 362 ? 11.858 7.264 2.459 1.00 89.19 362 LEU A CA 1
ATOM 2876 C C . LEU A 1 362 ? 10.972 7.196 3.709 1.00 89.19 362 LEU A C 1
ATOM 2878 O O . LEU A 1 362 ? 10.353 6.162 3.965 1.00 89.19 362 LEU A O 1
ATOM 2882 N N . ARG A 1 363 ? 10.837 8.294 4.466 1.00 85.25 363 ARG A N 1
ATOM 2883 C CA . ARG A 1 363 ? 9.971 8.336 5.659 1.00 85.25 363 ARG A CA 1
ATOM 2884 C C . ARG A 1 363 ? 8.525 7.966 5.336 1.00 85.25 363 ARG A C 1
ATOM 2886 O O . ARG A 1 363 ? 7.890 7.254 6.106 1.00 85.25 363 ARG A O 1
ATOM 2893 N N . SER A 1 364 ? 8.017 8.405 4.183 1.00 77.88 364 SER A N 1
ATOM 2894 C CA . SER A 1 364 ? 6.656 8.074 3.731 1.00 77.88 364 SER A CA 1
ATOM 2895 C C . SER A 1 364 ? 6.437 6.581 3.441 1.00 77.88 364 SER A C 1
ATOM 2897 O O . SER A 1 364 ? 5.302 6.160 3.248 1.00 77.88 364 SER A O 1
ATOM 2899 N N . ARG A 1 365 ? 7.512 5.783 3.435 1.00 84.38 365 ARG A N 1
ATOM 2900 C CA . ARG A 1 365 ? 7.526 4.354 3.103 1.00 84.38 365 ARG A CA 1
ATOM 2901 C C . ARG A 1 365 ? 8.049 3.476 4.237 1.00 84.38 365 ARG A C 1
ATOM 2903 O O . ARG A 1 365 ? 8.511 2.362 4.000 1.00 84.38 365 ARG A O 1
ATOM 2910 N N . GLY A 1 366 ? 7.999 3.986 5.467 1.00 82.62 366 GLY A N 1
ATOM 2911 C CA . GLY A 1 366 ? 8.338 3.228 6.673 1.00 82.62 366 GLY A CA 1
ATOM 2912 C C . GLY A 1 366 ? 9.829 3.177 7.012 1.00 82.62 366 GLY A C 1
ATOM 2913 O O . GLY A 1 366 ? 10.224 2.395 7.872 1.00 82.62 366 GLY A O 1
ATOM 2914 N N . TRP A 1 367 ? 10.666 3.998 6.371 1.00 89.25 367 TRP A N 1
ATOM 2915 C CA . TRP A 1 367 ? 12.065 4.136 6.777 1.00 89.25 367 TRP A CA 1
ATOM 2916 C C . TRP A 1 367 ? 12.214 5.139 7.929 1.00 89.25 367 TRP A C 1
ATOM 2918 O O . TRP A 1 367 ? 11.543 6.173 7.983 1.00 89.25 367 TRP A O 1
ATOM 2928 N N . THR A 1 368 ? 13.149 4.862 8.832 1.00 83.00 368 THR A N 1
ATOM 2929 C CA . THR A 1 368 ? 13.459 5.655 10.027 1.00 83.00 368 THR A CA 1
ATOM 2930 C C . THR A 1 368 ? 14.951 5.963 10.091 1.00 83.00 368 THR A C 1
ATOM 2932 O O . THR A 1 368 ? 15.765 5.190 9.601 1.00 83.00 368 THR A O 1
ATOM 2935 N N . ALA A 1 369 ? 15.332 7.099 10.675 1.00 76.88 369 ALA A N 1
ATOM 2936 C CA . ALA A 1 369 ? 16.742 7.419 10.892 1.00 76.88 369 ALA A CA 1
ATOM 2937 C C . ALA A 1 369 ? 17.264 6.725 12.161 1.00 76.88 369 ALA A C 1
ATOM 2939 O O . ALA A 1 369 ? 16.607 6.751 13.201 1.00 76.88 369 ALA A O 1
ATOM 2940 N N . SER A 1 370 ? 18.455 6.139 12.069 1.00 67.19 370 SER A N 1
ATOM 2941 C CA . SER A 1 370 ? 19.211 5.493 13.141 1.00 67.19 370 SER A CA 1
ATOM 2942 C C . SER A 1 370 ? 20.584 6.153 13.271 1.00 67.19 370 SER A C 1
ATOM 2944 O O . SER A 1 370 ? 21.227 6.463 12.268 1.00 67.19 370 SER A O 1
ATOM 2946 N N . TYR A 1 371 ? 21.033 6.378 14.509 1.00 56.38 371 TYR A N 1
ATOM 2947 C CA . TYR A 1 371 ? 22.289 7.082 14.796 1.00 56.38 371 TYR A CA 1
ATOM 2948 C C . TYR A 1 371 ? 23.529 6.285 14.364 1.00 56.38 371 TYR A C 1
ATOM 2950 O O . TYR A 1 371 ? 24.482 6.861 13.854 1.00 56.38 371 TYR A O 1
ATOM 2958 N N . GLU A 1 372 ? 23.492 4.958 14.508 1.00 55.94 372 GLU A N 1
ATOM 2959 C CA . GLU A 1 372 ? 24.612 4.068 14.165 1.00 55.94 372 GLU A CA 1
ATOM 2960 C C . GLU A 1 372 ? 24.509 3.483 12.744 1.00 55.94 372 GLU A C 1
ATOM 2962 O O . GLU A 1 372 ? 25.514 3.062 12.181 1.00 55.94 372 GLU A O 1
ATOM 2967 N N . GLY A 1 373 ? 23.303 3.446 12.157 1.00 57.69 373 GLY A N 1
ATOM 2968 C CA . GLY A 1 373 ? 23.017 2.686 10.928 1.00 57.69 373 GLY A CA 1
ATOM 2969 C C . GLY A 1 373 ? 22.456 3.486 9.749 1.00 57.69 373 GLY A C 1
ATOM 2970 O O . GLY A 1 373 ? 22.064 2.882 8.756 1.00 57.69 373 GLY A O 1
ATOM 2971 N N . GLY A 1 374 ? 22.365 4.816 9.849 1.00 75.94 374 GLY A N 1
ATOM 2972 C CA . GLY A 1 374 ? 21.771 5.653 8.803 1.00 75.94 374 GLY A CA 1
ATOM 2973 C C . GLY A 1 374 ? 20.254 5.488 8.684 1.00 75.94 374 GLY A C 1
ATOM 2974 O O . GLY A 1 374 ? 19.563 5.336 9.689 1.00 75.94 374 GLY A O 1
ATOM 2975 N N . LEU A 1 375 ? 19.697 5.554 7.471 1.00 87.31 375 LEU A N 1
ATOM 2976 C CA . LEU A 1 375 ? 18.268 5.285 7.259 1.00 87.31 375 LEU A CA 1
ATOM 2977 C C . LEU A 1 375 ? 18.020 3.775 7.248 1.00 87.31 375 LEU A C 1
ATOM 2979 O O . LEU A 1 375 ? 18.656 3.062 6.483 1.00 87.31 375 LEU A O 1
ATOM 2983 N N . GLN A 1 376 ? 17.064 3.295 8.039 1.00 89.56 376 GLN A N 1
ATOM 2984 C CA . GLN A 1 376 ? 16.723 1.878 8.147 1.00 89.56 376 GLN A CA 1
ATOM 2985 C C . GLN A 1 376 ? 15.225 1.610 7.965 1.00 89.56 376 GLN A C 1
ATOM 2987 O O . GLN A 1 376 ? 14.390 2.445 8.315 1.00 89.56 376 GLN A O 1
ATOM 2992 N N . LYS A 1 377 ? 14.874 0.416 7.493 1.00 91.12 377 LYS A N 1
ATOM 2993 C CA . LYS A 1 377 ? 13.503 -0.106 7.434 1.00 91.12 377 LYS A CA 1
ATOM 2994 C C . LYS A 1 377 ? 13.475 -1.515 8.007 1.00 91.12 377 LYS A C 1
ATOM 2996 O O . LYS A 1 377 ? 14.342 -2.333 7.706 1.00 91.12 377 LYS A O 1
ATOM 3001 N N . VAL A 1 378 ? 12.485 -1.783 8.853 1.00 87.50 378 VAL A N 1
ATOM 3002 C CA . VAL A 1 378 ? 12.361 -3.058 9.559 1.00 87.50 378 VAL A CA 1
ATOM 3003 C C . VAL A 1 378 ? 11.184 -3.848 9.001 1.00 87.50 378 VAL A C 1
ATOM 3005 O O . VAL A 1 378 ? 10.071 -3.338 8.908 1.00 87.50 378 VAL A O 1
ATOM 3008 N N . PHE A 1 379 ? 11.447 -5.102 8.657 1.00 88.00 379 PHE A N 1
ATOM 3009 C CA . PHE A 1 379 ? 10.489 -6.096 8.196 1.00 88.00 379 PHE A CA 1
ATOM 3010 C C . PHE A 1 379 ? 10.371 -7.170 9.277 1.00 88.00 379 PHE A C 1
ATOM 3012 O O . PHE A 1 379 ? 11.100 -8.165 9.275 1.00 88.00 379 PHE A O 1
ATOM 3019 N N . LEU A 1 380 ? 9.511 -6.920 10.266 1.00 81.56 380 LEU A N 1
ATOM 3020 C CA . LEU A 1 380 ? 9.458 -7.730 11.484 1.00 81.56 380 LEU A CA 1
ATOM 3021 C C . LEU A 1 380 ? 8.971 -9.152 11.241 1.00 81.56 380 LEU A C 1
ATOM 3023 O O . LEU A 1 380 ? 9.596 -10.078 11.755 1.00 81.56 380 LEU A O 1
ATOM 3027 N N . ALA A 1 381 ? 7.932 -9.331 10.423 1.00 80.19 381 ALA A N 1
ATOM 3028 C CA . ALA A 1 381 ? 7.434 -10.654 10.050 1.00 80.19 381 ALA A CA 1
ATOM 3029 C C . ALA A 1 381 ? 8.519 -11.536 9.399 1.00 80.19 381 ALA A C 1
ATOM 3031 O O . ALA A 1 381 ? 8.534 -12.747 9.594 1.00 80.19 381 ALA A O 1
ATOM 3032 N N . GLN A 1 382 ? 9.454 -10.924 8.667 1.00 86.06 382 GLN A N 1
ATOM 3033 C CA . GLN A 1 382 ? 10.581 -11.595 8.018 1.00 86.06 382 GLN A CA 1
ATOM 3034 C C . GLN A 1 382 ? 11.839 -11.642 8.903 1.00 86.06 382 GLN A C 1
ATOM 3036 O O . GLN A 1 382 ? 12.822 -12.285 8.543 1.00 86.06 382 GLN A O 1
ATOM 3041 N N . GLY A 1 383 ? 11.847 -10.953 10.048 1.00 88.19 383 GLY A N 1
ATOM 3042 C CA . GLY A 1 383 ? 13.023 -10.836 10.909 1.00 88.19 383 GLY A CA 1
ATOM 3043 C C . GLY A 1 383 ? 14.193 -10.086 10.264 1.00 88.19 383 GLY A C 1
ATOM 3044 O O . GLY A 1 383 ? 15.337 -10.294 10.671 1.00 88.19 383 GLY A O 1
ATOM 3045 N N . ILE A 1 384 ? 13.931 -9.209 9.285 1.00 91.62 384 ILE A N 1
ATOM 3046 C CA . ILE A 1 384 ? 14.958 -8.482 8.520 1.00 91.62 384 ILE A CA 1
ATOM 3047 C C . ILE A 1 384 ? 14.972 -6.987 8.863 1.00 91.62 384 ILE A C 1
ATOM 3049 O O . ILE A 1 384 ? 13.936 -6.339 8.989 1.00 91.62 384 ILE A O 1
ATOM 3053 N N . CYS A 1 385 ? 16.169 -6.422 8.991 1.00 91.06 385 CYS A N 1
ATOM 3054 C CA . CYS A 1 385 ? 16.431 -4.992 9.075 1.00 91.06 385 CYS A CA 1
ATOM 3055 C C . CYS A 1 385 ? 17.305 -4.583 7.891 1.00 91.06 385 CYS A C 1
ATOM 3057 O O . CYS A 1 385 ? 18.371 -5.159 7.666 1.00 91.06 385 CYS A O 1
ATOM 3059 N N . VAL A 1 386 ? 16.853 -3.576 7.155 1.00 93.44 386 VAL A N 1
ATOM 3060 C CA . VAL A 1 386 ? 17.551 -3.029 5.995 1.00 93.44 386 VAL A CA 1
ATOM 3061 C C . VAL A 1 386 ? 18.080 -1.654 6.341 1.00 93.44 386 VAL A C 1
ATOM 3063 O O . VAL A 1 386 ? 17.323 -0.844 6.868 1.00 93.44 386 VAL A O 1
ATOM 3066 N N . SER A 1 387 ? 19.335 -1.377 6.006 1.00 91.38 387 SER A N 1
ATOM 3067 C CA . SER A 1 387 ? 19.972 -0.078 6.216 1.00 91.38 387 SER A CA 1
ATOM 3068 C C . SER A 1 387 ? 20.532 0.475 4.909 1.00 91.38 387 SER A C 1
ATOM 3070 O O . SER A 1 387 ? 21.198 -0.233 4.157 1.00 91.38 387 SER A O 1
ATOM 3072 N N . LEU A 1 388 ? 20.280 1.754 4.645 1.00 90.31 388 LEU A N 1
ATOM 3073 C CA . LEU A 1 388 ? 20.889 2.511 3.561 1.00 90.31 388 LEU A CA 1
ATOM 3074 C C . LEU A 1 388 ? 22.107 3.255 4.105 1.00 90.31 388 LEU A C 1
ATOM 3076 O O . LEU A 1 388 ? 21.969 4.221 4.865 1.00 90.31 388 LEU A O 1
ATOM 3080 N N . PHE A 1 389 ? 23.290 2.835 3.668 1.00 84.19 389 PHE A N 1
ATOM 3081 C CA . PHE A 1 389 ? 24.536 3.488 4.030 1.00 84.19 389 PHE A CA 1
ATOM 3082 C C . PHE A 1 389 ? 24.952 4.492 2.959 1.00 84.19 389 PHE A C 1
ATOM 3084 O O . PHE A 1 389 ? 25.106 4.178 1.779 1.00 84.19 389 PHE A O 1
ATOM 3091 N N . ALA A 1 390 ? 25.159 5.720 3.413 1.00 77.00 390 ALA A N 1
ATOM 3092 C CA . ALA A 1 390 ? 25.842 6.785 2.700 1.00 77.00 390 ALA A CA 1
ATOM 3093 C C . ALA A 1 390 ? 26.757 7.470 3.720 1.00 77.00 390 ALA A C 1
ATOM 3095 O O . ALA A 1 390 ? 26.398 7.520 4.902 1.00 77.00 390 ALA A O 1
ATOM 3096 N N . ARG A 1 391 ? 27.905 8.021 3.303 1.00 68.00 391 ARG A N 1
ATOM 3097 C CA . ARG A 1 391 ? 28.772 8.841 4.182 1.00 68.00 391 ARG A CA 1
ATOM 3098 C C . ARG A 1 391 ? 28.141 10.208 4.453 1.00 68.00 391 ARG A C 1
ATOM 3100 O O . ARG A 1 391 ? 28.683 11.247 4.098 1.00 68.00 391 ARG A O 1
ATOM 3107 N N . ALA A 1 392 ? 26.957 10.176 5.045 1.00 58.97 392 ALA A N 1
ATOM 3108 C CA . ALA A 1 392 ? 26.091 11.293 5.349 1.00 58.97 392 ALA A CA 1
ATOM 3109 C C . ALA A 1 392 ? 25.985 11.456 6.863 1.00 58.97 392 ALA A C 1
ATOM 3111 O O . ALA A 1 392 ? 25.782 10.474 7.579 1.00 58.97 392 ALA A O 1
ATOM 3112 N N . ASP A 1 393 ? 26.012 12.696 7.340 1.00 57.69 393 ASP A N 1
ATOM 3113 C CA . ASP A 1 393 ? 25.378 13.001 8.616 1.00 57.69 393 ASP A CA 1
ATOM 3114 C C . ASP A 1 393 ? 23.866 13.138 8.362 1.00 57.69 393 ASP A C 1
ATOM 3116 O O . ASP A 1 393 ? 23.389 14.128 7.805 1.00 57.69 393 ASP A O 1
ATOM 3120 N N . TRP A 1 394 ? 23.094 12.105 8.711 1.00 56.38 394 TRP A N 1
ATOM 3121 C CA . TRP A 1 394 ? 21.632 12.108 8.556 1.00 56.38 394 TRP A CA 1
ATOM 3122 C C . TRP A 1 394 ? 20.927 13.065 9.534 1.00 56.38 394 TRP A C 1
ATOM 3124 O O . TRP A 1 394 ? 19.722 13.298 9.400 1.00 56.38 394 TRP A O 1
ATOM 3134 N N . PHE A 1 395 ? 21.666 13.620 10.501 1.00 51.94 395 PHE A N 1
ATOM 3135 C CA . PHE A 1 395 ? 21.161 14.443 11.597 1.00 51.94 395 PHE A CA 1
ATOM 3136 C C . PHE A 1 395 ? 21.609 15.913 11.507 1.00 51.94 395 PHE A C 1
ATOM 3138 O O . PHE A 1 395 ? 20.917 16.775 12.053 1.00 51.94 395 PHE A O 1
ATOM 3145 N N . SER A 1 396 ? 22.694 16.227 10.786 1.00 51.97 396 SER A N 1
ATOM 3146 C CA . SER A 1 396 ? 23.195 17.595 10.574 1.00 51.97 396 SER A CA 1
ATOM 3147 C C . SER A 1 396 ? 23.464 17.906 9.092 1.00 51.97 396 SER A C 1
ATOM 3149 O O . SER A 1 396 ? 24.090 17.108 8.396 1.00 51.97 396 SER A O 1
ATOM 3151 N N . PRO A 1 397 ? 23.055 19.079 8.572 1.00 45.66 397 PRO A N 1
ATOM 3152 C CA . PRO A 1 397 ? 23.513 19.543 7.271 1.00 45.66 397 PRO A CA 1
ATOM 3153 C C . PRO A 1 397 ? 24.987 19.954 7.375 1.00 45.66 397 PRO A C 1
ATOM 3155 O O . PRO A 1 397 ? 25.306 21.045 7.837 1.00 45.66 397 PRO A O 1
ATOM 3158 N N . SER A 1 398 ? 25.893 19.078 6.953 1.00 48.78 398 SER A N 1
ATOM 3159 C CA . SER A 1 398 ? 27.235 19.499 6.554 1.00 48.78 398 SER A CA 1
ATOM 3160 C C . SER A 1 398 ? 27.156 20.051 5.129 1.00 48.78 398 SER A C 1
ATOM 3162 O O . SER A 1 398 ? 26.767 19.328 4.214 1.00 48.78 398 SER A O 1
ATOM 3164 N N . ASP A 1 399 ? 27.534 21.316 4.935 1.00 51.22 399 ASP A N 1
ATOM 3165 C CA . ASP A 1 399 ? 27.608 21.985 3.623 1.00 51.22 399 ASP A CA 1
ATOM 3166 C C . ASP A 1 399 ? 28.841 21.555 2.790 1.00 51.22 399 ASP A C 1
ATOM 3168 O O . ASP A 1 399 ? 29.197 22.225 1.822 1.00 51.22 399 ASP A O 1
ATOM 3172 N N . VAL A 1 400 ? 29.544 20.474 3.164 1.00 55.47 400 VAL A N 1
ATOM 3173 C CA . VAL A 1 400 ? 30.899 20.210 2.643 1.00 55.47 400 VAL A CA 1
ATOM 3174 C C . VAL A 1 400 ? 30.935 19.250 1.443 1.00 55.47 400 VAL A C 1
ATOM 3176 O O . VAL A 1 400 ? 31.777 19.444 0.576 1.00 55.47 400 VAL A O 1
ATOM 3179 N N . GLU A 1 401 ? 30.009 18.293 1.303 1.00 63.94 401 GLU A N 1
ATOM 3180 C CA . GLU A 1 401 ? 29.800 17.520 0.060 1.00 63.94 401 GLU A CA 1
ATOM 3181 C C . GLU A 1 401 ? 28.510 16.694 0.168 1.00 63.94 401 GLU A C 1
ATOM 3183 O O . GLU A 1 401 ? 28.180 16.193 1.246 1.00 63.94 401 GLU A O 1
ATOM 3188 N N . ALA A 1 402 ? 27.763 16.531 -0.928 1.00 71.88 402 ALA A N 1
ATOM 3189 C CA . ALA A 1 402 ? 26.601 15.653 -0.905 1.00 71.88 402 ALA A CA 1
ATOM 3190 C C . ALA A 1 402 ? 27.048 14.181 -0.818 1.00 71.88 402 ALA A C 1
ATOM 3192 O O . ALA A 1 402 ? 27.868 13.740 -1.627 1.00 71.88 402 ALA A O 1
ATOM 3193 N N . PRO A 1 403 ? 26.515 13.403 0.136 1.00 81.06 403 PRO A N 1
ATOM 3194 C CA . PRO A 1 403 ? 26.975 12.047 0.369 1.00 81.06 403 PRO A CA 1
ATOM 3195 C C . PRO A 1 403 ? 26.578 11.127 -0.783 1.00 81.06 403 PRO A C 1
ATOM 3197 O O . PRO A 1 403 ? 25.460 11.197 -1.302 1.00 81.06 403 PRO A O 1
ATOM 3200 N N . ALA A 1 404 ? 27.492 10.233 -1.146 1.00 84.62 404 ALA A N 1
ATOM 3201 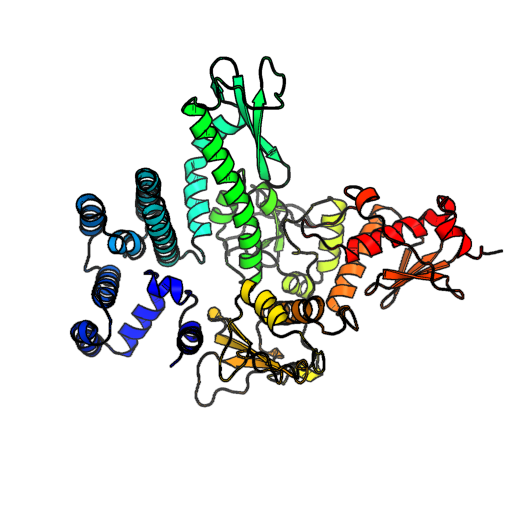C CA . ALA A 1 404 ? 27.209 9.136 -2.055 1.00 84.62 404 ALA A CA 1
ATOM 3202 C C . ALA A 1 404 ? 26.651 7.938 -1.285 1.00 84.62 404 ALA A C 1
ATOM 3204 O O . ALA A 1 404 ? 27.137 7.610 -0.197 1.00 84.62 404 ALA A O 1
ATOM 3205 N N . ILE A 1 405 ? 25.649 7.277 -1.863 1.00 88.06 405 ILE A N 1
ATOM 3206 C CA . ILE A 1 405 ? 25.236 5.944 -1.422 1.00 88.06 405 ILE A CA 1
ATOM 3207 C C . ILE A 1 405 ? 26.438 5.008 -1.588 1.00 88.06 405 ILE A C 1
ATOM 3209 O O . ILE A 1 405 ? 27.097 5.024 -2.626 1.00 88.06 405 ILE A O 1
ATOM 3213 N N . GLU A 1 406 ? 26.728 4.195 -0.577 1.00 87.12 406 GLU A N 1
ATOM 3214 C CA . GLU A 1 406 ? 27.765 3.166 -0.663 1.00 87.12 406 GLU A CA 1
ATOM 3215 C C . GLU A 1 406 ? 27.146 1.801 -0.952 1.00 87.12 406 GLU A C 1
ATOM 3217 O O . GLU A 1 406 ? 27.539 1.145 -1.920 1.00 87.12 406 GLU A O 1
ATOM 3222 N N . TYR A 1 407 ? 26.169 1.399 -0.134 1.00 89.19 407 TYR A N 1
ATOM 3223 C CA . TYR A 1 407 ? 25.474 0.120 -0.237 1.00 89.19 407 TYR A CA 1
ATOM 3224 C C . TYR A 1 407 ? 24.140 0.117 0.528 1.00 89.19 407 TYR A C 1
ATOM 3226 O O . TYR A 1 407 ? 23.875 0.950 1.400 1.00 89.19 407 TYR A O 1
ATOM 3234 N N . VAL A 1 408 ? 23.303 -0.865 0.198 1.00 93.25 408 VAL A N 1
ATOM 3235 C CA . VAL A 1 408 ? 22.108 -1.257 0.953 1.00 93.25 408 VAL A CA 1
ATOM 3236 C C . VAL A 1 408 ? 22.438 -2.548 1.689 1.00 93.25 408 VAL A C 1
ATOM 3238 O O . VAL A 1 408 ? 22.766 -3.541 1.045 1.00 93.25 408 VAL A O 1
ATOM 3241 N N . PHE A 1 409 ? 22.375 -2.539 3.016 1.00 93.25 409 PHE A N 1
ATOM 3242 C CA . PHE A 1 409 ? 22.745 -3.673 3.861 1.00 93.25 409 PHE A CA 1
ATOM 3243 C C . PHE A 1 409 ? 21.512 -4.376 4.419 1.00 93.25 409 PHE A C 1
ATOM 3245 O O . PHE A 1 409 ? 20.609 -3.725 4.944 1.00 93.25 409 PHE A O 1
ATOM 3252 N N . PHE A 1 410 ? 21.505 -5.703 4.353 1.00 93.75 410 PHE A N 1
ATOM 3253 C CA . PHE A 1 410 ? 20.466 -6.561 4.902 1.00 93.75 410 PHE A CA 1
ATOM 3254 C C . PHE A 1 410 ? 21.013 -7.291 6.126 1.00 93.75 410 PHE A C 1
ATOM 3256 O O . PHE A 1 410 ? 22.069 -7.917 6.090 1.00 93.75 410 PHE A O 1
ATOM 3263 N N . SER A 1 411 ? 20.274 -7.228 7.227 1.00 90.56 411 SER A N 1
ATOM 3264 C CA . SER A 1 411 ? 20.659 -7.825 8.506 1.00 90.56 411 SER A CA 1
ATOM 3265 C C . SER A 1 411 ? 19.456 -8.443 9.207 1.00 90.56 411 SER A C 1
ATOM 3267 O O . SER A 1 411 ? 18.311 -8.172 8.850 1.00 90.56 411 SER A O 1
ATOM 3269 N N . ARG A 1 412 ? 19.695 -9.271 10.225 1.00 88.31 412 ARG A N 1
ATOM 3270 C CA . ARG A 1 412 ? 18.619 -9.780 11.085 1.00 88.31 412 ARG A CA 1
ATOM 3271 C C . ARG A 1 412 ? 18.213 -8.719 12.106 1.00 88.31 412 ARG A C 1
ATOM 3273 O O . ARG A 1 412 ? 19.063 -8.010 12.638 1.00 88.31 412 ARG A O 1
ATOM 3280 N N . THR A 1 413 ? 16.923 -8.633 12.424 1.00 83.25 413 THR A N 1
ATOM 3281 C CA . THR A 1 413 ? 16.402 -7.692 13.438 1.00 83.25 413 THR A CA 1
ATOM 3282 C C . THR A 1 413 ? 16.909 -7.987 14.842 1.00 83.25 413 THR A C 1
ATOM 3284 O O . THR A 1 413 ? 17.034 -7.075 15.661 1.00 83.25 413 THR A O 1
ATOM 3287 N N . ARG A 1 414 ? 17.198 -9.260 15.122 1.00 77.50 414 ARG A N 1
ATOM 3288 C CA . ARG A 1 414 ? 17.686 -9.751 16.409 1.00 77.50 414 ARG A CA 1
ATOM 3289 C C . ARG A 1 414 ? 19.023 -10.454 16.217 1.00 77.50 414 ARG A C 1
ATOM 3291 O O . ARG A 1 414 ? 19.242 -11.131 15.213 1.00 77.50 414 ARG A O 1
ATOM 3298 N N . TYR A 1 415 ? 19.900 -10.302 17.205 1.00 75.75 415 TYR A N 1
ATOM 3299 C CA . TYR A 1 415 ? 21.113 -11.102 17.282 1.00 75.75 415 TYR A CA 1
ATOM 3300 C C . TYR A 1 415 ? 20.729 -12.549 17.590 1.00 75.75 415 TYR A C 1
ATOM 3302 O O . TYR A 1 415 ? 20.038 -12.812 18.574 1.00 75.75 415 TYR A O 1
ATOM 3310 N N . VAL A 1 416 ? 21.173 -13.469 16.743 1.00 74.44 416 VAL A N 1
ATOM 3311 C CA . VAL A 1 416 ? 21.015 -14.907 16.946 1.00 74.44 416 VAL A CA 1
ATOM 3312 C C . VAL A 1 416 ? 22.427 -15.492 16.975 1.00 74.44 416 VAL A C 1
ATOM 3314 O O . VAL A 1 416 ? 23.111 -15.412 15.950 1.00 74.44 416 VAL A O 1
ATOM 3317 N N . PRO A 1 417 ? 22.893 -16.013 18.126 1.00 74.94 417 PRO A N 1
ATOM 3318 C CA . PRO A 1 417 ? 24.188 -16.679 18.213 1.00 74.94 417 PRO A CA 1
ATOM 3319 C C . PRO A 1 417 ? 24.307 -17.780 17.156 1.00 74.94 417 PRO A C 1
ATOM 3321 O O . PRO A 1 417 ? 23.337 -18.492 16.902 1.00 74.94 417 PRO A O 1
ATOM 3324 N N . ASP A 1 418 ? 25.482 -17.892 16.534 1.00 80.38 418 ASP A N 1
ATOM 3325 C CA . ASP A 1 418 ? 25.823 -18.936 15.555 1.00 80.38 418 ASP A CA 1
ATOM 3326 C C . ASP A 1 418 ? 24.938 -18.987 14.292 1.00 80.38 418 ASP A C 1
ATOM 3328 O O . ASP A 1 418 ? 25.007 -19.940 13.514 1.00 80.38 418 ASP A O 1
ATOM 3332 N N . ALA A 1 419 ? 24.119 -17.958 14.042 1.00 78.81 419 ALA A N 1
ATOM 3333 C CA . ALA A 1 419 ? 23.336 -17.881 12.817 1.00 78.81 419 ALA A CA 1
ATOM 3334 C C . ALA A 1 419 ? 24.253 -17.688 11.593 1.00 78.81 419 ALA A C 1
ATOM 3336 O O . ALA A 1 419 ? 25.147 -16.834 11.631 1.00 78.81 419 ALA A O 1
ATOM 3337 N N . PRO A 1 420 ? 24.015 -18.414 10.483 1.00 79.19 420 PRO A N 1
ATOM 3338 C CA . PRO A 1 420 ? 24.794 -18.243 9.260 1.00 79.19 420 PRO A CA 1
ATOM 3339 C C . PRO A 1 420 ? 24.655 -16.809 8.726 1.00 79.19 420 PRO A C 1
ATOM 3341 O O . PRO A 1 420 ? 23.645 -16.154 9.014 1.00 79.19 420 PRO A O 1
ATOM 3344 N N . PRO A 1 421 ? 25.616 -16.295 7.938 1.00 82.69 421 PRO A N 1
ATOM 3345 C CA . PRO A 1 421 ? 25.465 -15.008 7.264 1.00 82.69 421 PRO A CA 1
ATOM 3346 C C . PRO A 1 421 ? 24.128 -14.920 6.517 1.00 82.69 421 PRO A C 1
ATOM 3348 O O . PRO A 1 421 ? 23.608 -15.919 6.030 1.00 82.69 421 PRO A O 1
ATOM 3351 N N . LEU A 1 422 ? 23.520 -13.736 6.510 1.00 90.94 422 LEU A N 1
ATOM 3352 C CA . LEU A 1 422 ? 22.291 -13.504 5.758 1.00 90.94 422 LEU A CA 1
ATOM 3353 C C . LEU A 1 422 ? 22.676 -13.177 4.315 1.00 90.94 422 LEU A C 1
ATOM 3355 O O . LEU A 1 422 ? 23.293 -12.138 4.087 1.00 90.94 422 LEU A O 1
ATOM 3359 N N . HIS A 1 423 ? 22.317 -14.027 3.360 1.00 94.81 423 HIS A N 1
ATOM 3360 C CA . HIS A 1 423 ? 22.560 -13.757 1.946 1.00 94.81 423 HIS A CA 1
ATOM 3361 C C . HIS A 1 423 ? 21.329 -13.131 1.290 1.00 94.81 423 HIS A C 1
ATOM 3363 O O . HIS A 1 423 ? 20.191 -13.440 1.646 1.00 94.81 423 HIS A O 1
ATOM 3369 N N . ILE A 1 424 ? 21.551 -12.257 0.308 1.00 94.56 424 ILE A N 1
ATOM 3370 C CA . ILE A 1 424 ? 20.479 -11.629 -0.470 1.00 94.56 424 ILE A CA 1
ATOM 3371 C C . ILE A 1 424 ? 19.619 -12.685 -1.183 1.00 94.56 424 ILE A C 1
ATOM 3373 O O . ILE A 1 424 ? 18.408 -12.500 -1.294 1.00 94.56 424 ILE A O 1
ATOM 3377 N N . ALA A 1 425 ? 20.214 -13.796 -1.627 1.00 92.69 425 ALA A N 1
ATOM 3378 C CA . ALA A 1 425 ? 19.502 -14.907 -2.259 1.00 92.69 425 ALA A CA 1
ATOM 3379 C C . ALA A 1 425 ? 18.457 -15.575 -1.347 1.00 92.69 425 ALA A C 1
ATOM 3381 O O . ALA A 1 425 ? 17.478 -16.123 -1.852 1.00 92.69 425 ALA A O 1
ATOM 3382 N N . ASP A 1 426 ? 18.643 -15.495 -0.026 1.00 92.56 426 ASP A N 1
ATOM 3383 C CA . ASP A 1 426 ? 17.751 -16.097 0.970 1.00 92.56 426 ASP A CA 1
ATOM 3384 C C . ASP A 1 426 ? 16.613 -15.155 1.401 1.00 92.56 426 ASP A C 1
ATOM 3386 O O . ASP A 1 426 ? 15.747 -15.534 2.194 1.00 92.56 426 ASP A O 1
ATOM 3390 N N . LEU A 1 427 ? 16.611 -13.907 0.920 1.00 94.38 427 LEU A N 1
ATOM 3391 C CA . LEU A 1 427 ? 15.581 -12.932 1.261 1.00 94.38 427 LEU A CA 1
ATOM 3392 C C . LEU A 1 427 ? 14.254 -13.257 0.575 1.00 94.38 427 LEU A C 1
ATOM 3394 O O . LEU A 1 427 ? 14.206 -13.763 -0.547 1.00 94.38 427 LEU A O 1
ATOM 3398 N N . ASP A 1 428 ? 13.155 -12.857 1.220 1.00 95.00 428 ASP A N 1
ATOM 3399 C CA . ASP A 1 428 ? 11.857 -12.810 0.555 1.00 95.00 428 ASP A CA 1
ATOM 3400 C C . ASP A 1 428 ? 11.963 -11.930 -0.718 1.00 95.00 428 ASP A C 1
ATOM 3402 O O . ASP A 1 428 ? 12.372 -10.763 -0.629 1.00 95.00 428 ASP A O 1
ATOM 3406 N N . PRO A 1 429 ? 11.613 -12.448 -1.913 1.00 94.81 429 PRO A N 1
ATOM 3407 C CA . PRO A 1 429 ? 11.815 -11.699 -3.152 1.00 94.81 429 PRO A CA 1
ATOM 3408 C C . PRO A 1 429 ? 10.945 -10.440 -3.264 1.00 94.81 429 PRO A C 1
ATOM 3410 O O . PRO A 1 429 ? 11.317 -9.499 -3.969 1.00 94.81 429 PRO A O 1
ATOM 3413 N N . VAL A 1 430 ? 9.789 -10.398 -2.589 1.00 95.50 430 VAL A N 1
ATOM 3414 C CA . VAL A 1 430 ? 8.931 -9.205 -2.530 1.00 95.50 430 VAL A CA 1
ATOM 3415 C C . VAL A 1 430 ? 9.606 -8.146 -1.669 1.00 95.50 430 VAL A C 1
ATOM 3417 O O . VAL A 1 430 ? 9.748 -7.014 -2.125 1.00 95.50 430 VAL A O 1
ATOM 3420 N N . LEU A 1 431 ? 10.116 -8.521 -0.490 1.00 95.00 431 LEU A N 1
ATOM 3421 C CA . LEU A 1 431 ? 10.896 -7.634 0.378 1.00 95.00 431 LEU A CA 1
ATOM 3422 C C . LEU A 1 431 ? 12.075 -7.024 -0.377 1.00 95.00 431 LEU A C 1
ATOM 3424 O O . LEU A 1 431 ? 12.217 -5.800 -0.396 1.00 95.00 431 LEU A O 1
ATOM 3428 N N . TYR A 1 432 ? 12.901 -7.854 -1.021 1.00 95.31 432 TYR A N 1
ATOM 3429 C CA . TYR A 1 432 ? 14.053 -7.365 -1.775 1.00 95.31 432 TYR A CA 1
ATOM 3430 C C . TYR A 1 432 ? 13.618 -6.409 -2.896 1.00 95.31 432 TYR A C 1
ATOM 3432 O O . TYR A 1 432 ? 14.154 -5.305 -3.011 1.00 95.31 432 TYR A O 1
ATOM 3440 N N . SER A 1 433 ? 12.604 -6.789 -3.685 1.00 94.88 433 SER A N 1
ATOM 3441 C CA . SER A 1 433 ? 12.124 -5.957 -4.790 1.00 94.88 433 SER A CA 1
ATOM 3442 C C . SER A 1 433 ? 11.615 -4.593 -4.317 1.00 94.88 433 SER A C 1
ATOM 3444 O O . SER A 1 433 ? 11.923 -3.570 -4.929 1.00 94.88 433 SER A O 1
ATOM 3446 N N . GLU A 1 434 ? 10.854 -4.562 -3.225 1.00 94.94 434 GLU A N 1
ATOM 3447 C CA . GLU A 1 434 ? 10.272 -3.338 -2.672 1.00 94.94 434 GLU A CA 1
ATOM 3448 C C . GLU A 1 434 ? 11.318 -2.432 -2.014 1.00 94.94 434 GLU A C 1
ATOM 3450 O O . GLU A 1 434 ? 11.271 -1.213 -2.175 1.00 94.94 434 GLU A O 1
ATOM 3455 N N . VAL A 1 435 ? 12.326 -3.010 -1.354 1.00 95.06 435 VAL A N 1
ATOM 3456 C CA . VAL A 1 435 ? 13.486 -2.262 -0.849 1.00 95.06 435 VAL A CA 1
ATOM 3457 C C . VAL A 1 435 ? 14.231 -1.590 -1.994 1.00 95.06 435 VAL A C 1
ATOM 3459 O O . VAL A 1 435 ? 14.478 -0.388 -1.951 1.00 95.06 435 VAL A O 1
ATOM 3462 N N . MET A 1 436 ? 14.575 -2.338 -3.042 1.00 92.94 436 MET A N 1
ATOM 3463 C CA . MET A 1 436 ? 15.360 -1.785 -4.146 1.00 92.94 436 MET A CA 1
ATOM 3464 C C . MET A 1 436 ? 14.577 -0.738 -4.939 1.00 92.94 436 MET A C 1
ATOM 3466 O O . MET A 1 436 ? 15.175 0.233 -5.400 1.00 92.94 436 MET A O 1
ATOM 3470 N N . ARG A 1 437 ? 13.250 -0.882 -5.023 1.00 91.62 437 ARG A N 1
ATOM 3471 C CA . ARG A 1 437 ? 12.331 0.131 -5.555 1.00 91.62 437 ARG A CA 1
ATOM 3472 C C . ARG A 1 437 ? 12.299 1.408 -4.708 1.00 91.62 437 ARG A C 1
ATOM 3474 O O . ARG A 1 437 ? 12.225 2.509 -5.258 1.00 91.62 437 ARG A O 1
ATOM 3481 N N . ASP A 1 438 ? 12.334 1.285 -3.381 1.00 92.69 438 ASP A N 1
ATOM 3482 C CA . ASP A 1 438 ? 12.429 2.439 -2.484 1.00 92.69 438 ASP A CA 1
ATOM 3483 C C . ASP A 1 438 ? 13.711 3.231 -2.739 1.00 92.69 438 ASP A C 1
ATOM 3485 O O . ASP A 1 438 ? 13.659 4.458 -2.856 1.00 92.69 438 ASP A O 1
ATOM 3489 N N . ILE A 1 439 ? 14.839 2.533 -2.897 1.00 91.06 439 ILE A N 1
ATOM 3490 C CA . ILE A 1 439 ? 16.131 3.169 -3.167 1.00 91.06 439 ILE A CA 1
ATOM 3491 C C . ILE A 1 439 ? 16.189 3.772 -4.578 1.00 91.06 439 ILE A C 1
ATOM 3493 O O . ILE A 1 439 ? 16.643 4.905 -4.719 1.00 91.06 439 ILE A O 1
ATOM 3497 N N . ASP A 1 440 ? 15.666 3.092 -5.603 1.00 86.94 440 ASP A N 1
ATOM 3498 C CA . ASP A 1 440 ? 15.581 3.629 -6.973 1.00 86.94 440 ASP A CA 1
ATOM 3499 C C . ASP A 1 440 ? 14.796 4.947 -7.018 1.00 86.94 440 ASP A C 1
ATOM 3501 O O . ASP A 1 440 ? 15.251 5.939 -7.589 1.00 86.94 440 ASP A O 1
ATOM 3505 N N . MET A 1 441 ? 13.656 5.007 -6.319 1.00 86.19 441 MET A N 1
ATOM 3506 C CA . MET A 1 441 ? 12.887 6.246 -6.201 1.00 86.19 441 MET A CA 1
ATOM 3507 C C . MET A 1 441 ? 13.714 7.360 -5.539 1.00 86.19 441 MET A C 1
ATOM 350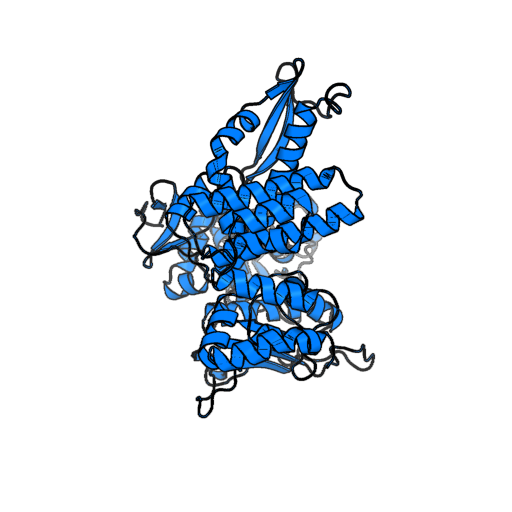9 O O . MET A 1 441 ? 13.669 8.507 -5.987 1.00 86.19 441 MET A O 1
ATOM 3513 N N . VAL A 1 442 ? 14.459 7.054 -4.472 1.00 85.62 442 VAL A N 1
ATOM 3514 C CA . VAL A 1 442 ? 15.317 8.045 -3.804 1.00 85.62 442 VAL A CA 1
ATOM 3515 C C . VAL A 1 442 ? 16.378 8.575 -4.741 1.00 85.62 442 VAL A C 1
ATOM 3517 O O . VAL A 1 442 ? 16.563 9.787 -4.798 1.00 85.62 442 VAL A O 1
ATOM 3520 N N . VAL A 1 443 ? 17.047 7.695 -5.482 1.00 84.38 443 VAL A N 1
ATOM 3521 C CA . VAL A 1 443 ? 18.031 8.099 -6.486 1.00 84.38 443 VAL A CA 1
ATOM 3522 C C . VAL A 1 443 ? 17.363 9.008 -7.518 1.00 84.38 443 VAL A C 1
ATOM 3524 O O . VAL A 1 443 ? 17.853 10.104 -7.766 1.00 84.38 443 VAL A O 1
ATOM 3527 N N . SER A 1 444 ? 16.179 8.651 -8.018 1.00 79.19 444 SER A N 1
ATOM 3528 C CA . SER A 1 444 ? 15.467 9.473 -9.000 1.00 79.19 444 SER A CA 1
ATOM 3529 C C . SER A 1 444 ? 15.038 10.855 -8.482 1.00 79.19 444 SER A C 1
ATOM 3531 O O . SER A 1 444 ? 15.004 11.796 -9.276 1.00 79.19 444 SER A O 1
ATOM 3533 N N . ILE A 1 445 ? 14.655 10.993 -7.207 1.00 78.75 445 ILE A N 1
ATOM 3534 C CA . ILE A 1 445 ? 14.102 12.246 -6.652 1.00 78.75 445 ILE A CA 1
ATOM 3535 C C . ILE A 1 445 ? 15.185 13.119 -6.014 1.00 78.75 445 ILE A C 1
ATOM 3537 O O . ILE A 1 445 ? 15.133 14.341 -6.120 1.00 78.75 445 ILE A O 1
ATOM 3541 N N . ALA A 1 446 ? 16.145 12.508 -5.322 1.00 82.12 446 ALA A N 1
ATOM 3542 C CA . ALA A 1 446 ? 17.097 13.205 -4.466 1.00 82.12 446 ALA A CA 1
ATOM 3543 C C . ALA A 1 446 ? 18.491 13.353 -5.091 1.00 82.12 446 ALA A C 1
ATOM 3545 O O . ALA A 1 446 ? 19.376 13.888 -4.425 1.00 82.12 446 ALA A O 1
ATOM 3546 N N . PHE A 1 447 ? 18.725 12.905 -6.328 1.00 82.56 447 PHE A N 1
ATOM 3547 C CA . PHE A 1 447 ? 20.032 13.047 -6.970 1.00 82.56 447 PHE A CA 1
ATOM 3548 C C . PHE A 1 447 ? 20.480 14.515 -7.081 1.00 82.56 447 PHE A C 1
ATOM 3550 O O . PHE A 1 447 ? 19.710 15.414 -7.429 1.00 82.56 447 PHE A O 1
ATOM 3557 N N . VAL A 1 448 ? 21.754 14.776 -6.787 1.00 76.50 448 VAL A N 1
ATOM 3558 C CA . VAL A 1 448 ? 22.309 16.141 -6.690 1.00 76.50 448 VAL A CA 1
ATOM 3559 C C . VAL A 1 448 ? 22.363 16.856 -8.042 1.00 76.50 448 VAL A C 1
ATOM 3561 O O . VAL A 1 448 ? 22.154 18.065 -8.096 1.00 76.50 448 VAL A O 1
ATOM 3564 N N . GLY A 1 449 ? 22.549 16.127 -9.146 1.00 65.38 449 GLY A N 1
ATOM 3565 C CA . GLY A 1 449 ? 22.532 16.695 -10.501 1.00 65.38 449 GLY A CA 1
ATOM 3566 C C . GLY A 1 449 ? 21.140 17.066 -11.034 1.00 65.38 449 GLY A C 1
ATOM 3567 O O . GLY A 1 449 ? 21.031 17.480 -12.185 1.00 65.38 449 GLY A O 1
ATOM 3568 N N . GLY A 1 450 ? 20.070 16.903 -10.242 1.00 53.34 450 GLY A N 1
ATOM 3569 C CA . GLY A 1 450 ? 18.691 17.285 -10.589 1.00 53.34 450 GLY A CA 1
ATOM 3570 C C . GLY A 1 450 ? 18.002 16.404 -11.641 1.00 53.34 450 GLY A C 1
ATOM 3571 O O . GLY A 1 450 ? 16.781 16.457 -11.778 1.00 53.34 450 GLY A O 1
ATOM 3572 N N . VAL A 1 451 ? 18.763 15.579 -12.361 1.00 53.00 451 VAL A N 1
ATOM 3573 C CA . VAL A 1 451 ? 18.282 14.555 -13.291 1.00 53.00 451 VAL A CA 1
ATOM 3574 C C . VAL A 1 451 ? 19.064 13.278 -13.016 1.00 53.00 451 VAL A C 1
ATOM 3576 O O . VAL A 1 451 ? 20.292 13.311 -12.977 1.00 53.00 451 VAL A O 1
ATOM 3579 N N . ASP A 1 452 ? 18.343 12.178 -12.813 1.00 55.28 452 ASP A N 1
ATOM 3580 C CA . ASP A 1 452 ? 18.898 10.833 -12.649 1.00 55.28 452 ASP A CA 1
ATOM 3581 C C . ASP A 1 452 ? 19.925 10.515 -13.765 1.00 55.28 452 ASP A C 1
ATOM 3583 O O . ASP A 1 452 ? 19.555 10.594 -14.946 1.00 55.28 452 ASP A O 1
ATOM 3587 N N . PRO A 1 453 ? 21.194 10.191 -13.427 1.00 51.22 453 PRO A N 1
ATOM 3588 C CA . PRO A 1 453 ? 22.245 9.876 -14.393 1.00 51.22 453 PRO A CA 1
ATOM 3589 C C . PRO A 1 453 ? 21.842 8.782 -15.373 1.00 51.22 453 PRO A C 1
ATOM 3591 O O . PRO A 1 453 ? 22.159 8.883 -16.557 1.00 51.22 453 PRO A O 1
ATOM 3594 N N . GLU A 1 454 ? 21.094 7.777 -14.910 1.00 57.72 454 GLU A N 1
ATOM 3595 C CA . GLU A 1 454 ? 20.583 6.688 -15.729 1.00 57.72 454 GLU A CA 1
ATOM 3596 C C . GLU A 1 454 ? 19.331 6.083 -15.088 1.00 57.72 454 GLU A C 1
ATOM 3598 O O . GLU A 1 454 ? 19.416 5.370 -14.097 1.00 57.72 454 GLU A O 1
ATOM 3603 N N . THR A 1 455 ? 18.166 6.269 -15.718 1.00 65.56 455 THR A N 1
ATOM 3604 C CA . THR A 1 455 ? 16.930 5.587 -15.298 1.00 65.56 455 THR A CA 1
ATOM 3605 C C . THR A 1 455 ? 17.171 4.087 -15.104 1.00 65.56 455 THR A C 1
ATOM 3607 O O . THR A 1 455 ? 17.630 3.422 -16.043 1.00 65.56 455 THR A O 1
ATOM 3610 N N . GLY A 1 456 ? 16.827 3.564 -13.922 1.00 70.38 456 GLY A N 1
ATOM 3611 C CA . GLY A 1 456 ? 17.025 2.162 -13.555 1.00 70.38 456 GLY A CA 1
ATOM 3612 C C . GLY A 1 456 ? 16.480 1.175 -14.595 1.00 70.38 456 GLY A C 1
ATOM 3613 O O . GLY A 1 456 ? 15.482 1.437 -15.276 1.00 70.38 456 GLY A O 1
ATOM 3614 N N . GLN A 1 457 ? 17.147 0.025 -14.738 1.00 76.88 457 GLN A N 1
ATOM 3615 C CA . GLN A 1 457 ? 16.796 -1.014 -15.717 1.00 76.88 457 GLN A CA 1
ATOM 3616 C C . GLN A 1 457 ? 15.332 -1.466 -15.580 1.00 76.88 457 GLN A C 1
ATOM 3618 O O . GLN A 1 457 ? 14.601 -1.482 -16.568 1.00 76.88 457 GLN A O 1
ATOM 3623 N N . SER A 1 458 ? 14.870 -1.714 -14.353 1.00 79.56 458 SER A N 1
ATOM 3624 C CA . SER A 1 458 ? 13.486 -2.106 -14.061 1.00 79.56 458 SER A CA 1
ATOM 3625 C C . SER A 1 458 ? 12.463 -1.047 -14.500 1.00 79.56 458 SER A C 1
ATOM 3627 O O . SER A 1 458 ? 11.390 -1.378 -15.008 1.00 79.56 458 SER A O 1
ATOM 3629 N N . THR A 1 459 ? 12.809 0.239 -14.393 1.00 82.88 459 THR A N 1
ATOM 3630 C CA . THR A 1 459 ? 11.983 1.341 -14.908 1.00 82.88 459 THR A CA 1
ATOM 3631 C C . THR A 1 459 ? 11.940 1.327 -16.438 1.00 82.88 459 THR A C 1
ATOM 3633 O O . THR A 1 459 ? 10.872 1.484 -17.030 1.00 82.88 459 THR A O 1
ATOM 3636 N N . LYS A 1 460 ? 13.066 1.082 -17.118 1.00 85.75 460 LYS A N 1
ATOM 3637 C CA . LYS A 1 460 ? 13.101 0.952 -18.589 1.00 85.75 460 LYS A CA 1
ATOM 3638 C C . LYS A 1 460 ? 12.304 -0.264 -19.082 1.00 85.75 460 LYS A C 1
ATOM 3640 O O . LYS A 1 460 ? 11.620 -0.163 -20.103 1.00 85.75 460 LYS A O 1
ATOM 3645 N N . GLU A 1 461 ? 12.332 -1.380 -18.358 1.00 87.06 461 GLU A N 1
ATOM 3646 C CA . GLU A 1 461 ? 11.530 -2.579 -18.645 1.00 87.06 461 GLU A CA 1
ATOM 3647 C C . GLU A 1 461 ? 10.030 -2.314 -18.500 1.00 87.06 461 GLU A C 1
ATOM 3649 O O . GLU A 1 461 ? 9.248 -2.656 -19.392 1.00 87.06 461 GLU A O 1
ATOM 3654 N N . LEU A 1 462 ? 9.624 -1.610 -17.439 1.00 88.38 462 LEU A N 1
ATOM 3655 C CA . LEU A 1 462 ? 8.239 -1.176 -17.285 1.00 88.38 462 LEU A CA 1
ATOM 3656 C C . LEU A 1 462 ? 7.794 -0.302 -18.466 1.00 88.38 462 LEU A C 1
ATOM 3658 O O . LEU A 1 462 ? 6.749 -0.541 -19.076 1.00 88.38 462 LEU A O 1
ATOM 3662 N N . ARG A 1 463 ? 8.595 0.707 -18.819 1.00 90.62 463 ARG A N 1
ATOM 3663 C CA . ARG A 1 463 ? 8.287 1.605 -19.941 1.00 90.62 463 ARG A CA 1
ATOM 3664 C C . ARG A 1 463 ? 8.230 0.847 -21.267 1.00 90.62 463 ARG A C 1
ATOM 3666 O O . ARG A 1 463 ? 7.346 1.115 -22.077 1.00 90.62 463 ARG A O 1
ATOM 3673 N N . THR A 1 464 ? 9.101 -0.146 -21.458 1.00 92.69 464 THR A N 1
ATOM 3674 C CA . THR A 1 464 ? 9.066 -1.073 -22.602 1.00 92.69 464 THR A CA 1
ATOM 3675 C C . THR A 1 464 ? 7.725 -1.794 -22.690 1.00 92.69 464 THR A C 1
ATOM 3677 O O . THR A 1 464 ? 7.105 -1.797 -23.753 1.00 92.69 464 THR A O 1
ATOM 3680 N N . ALA A 1 465 ? 7.243 -2.364 -21.582 1.00 91.81 465 ALA A N 1
ATOM 3681 C CA . ALA A 1 465 ? 5.957 -3.053 -21.548 1.00 91.81 465 ALA A CA 1
ATOM 3682 C C . ALA A 1 465 ? 4.795 -2.123 -21.923 1.00 91.81 465 ALA A C 1
ATOM 3684 O O . ALA A 1 465 ? 3.953 -2.497 -22.739 1.00 91.81 465 ALA A O 1
ATOM 3685 N N . ILE A 1 466 ? 4.773 -0.897 -21.392 1.00 91.44 466 ILE A N 1
ATOM 3686 C CA . ILE A 1 466 ? 3.717 0.080 -21.694 1.00 91.44 466 ILE A CA 1
ATOM 3687 C C . ILE A 1 466 ? 3.776 0.521 -23.167 1.00 91.44 466 ILE A C 1
ATOM 3689 O O . ILE A 1 466 ? 2.734 0.578 -23.823 1.00 91.44 466 ILE A O 1
ATOM 3693 N N . VAL A 1 467 ? 4.968 0.798 -23.719 1.00 93.50 467 VAL A N 1
ATOM 3694 C CA . VAL A 1 467 ? 5.126 1.135 -25.149 1.00 93.50 467 VAL A CA 1
ATOM 3695 C C . VAL A 1 467 ? 4.661 -0.023 -26.030 1.00 93.50 467 VAL A C 1
ATOM 3697 O O . VAL A 1 467 ? 3.925 0.214 -26.985 1.00 93.50 467 VAL A O 1
ATOM 3700 N N . ARG A 1 468 ? 5.040 -1.265 -25.701 1.00 94.00 468 ARG A N 1
ATOM 3701 C CA . ARG A 1 468 ? 4.618 -2.467 -26.435 1.00 94.00 468 ARG A CA 1
ATOM 3702 C C . ARG A 1 468 ? 3.095 -2.595 -26.454 1.00 94.00 468 ARG A C 1
ATOM 3704 O O . ARG A 1 468 ? 2.512 -2.647 -27.532 1.00 94.00 468 ARG A O 1
ATOM 3711 N N . CYS A 1 469 ? 2.450 -2.541 -25.287 1.00 91.56 469 CYS A N 1
ATOM 3712 C CA . CYS A 1 469 ? 0.989 -2.621 -25.196 1.00 91.56 469 CYS A CA 1
ATOM 3713 C C . CYS A 1 469 ? 0.306 -1.464 -25.950 1.00 91.56 469 CYS A C 1
ATOM 3715 O O . CYS A 1 469 ? -0.718 -1.655 -26.601 1.00 91.56 469 CYS A O 1
ATOM 3717 N N . THR A 1 470 ? 0.897 -0.262 -25.920 1.00 89.88 470 THR A N 1
ATOM 3718 C CA . THR A 1 470 ? 0.396 0.894 -26.682 1.00 89.88 470 THR A CA 1
ATOM 3719 C C . THR A 1 470 ? 0.489 0.660 -28.189 1.00 89.88 470 THR A C 1
ATOM 3721 O O . THR A 1 470 ? -0.476 0.929 -28.904 1.00 89.88 470 THR A O 1
ATOM 3724 N N . ALA A 1 471 ? 1.624 0.156 -28.680 1.00 91.19 471 ALA A N 1
ATOM 3725 C CA . ALA A 1 471 ? 1.817 -0.155 -30.093 1.00 91.19 471 ALA A CA 1
ATOM 3726 C C . ALA A 1 471 ? 0.839 -1.242 -30.565 1.00 91.19 471 ALA A C 1
ATOM 3728 O O . ALA A 1 471 ? 0.243 -1.093 -31.630 1.00 91.19 471 ALA A O 1
ATOM 3729 N N . GLU A 1 472 ? 0.606 -2.276 -29.750 1.00 90.25 472 GLU A N 1
ATOM 3730 C CA . GLU A 1 472 ? -0.396 -3.321 -30.001 1.00 90.25 472 GLU A CA 1
ATOM 3731 C C . GLU A 1 472 ? -1.816 -2.735 -30.087 1.00 90.25 472 GLU A C 1
ATOM 3733 O O . GLU A 1 472 ? -2.508 -2.936 -31.087 1.00 90.25 472 GLU A O 1
ATOM 3738 N N . LEU A 1 473 ? -2.232 -1.942 -29.091 1.00 86.56 473 LEU A N 1
ATOM 3739 C CA . LEU A 1 473 ? -3.564 -1.326 -29.040 1.00 86.56 473 LEU A CA 1
ATOM 3740 C C . LEU A 1 473 ? -3.822 -0.389 -30.230 1.00 86.56 473 LEU A C 1
ATOM 3742 O O . LEU A 1 473 ? -4.916 -0.380 -30.796 1.00 86.56 473 LEU A O 1
ATOM 3746 N N . MET A 1 474 ? -2.814 0.398 -30.613 1.00 87.12 474 MET A N 1
ATOM 3747 C CA . MET A 1 474 ? -2.888 1.342 -31.734 1.00 87.12 474 MET A CA 1
ATOM 3748 C C . MET A 1 474 ? -2.617 0.685 -33.095 1.00 87.12 474 MET A C 1
ATOM 3750 O O . MET A 1 474 ? -2.755 1.343 -34.126 1.00 87.12 474 MET A O 1
ATOM 3754 N N . LYS A 1 475 ? -2.260 -0.607 -33.117 1.00 90.69 475 LYS A N 1
ATOM 3755 C CA . LYS A 1 475 ? -1.891 -1.374 -34.317 1.00 90.69 475 LYS A CA 1
ATOM 3756 C C . LYS A 1 475 ? -0.705 -0.771 -35.084 1.00 90.69 475 LYS A C 1
ATOM 3758 O O . LYS A 1 475 ? -0.674 -0.783 -36.315 1.00 90.69 475 LYS A O 1
ATOM 3763 N N . PHE A 1 476 ? 0.284 -0.248 -34.364 1.00 93.44 476 PHE A N 1
ATOM 3764 C CA . PHE A 1 476 ? 1.510 0.281 -34.954 1.00 93.44 476 PHE A CA 1
ATOM 3765 C C . PHE A 1 476 ? 2.484 -0.847 -35.304 1.00 93.44 476 PHE A C 1
ATOM 3767 O O . PHE A 1 476 ? 3.263 -1.300 -34.472 1.00 93.44 476 PHE A O 1
ATOM 3774 N N . ALA A 1 477 ? 2.474 -1.274 -36.569 1.00 93.50 477 ALA A N 1
ATOM 3775 C CA . ALA A 1 477 ? 3.429 -2.257 -37.095 1.00 93.50 477 ALA A CA 1
ATOM 3776 C C . ALA A 1 477 ? 4.844 -1.682 -37.313 1.00 93.50 477 ALA A C 1
ATOM 3778 O O . ALA A 1 477 ? 5.792 -2.423 -37.564 1.00 93.50 477 ALA A O 1
ATOM 3779 N N . ASN A 1 478 ? 4.991 -0.357 -37.246 1.00 95.88 478 ASN A N 1
ATOM 3780 C CA . ASN A 1 478 ? 6.236 0.363 -37.488 1.00 95.88 478 ASN A CA 1
ATOM 3781 C C . ASN A 1 478 ? 7.002 0.735 -36.209 1.00 95.88 478 ASN A C 1
ATOM 3783 O O . ASN A 1 478 ? 8.000 1.450 -36.290 1.00 95.88 478 ASN A O 1
ATOM 3787 N N . VAL A 1 479 ? 6.549 0.262 -35.047 1.00 96.75 479 VAL A N 1
ATOM 3788 C CA . VAL A 1 479 ? 7.191 0.484 -33.748 1.00 96.75 479 VAL A CA 1
ATOM 3789 C C . VAL A 1 479 ? 7.803 -0.829 -33.264 1.00 96.75 479 VAL A C 1
ATOM 3791 O O . VAL A 1 479 ? 7.115 -1.837 -33.144 1.00 96.75 479 VAL A O 1
ATOM 3794 N N . SER A 1 480 ? 9.096 -0.815 -32.954 1.00 95.75 480 SER A N 1
ATOM 3795 C CA . SER A 1 480 ? 9.818 -1.943 -32.352 1.00 95.75 480 SER A CA 1
ATOM 3796 C C . SER A 1 480 ? 10.695 -1.459 -31.205 1.00 95.75 480 SER A C 1
ATOM 3798 O O . SER A 1 480 ? 11.093 -0.300 -31.185 1.00 95.75 480 SER A O 1
ATOM 3800 N N . ILE A 1 481 ? 11.033 -2.320 -30.250 1.00 95.00 481 ILE A N 1
ATOM 3801 C CA . ILE A 1 481 ? 11.834 -1.938 -29.079 1.00 95.00 481 ILE A CA 1
ATOM 3802 C C . ILE A 1 481 ? 13.086 -2.812 -29.041 1.00 95.00 481 ILE A C 1
ATOM 3804 O O . ILE A 1 481 ? 12.991 -4.023 -29.228 1.00 95.00 481 ILE A O 1
ATOM 3808 N N . SER A 1 482 ? 14.255 -2.206 -28.828 1.00 92.00 482 SER A N 1
ATOM 3809 C CA . SER A 1 482 ? 15.520 -2.930 -28.663 1.00 92.00 482 SER A CA 1
ATOM 3810 C C . SER A 1 482 ? 16.448 -2.188 -27.701 1.00 92.00 482 SER A C 1
ATOM 3812 O O . SER A 1 482 ? 16.694 -0.984 -27.842 1.00 92.00 482 SER A O 1
ATOM 3814 N N . GLY A 1 483 ? 16.949 -2.906 -26.692 1.00 88.00 483 GLY A N 1
ATOM 3815 C CA . GLY A 1 483 ? 17.703 -2.321 -25.585 1.00 88.00 483 GLY A CA 1
ATOM 3816 C C . GLY A 1 483 ? 16.933 -1.170 -24.927 1.00 88.00 483 GLY A C 1
ATOM 3817 O O . GLY A 1 483 ? 15.756 -1.296 -24.605 1.00 88.00 483 GLY A O 1
ATOM 3818 N N . ASN A 1 484 ? 17.589 -0.016 -24.789 1.00 89.56 484 ASN A N 1
ATOM 3819 C CA . ASN A 1 484 ? 17.023 1.169 -24.131 1.00 89.56 484 ASN A CA 1
ATOM 3820 C C . ASN A 1 484 ? 16.244 2.103 -25.074 1.00 89.56 484 ASN A C 1
ATOM 3822 O O . ASN A 1 484 ? 15.945 3.237 -24.693 1.00 89.56 484 ASN A O 1
ATOM 3826 N N . HIS A 1 485 ? 15.941 1.675 -26.303 1.00 93.06 485 HIS A N 1
ATOM 3827 C CA . HIS A 1 485 ? 15.347 2.536 -27.324 1.00 93.06 485 HIS A CA 1
ATOM 3828 C C . HIS A 1 485 ? 14.103 1.923 -27.966 1.00 93.06 485 HIS A C 1
ATOM 3830 O O . HIS A 1 485 ? 14.051 0.736 -28.292 1.00 93.06 485 HIS A O 1
ATOM 3836 N N . VAL A 1 486 ? 13.121 2.785 -28.219 1.00 96.56 486 VAL A N 1
ATOM 3837 C CA . VAL A 1 486 ? 12.017 2.534 -29.145 1.00 96.56 486 VAL A CA 1
ATOM 3838 C C . VAL A 1 486 ? 12.465 2.976 -30.531 1.00 96.56 486 VAL A C 1
ATOM 3840 O O . VAL A 1 486 ? 12.859 4.124 -30.706 1.00 96.56 486 VAL A O 1
ATOM 3843 N N . TYR A 1 487 ? 12.393 2.081 -31.504 1.00 97.19 487 TYR A N 1
ATOM 3844 C CA . TYR A 1 487 ? 12.676 2.321 -32.913 1.00 97.19 487 TYR A CA 1
ATOM 3845 C C . TYR A 1 487 ? 11.361 2.487 -33.663 1.00 97.19 487 TYR A C 1
ATOM 3847 O O . TYR A 1 487 ? 10.445 1.678 -33.508 1.00 97.19 487 TYR A O 1
ATOM 3855 N N . ILE A 1 488 ? 11.274 3.533 -34.475 1.00 97.44 488 ILE A N 1
ATOM 3856 C CA . ILE A 1 488 ? 10.059 3.901 -35.195 1.00 97.44 488 ILE A CA 1
ATOM 3857 C C . ILE A 1 488 ? 10.418 4.096 -36.661 1.00 97.44 488 ILE A C 1
ATOM 3859 O O . ILE A 1 488 ? 11.190 4.992 -36.997 1.00 97.44 488 ILE A O 1
ATOM 3863 N N . LYS A 1 489 ? 9.853 3.264 -37.534 1.00 96.19 489 LYS A N 1
ATOM 3864 C CA . LYS A 1 489 ? 9.960 3.414 -38.990 1.00 96.19 489 LYS A CA 1
ATOM 3865 C C . LYS A 1 489 ? 8.853 4.353 -39.471 1.00 96.19 489 LYS A C 1
ATOM 3867 O O . LYS A 1 489 ? 7.733 3.918 -39.744 1.00 96.19 489 LYS A O 1
ATOM 3872 N N . GLY A 1 490 ? 9.126 5.650 -39.463 1.00 91.88 490 GLY A N 1
ATOM 3873 C CA . GLY A 1 490 ? 8.196 6.662 -39.955 1.00 91.88 490 GLY A CA 1
ATOM 3874 C C . GLY A 1 490 ? 8.131 6.705 -41.484 1.00 91.88 490 GLY A C 1
ATOM 3875 O O . GLY A 1 490 ? 8.911 6.051 -42.173 1.00 91.88 490 GLY A O 1
ATOM 3876 N N . MET A 1 491 ? 7.178 7.465 -42.023 1.00 91.94 491 MET A N 1
ATOM 3877 C CA . MET A 1 491 ? 7.087 7.757 -43.457 1.00 91.94 491 MET A CA 1
ATOM 3878 C C . MET A 1 491 ? 8.005 8.906 -43.887 1.00 91.94 491 MET A C 1
ATOM 3880 O O . MET A 1 491 ? 8.416 8.952 -45.040 1.00 91.94 491 MET A O 1
ATOM 3884 N N . LEU A 1 492 ? 8.297 9.847 -42.988 1.00 91.75 492 LEU A N 1
ATOM 3885 C CA . LEU A 1 492 ? 9.223 10.950 -43.224 1.00 91.75 492 LEU A CA 1
ATOM 3886 C C . LEU A 1 492 ? 10.653 10.521 -42.896 1.00 91.75 492 LEU A C 1
ATOM 3888 O O . LEU A 1 492 ? 11.556 10.783 -43.682 1.00 91.75 492 LEU A O 1
ATOM 3892 N N . ALA A 1 493 ? 10.882 9.871 -41.754 1.00 93.31 493 ALA A N 1
ATOM 3893 C CA . ALA A 1 493 ? 12.196 9.345 -41.390 1.00 93.31 493 ALA A CA 1
ATOM 3894 C C . ALA A 1 493 ? 12.104 8.182 -40.392 1.00 93.31 493 ALA A C 1
ATOM 3896 O O . ALA A 1 493 ? 11.045 7.873 -39.857 1.00 93.31 493 ALA A O 1
ATOM 3897 N N . ASN A 1 494 ? 13.244 7.553 -40.105 1.00 95.56 494 ASN A N 1
ATOM 3898 C CA . ASN A 1 494 ? 13.351 6.593 -39.011 1.00 95.56 494 ASN A CA 1
ATOM 3899 C C . ASN A 1 494 ? 13.805 7.314 -37.745 1.00 95.56 494 ASN A C 1
ATOM 3901 O O . ASN A 1 494 ? 14.693 8.172 -37.794 1.00 95.56 494 ASN A O 1
ATOM 3905 N N . TYR A 1 495 ? 13.234 6.936 -36.607 1.00 96.38 495 TYR A N 1
ATOM 3906 C CA . TYR A 1 495 ? 13.472 7.591 -35.327 1.00 96.38 495 TYR A CA 1
ATOM 3907 C C . TYR A 1 495 ? 13.848 6.596 -34.240 1.00 96.38 495 TYR A C 1
ATOM 3909 O O . TYR A 1 495 ? 13.417 5.441 -34.249 1.00 96.38 495 TYR A O 1
ATOM 3917 N N . THR A 1 496 ? 14.583 7.087 -33.247 1.00 96.38 496 THR A N 1
ATOM 3918 C CA . THR A 1 496 ? 14.761 6.423 -31.961 1.00 96.38 496 THR A CA 1
ATOM 3919 C C . THR A 1 496 ? 14.280 7.318 -30.823 1.00 96.38 496 THR A C 1
ATOM 3921 O O . THR A 1 496 ? 14.510 8.528 -30.826 1.00 96.38 496 THR A O 1
ATOM 3924 N N . VAL A 1 497 ? 13.602 6.723 -29.840 1.00 94.62 497 VAL A N 1
ATOM 3925 C CA . VAL A 1 497 ? 13.193 7.376 -28.589 1.00 94.62 497 VAL A CA 1
ATOM 3926 C C . VAL A 1 497 ? 13.811 6.615 -27.424 1.00 94.62 497 VAL A C 1
ATOM 3928 O O . VAL A 1 497 ? 13.546 5.428 -27.248 1.00 94.62 497 VAL A O 1
ATOM 3931 N N . HIS A 1 498 ? 14.643 7.278 -26.624 1.00 91.50 498 HIS A N 1
ATOM 3932 C CA . HIS A 1 498 ? 15.296 6.647 -25.478 1.00 91.50 498 HIS A CA 1
ATOM 3933 C C . HIS A 1 498 ? 14.319 6.485 -24.298 1.00 91.50 498 HIS A C 1
ATOM 3935 O O . HIS A 1 498 ? 13.711 7.456 -23.848 1.00 91.50 498 HIS A O 1
ATOM 3941 N N . LEU A 1 499 ? 14.204 5.272 -23.750 1.00 88.75 499 LEU A N 1
ATOM 3942 C CA . LEU A 1 499 ? 13.217 4.900 -22.725 1.00 88.75 499 LEU A CA 1
ATOM 3943 C C . LEU A 1 499 ? 13.472 5.520 -21.342 1.00 88.75 499 LEU A C 1
ATOM 3945 O O . LEU A 1 499 ? 12.549 5.611 -20.541 1.00 88.75 499 LEU A O 1
ATOM 3949 N N . GLY A 1 500 ? 14.696 5.959 -21.039 1.00 82.88 500 GLY A N 1
ATOM 3950 C CA . GLY A 1 500 ? 15.022 6.678 -19.794 1.00 82.88 500 GLY A CA 1
ATOM 3951 C C . GLY A 1 500 ? 14.729 8.182 -19.879 1.00 82.88 500 GLY A C 1
ATOM 3952 O O . GLY A 1 500 ? 13.807 8.697 -19.252 1.00 82.88 500 GLY A O 1
ATOM 3953 N N . SER A 1 501 ? 15.501 8.891 -20.704 1.00 80.69 501 SER A N 1
ATOM 3954 C CA . SER A 1 501 ? 15.409 10.344 -20.903 1.00 80.69 501 SER A CA 1
ATOM 3955 C C . SER A 1 501 ? 14.205 10.847 -21.718 1.00 80.69 501 SER A C 1
ATOM 3957 O O . SER A 1 501 ? 13.787 11.991 -21.524 1.00 80.69 501 SER A O 1
ATOM 3959 N N . GLY A 1 502 ? 13.649 10.042 -22.631 1.00 85.81 502 GLY A N 1
ATOM 3960 C CA . GLY A 1 502 ? 12.693 10.500 -23.648 1.00 85.81 502 GLY A CA 1
ATOM 3961 C C . GLY A 1 502 ? 13.335 11.269 -24.809 1.00 85.81 502 GLY A C 1
ATOM 3962 O O . GLY A 1 502 ? 12.625 11.922 -25.578 1.00 85.81 502 GLY A O 1
ATOM 3963 N N . LEU A 1 503 ? 14.667 11.237 -24.938 1.00 89.25 503 LEU A N 1
ATOM 3964 C CA . LEU A 1 503 ? 15.394 11.888 -26.031 1.00 89.25 503 LEU A CA 1
ATOM 3965 C C . LEU A 1 503 ? 15.008 11.264 -27.377 1.00 89.25 503 LEU A C 1
ATOM 3967 O O . LEU A 1 503 ? 15.008 10.041 -27.507 1.00 89.25 503 LEU A O 1
ATOM 3971 N N . VAL A 1 504 ? 14.709 12.109 -28.366 1.00 92.81 504 VAL A N 1
ATOM 3972 C CA . VAL A 1 504 ? 14.366 11.684 -29.728 1.00 92.81 504 VAL A CA 1
ATOM 3973 C C . VAL A 1 504 ? 15.526 11.974 -30.662 1.00 92.81 504 VAL A C 1
ATOM 3975 O O . VAL A 1 504 ? 16.087 13.071 -30.644 1.00 92.81 504 VAL A O 1
ATOM 3978 N N . ARG A 1 505 ? 15.858 11.010 -31.515 1.00 92.62 505 ARG A N 1
ATOM 3979 C CA . ARG A 1 505 ? 16.872 11.159 -32.556 1.00 92.62 505 ARG A CA 1
ATOM 3980 C C . ARG A 1 505 ? 16.357 10.614 -33.877 1.00 92.62 505 ARG A C 1
ATOM 3982 O O . ARG A 1 505 ? 15.642 9.618 -33.893 1.00 92.62 505 ARG A O 1
ATOM 3989 N N . GLN A 1 506 ? 16.748 11.241 -34.979 1.00 93.12 506 GLN A N 1
ATOM 3990 C CA . GLN A 1 506 ? 16.622 10.614 -36.290 1.00 93.12 506 GLN A CA 1
ATOM 3991 C C . GLN A 1 506 ? 17.739 9.573 -36.467 1.00 93.12 506 GLN A C 1
ATOM 3993 O O . GLN A 1 506 ? 18.897 9.842 -36.135 1.00 93.12 506 GLN A O 1
ATOM 3998 N N . GLU A 1 507 ? 17.419 8.394 -36.996 1.00 89.00 507 GLU A N 1
ATOM 3999 C CA . GLU A 1 507 ? 18.421 7.384 -37.345 1.00 89.00 507 GLU A CA 1
ATOM 4000 C C . GLU A 1 507 ? 19.412 7.963 -38.371 1.00 89.00 507 GLU A C 1
ATOM 4002 O O . GLU A 1 507 ? 19.009 8.557 -39.371 1.00 89.00 507 GLU A O 1
ATOM 4007 N N . GLY A 1 508 ? 20.716 7.872 -38.085 1.00 80.62 508 GLY A N 1
ATOM 4008 C CA . GLY A 1 508 ? 21.761 8.504 -38.904 1.00 80.62 508 GLY A CA 1
ATOM 4009 C C . GLY A 1 508 ? 21.768 10.044 -38.888 1.00 80.62 508 GLY A C 1
ATOM 4010 O O . GLY A 1 508 ? 22.500 10.652 -39.665 1.00 80.62 508 GLY A O 1
ATOM 4011 N N . GLY A 1 509 ? 20.976 10.686 -38.020 1.00 82.31 509 GLY A N 1
ATOM 4012 C CA . GLY A 1 509 ? 20.783 12.138 -37.985 1.00 82.31 509 GLY A CA 1
ATOM 4013 C C . GLY A 1 509 ? 20.972 12.778 -36.605 1.00 82.31 509 GLY A C 1
ATOM 4014 O O . GLY A 1 509 ? 21.668 12.260 -35.726 1.00 82.31 509 GLY A O 1
ATOM 4015 N N . THR A 1 510 ? 20.370 13.957 -36.432 1.00 86.19 510 THR A N 1
ATOM 4016 C CA . THR A 1 510 ? 20.470 14.784 -35.221 1.00 86.19 510 THR A CA 1
ATOM 4017 C C . THR A 1 510 ? 19.374 14.471 -34.201 1.00 86.19 510 THR A C 1
ATOM 4019 O O . THR A 1 510 ? 18.415 13.744 -34.469 1.00 86.19 510 THR A O 1
ATOM 4022 N N . VAL A 1 511 ? 19.527 15.031 -33.000 1.00 89.94 511 VAL A N 1
ATOM 4023 C CA . VAL A 1 511 ? 18.466 15.067 -31.987 1.00 89.94 511 VAL A CA 1
ATOM 4024 C C . VAL A 1 511 ? 17.304 15.919 -32.502 1.00 89.94 511 VAL A C 1
ATOM 4026 O O . VAL A 1 511 ? 17.533 16.983 -33.074 1.00 89.94 511 VAL A O 1
ATOM 4029 N N . ILE A 1 512 ? 16.074 15.453 -32.281 1.00 89.56 512 ILE A N 1
ATOM 4030 C CA . ILE A 1 512 ? 14.847 16.179 -32.616 1.00 89.56 512 ILE A CA 1
ATOM 4031 C C . ILE A 1 512 ? 14.258 16.729 -31.307 1.00 89.56 512 ILE A C 1
ATOM 4033 O O . ILE A 1 512 ? 13.791 15.948 -30.470 1.00 89.56 512 ILE A O 1
ATOM 4037 N N . PRO A 1 513 ? 14.278 18.053 -31.085 1.00 86.38 513 PRO A N 1
ATOM 4038 C CA . PRO A 1 513 ? 13.739 18.647 -29.872 1.00 86.38 513 PRO A CA 1
ATOM 4039 C C . PRO A 1 513 ? 12.208 18.652 -29.926 1.00 86.38 513 PRO A C 1
ATOM 4041 O O . PRO A 1 513 ? 11.590 19.532 -30.516 1.00 86.38 513 PRO A O 1
ATOM 4044 N N . ILE A 1 514 ? 11.584 17.659 -29.293 1.00 84.75 514 ILE A N 1
ATOM 4045 C CA . ILE A 1 514 ? 10.128 17.601 -29.122 1.00 84.75 514 ILE A CA 1
ATOM 4046 C C . ILE A 1 514 ? 9.804 17.985 -27.681 1.00 84.75 514 ILE A C 1
ATOM 4048 O O . ILE A 1 514 ? 10.099 17.227 -26.751 1.00 84.75 514 ILE A O 1
ATOM 4052 N N . ILE A 1 515 ? 9.205 19.165 -27.508 1.00 73.50 515 ILE A N 1
ATOM 4053 C CA . ILE A 1 515 ? 8.766 19.663 -26.204 1.00 73.50 515 ILE A CA 1
ATOM 4054 C C . ILE A 1 515 ? 7.378 19.080 -25.904 1.00 73.50 515 ILE A C 1
ATOM 4056 O O . ILE A 1 515 ? 6.437 19.328 -26.658 1.00 73.50 515 ILE A O 1
ATOM 4060 N N . PRO A 1 516 ? 7.209 18.319 -24.812 1.00 62.53 516 PRO A N 1
ATOM 4061 C CA . PRO A 1 516 ? 5.903 17.796 -24.435 1.00 62.53 516 PRO A CA 1
ATOM 4062 C C . PRO A 1 516 ? 4.962 18.925 -23.992 1.00 62.53 516 PRO A C 1
ATOM 4064 O O . PRO A 1 516 ? 5.175 19.578 -22.967 1.00 62.53 516 PRO A O 1
ATOM 4067 N N . VAL A 1 517 ? 3.861 19.125 -24.722 1.00 59.72 517 VAL A N 1
ATOM 4068 C CA . VAL A 1 517 ? 2.766 20.001 -24.284 1.00 59.72 517 VAL A CA 1
ATOM 4069 C C . VAL A 1 517 ? 1.818 19.191 -23.398 1.00 59.72 517 VAL A C 1
ATOM 4071 O O . VAL A 1 517 ? 0.792 18.675 -23.841 1.00 59.72 517 VAL A O 1
ATOM 4074 N N . HIS A 1 518 ? 2.175 19.058 -22.120 1.00 52.69 518 HIS A N 1
ATOM 4075 C CA . HIS A 1 518 ? 1.454 18.239 -21.134 1.00 52.69 518 HIS A CA 1
ATOM 4076 C C . HIS A 1 518 ? -0.055 18.554 -21.045 1.00 52.69 518 HIS A C 1
ATOM 4078 O O . HIS A 1 518 ? -0.865 17.671 -20.770 1.00 52.69 518 HIS A O 1
ATOM 4084 N N . SER A 1 519 ? -0.460 19.800 -21.319 1.00 48.34 519 SER A N 1
ATOM 4085 C CA . SER A 1 519 ? -1.864 20.228 -21.316 1.00 48.34 519 SER A CA 1
ATOM 4086 C C . SER A 1 519 ? -2.674 19.736 -22.523 1.00 48.34 519 SER A C 1
ATOM 4088 O O . SER A 1 519 ? -3.871 19.508 -22.375 1.00 48.34 519 SER A O 1
ATOM 4090 N N . GLN A 1 520 ? -2.056 19.532 -23.694 1.00 45.84 520 GLN A N 1
ATOM 4091 C CA . GLN A 1 520 ? -2.749 19.098 -24.921 1.00 45.84 520 GLN A CA 1
ATOM 4092 C C . GLN A 1 520 ? -2.984 17.580 -24.987 1.00 45.84 520 GLN A C 1
ATOM 4094 O O . GLN A 1 520 ? -3.876 17.126 -25.709 1.00 45.84 520 GLN A O 1
ATOM 4099 N N . HIS A 1 521 ? -2.212 16.800 -24.225 1.00 46.09 521 HIS A N 1
ATOM 4100 C CA . HIS A 1 521 ? -2.324 15.337 -24.157 1.00 46.09 521 HIS A CA 1
ATOM 4101 C C . HIS A 1 521 ? -3.040 14.827 -22.897 1.00 46.09 521 HIS A C 1
ATOM 4103 O O . HIS A 1 521 ? -3.303 13.626 -22.793 1.00 46.09 521 HIS A O 1
ATOM 4109 N N . ARG A 1 522 ? -3.401 15.716 -21.957 1.00 43.28 522 ARG A N 1
ATOM 4110 C CA . ARG A 1 522 ? -4.143 15.364 -20.736 1.00 43.28 522 ARG A CA 1
ATOM 4111 C C . ARG A 1 522 ? -5.473 14.693 -21.117 1.00 43.28 522 ARG A C 1
ATOM 4113 O O . ARG A 1 522 ? -6.338 15.324 -21.716 1.00 43.28 522 ARG A O 1
ATOM 4120 N N . GLY A 1 523 ? -5.601 13.398 -20.819 1.00 49.53 523 GLY A N 1
ATOM 4121 C CA . GLY A 1 523 ? -6.773 12.576 -21.156 1.00 49.53 523 GLY A CA 1
ATOM 4122 C C . GLY A 1 523 ? -6.782 11.936 -22.555 1.00 49.53 523 GLY A C 1
ATOM 4123 O O . GLY A 1 523 ? -7.728 11.221 -22.866 1.00 49.53 523 GLY A O 1
ATOM 4124 N N . ARG A 1 524 ? -5.760 12.154 -23.401 1.00 54.56 524 ARG A N 1
ATOM 4125 C CA . ARG A 1 524 ? -5.647 11.519 -24.737 1.00 54.56 524 ARG A CA 1
ATOM 4126 C C . ARG A 1 524 ? -4.739 10.290 -24.773 1.00 54.56 524 ARG A C 1
ATOM 4128 O O . ARG A 1 524 ? -4.888 9.468 -25.671 1.00 54.56 524 ARG A O 1
ATOM 4135 N N . ILE A 1 525 ? -3.806 10.172 -23.832 1.00 69.12 525 ILE A N 1
ATOM 4136 C CA . ILE A 1 525 ? -2.884 9.035 -23.735 1.00 69.12 525 ILE A CA 1
ATOM 4137 C C . ILE A 1 525 ? -3.313 8.178 -22.553 1.00 69.12 525 ILE A C 1
ATOM 4139 O O . ILE A 1 525 ? -3.374 8.655 -21.421 1.00 69.12 525 ILE A O 1
ATOM 4143 N N . TYR A 1 526 ? -3.654 6.928 -22.851 1.00 76.81 526 TYR A N 1
ATOM 4144 C CA . TYR A 1 526 ? -4.087 5.947 -21.868 1.00 76.81 526 TYR A CA 1
ATOM 4145 C C . TYR A 1 526 ? -2.873 5.392 -21.111 1.00 76.81 526 TYR A C 1
ATOM 4147 O O . TYR A 1 526 ? -1.920 4.917 -21.728 1.00 76.81 526 TYR A O 1
ATOM 4155 N N . LEU A 1 527 ? -2.927 5.452 -19.779 1.00 80.31 527 LEU A N 1
ATOM 4156 C CA . LEU A 1 527 ? -2.038 4.714 -18.886 1.00 80.31 527 LEU A CA 1
ATOM 4157 C C . LEU A 1 527 ? -2.863 3.667 -18.124 1.00 80.31 527 LEU A C 1
ATOM 4159 O O . LEU A 1 527 ? -3.982 3.972 -17.705 1.00 80.31 527 LEU A O 1
ATOM 4163 N N . PRO A 1 528 ? -2.322 2.459 -17.896 1.00 81.75 528 PRO A N 1
ATOM 4164 C CA . PRO A 1 528 ? -3.050 1.371 -17.245 1.00 81.75 528 PRO A CA 1
ATOM 4165 C C . PRO A 1 528 ? -3.109 1.500 -15.713 1.00 81.75 528 PRO A C 1
ATOM 4167 O O . PRO A 1 528 ? -3.479 0.555 -15.022 1.00 81.75 528 PRO A O 1
ATOM 4170 N N . PHE A 1 529 ? -2.748 2.657 -15.154 1.00 82.25 529 PHE A N 1
ATOM 4171 C CA . PHE A 1 529 ? -2.780 2.939 -13.720 1.00 82.25 529 PHE A CA 1
ATOM 4172 C C . PHE A 1 529 ? -3.047 4.424 -13.444 1.00 82.25 529 PHE A C 1
ATOM 4174 O O . PHE A 1 529 ? -2.833 5.275 -14.305 1.00 82.25 529 PHE A O 1
ATOM 4181 N N . MET A 1 530 ? -3.532 4.729 -12.238 1.00 75.19 530 MET A N 1
ATOM 4182 C CA . MET A 1 530 ? -3.902 6.088 -11.822 1.00 75.19 530 MET A CA 1
ATOM 4183 C C . MET A 1 530 ? -2.716 6.975 -11.413 1.00 75.19 530 MET A C 1
ATOM 4185 O O . MET A 1 530 ? -2.897 8.185 -11.287 1.00 75.19 530 MET A O 1
ATOM 4189 N N . ASP A 1 531 ? -1.550 6.403 -11.103 1.00 74.75 531 ASP A N 1
ATOM 4190 C CA . ASP A 1 531 ? -0.358 7.183 -10.745 1.00 74.75 531 ASP A CA 1
ATOM 4191 C C . ASP A 1 531 ? 0.090 8.062 -11.923 1.00 74.75 531 ASP A C 1
ATOM 4193 O O . ASP A 1 531 ? 0.150 7.606 -13.067 1.00 74.75 531 ASP A O 1
ATOM 4197 N N . GLU A 1 532 ? 0.429 9.325 -11.651 1.00 68.31 532 GLU A N 1
ATOM 4198 C CA . GLU A 1 532 ? 1.029 10.188 -12.669 1.00 68.31 532 GLU A CA 1
ATOM 4199 C C . GLU A 1 532 ? 2.484 9.755 -12.908 1.00 68.31 532 GLU A C 1
ATOM 4201 O O . GLU A 1 532 ? 3.303 9.756 -11.992 1.00 68.31 532 GLU A O 1
ATOM 4206 N N . ASP A 1 533 ? 2.822 9.424 -14.155 1.00 77.00 533 ASP A N 1
ATOM 4207 C CA . ASP A 1 533 ? 4.203 9.215 -14.602 1.00 77.00 533 ASP A CA 1
ATOM 4208 C C . ASP A 1 533 ? 4.491 10.175 -15.768 1.00 77.00 533 ASP A C 1
ATOM 4210 O O . ASP A 1 533 ? 4.332 9.807 -16.939 1.00 77.00 533 ASP A O 1
ATOM 4214 N N . PRO A 1 534 ? 4.850 11.444 -15.481 1.00 78.88 534 PRO A N 1
ATOM 4215 C CA . PRO A 1 534 ? 4.999 12.470 -16.512 1.00 78.88 534 PRO A CA 1
ATOM 4216 C C . PRO A 1 534 ? 6.017 12.087 -17.587 1.00 78.88 534 PRO A C 1
ATOM 4218 O O . PRO A 1 534 ? 5.806 12.368 -18.767 1.00 78.88 534 PRO A O 1
ATOM 4221 N N . LYS A 1 535 ? 7.096 11.394 -17.198 1.00 84.69 535 LYS A N 1
ATOM 4222 C CA . LYS A 1 535 ? 8.127 10.939 -18.132 1.00 84.69 535 LYS A CA 1
ATOM 4223 C C . LYS A 1 535 ? 7.600 9.832 -19.044 1.00 84.69 535 LYS A C 1
ATOM 4225 O O . LYS A 1 535 ? 7.867 9.871 -20.244 1.00 84.69 535 LYS A O 1
ATOM 4230 N N . MET A 1 536 ? 6.819 8.885 -18.524 1.00 87.12 536 MET A N 1
ATOM 4231 C CA . MET A 1 536 ? 6.154 7.890 -19.367 1.00 87.12 536 MET A CA 1
ATOM 4232 C C . MET A 1 536 ? 5.158 8.541 -20.334 1.00 87.12 536 MET A C 1
ATOM 4234 O O . MET A 1 536 ? 5.146 8.199 -21.516 1.00 87.12 536 MET A O 1
ATOM 4238 N N . VAL A 1 537 ? 4.358 9.507 -19.866 1.00 84.62 537 VAL A N 1
ATOM 4239 C CA . VAL A 1 537 ? 3.420 10.255 -20.723 1.00 84.62 537 VAL A CA 1
ATOM 4240 C C . VAL A 1 537 ? 4.166 10.979 -21.843 1.00 84.62 537 VAL A C 1
ATOM 4242 O O . VAL A 1 537 ? 3.745 10.916 -22.998 1.00 84.62 537 VAL A O 1
ATOM 4245 N N . GLU A 1 538 ? 5.286 11.633 -21.532 1.00 86.06 538 GLU A N 1
ATOM 4246 C CA . GLU A 1 538 ? 6.158 12.273 -22.519 1.00 86.06 538 GLU A CA 1
ATOM 4247 C C . GLU A 1 538 ? 6.667 11.266 -23.562 1.00 86.06 538 GLU A C 1
ATOM 4249 O O . GLU A 1 538 ? 6.551 11.518 -24.764 1.00 86.06 538 GLU A O 1
ATOM 4254 N N . ILE A 1 539 ? 7.203 10.124 -23.117 1.00 90.25 539 ILE A N 1
ATOM 4255 C CA . ILE A 1 539 ? 7.726 9.075 -24.003 1.00 90.25 539 ILE A CA 1
ATOM 4256 C C . ILE A 1 539 ? 6.618 8.546 -24.918 1.00 90.25 539 ILE A C 1
ATOM 4258 O O . ILE A 1 539 ? 6.806 8.522 -26.133 1.00 90.25 539 ILE A O 1
ATOM 4262 N N . LEU A 1 540 ? 5.449 8.188 -24.376 1.00 89.94 540 LEU A N 1
ATOM 4263 C CA . LEU A 1 540 ? 4.314 7.722 -25.181 1.00 89.94 540 LEU A CA 1
ATOM 4264 C C . LEU A 1 540 ? 3.847 8.777 -26.178 1.00 89.94 540 LEU A C 1
ATOM 4266 O O . LEU A 1 540 ? 3.590 8.442 -27.330 1.00 89.94 540 LEU A O 1
ATOM 4270 N N . SER A 1 541 ? 3.777 10.045 -25.760 1.00 88.19 541 SER A N 1
ATOM 4271 C CA . SER A 1 541 ? 3.391 11.150 -26.647 1.00 88.19 541 SER A CA 1
ATOM 4272 C C . SER A 1 541 ? 4.313 11.209 -27.860 1.00 88.19 541 SER A C 1
ATOM 4274 O O . SER A 1 541 ? 3.836 11.277 -28.988 1.00 88.19 541 SER A O 1
ATOM 4276 N N . LYS A 1 542 ? 5.630 11.127 -27.631 1.00 91.94 542 LYS A N 1
ATOM 4277 C CA . LYS A 1 542 ? 6.652 11.137 -28.685 1.00 91.94 542 LYS A CA 1
ATOM 4278 C C . LYS A 1 542 ? 6.556 9.906 -29.583 1.00 91.94 542 LYS A C 1
ATOM 4280 O O . LYS A 1 542 ? 6.602 10.051 -30.799 1.00 91.94 542 LYS A O 1
ATOM 4285 N N . VAL A 1 543 ? 6.381 8.717 -29.004 1.00 93.38 543 VAL A N 1
ATOM 4286 C CA . VAL A 1 543 ? 6.247 7.472 -29.775 1.00 93.38 543 VAL A CA 1
ATOM 4287 C C . VAL A 1 543 ? 5.015 7.513 -30.677 1.00 93.38 543 VAL A C 1
ATOM 4289 O O . VAL A 1 543 ? 5.141 7.272 -31.871 1.00 93.38 543 VAL A O 1
ATOM 4292 N N . VAL A 1 544 ? 3.842 7.870 -30.144 1.00 90.56 544 VAL A N 1
ATOM 4293 C CA . VAL A 1 544 ? 2.593 7.962 -30.923 1.00 90.56 544 VAL A CA 1
ATOM 4294 C C . VAL A 1 544 ? 2.705 9.028 -32.015 1.00 90.56 544 VAL A C 1
ATOM 4296 O O . VAL A 1 544 ? 2.317 8.785 -33.154 1.00 90.56 544 VAL A O 1
ATOM 4299 N N . LEU A 1 545 ? 3.269 10.193 -31.683 1.00 91.00 545 LEU A N 1
ATOM 4300 C CA . LEU A 1 545 ? 3.464 11.294 -32.624 1.00 91.00 545 LEU A CA 1
ATOM 4301 C C . LEU A 1 545 ? 4.329 10.881 -33.825 1.00 91.00 545 LEU A C 1
ATOM 4303 O O . LEU A 1 545 ? 3.979 11.185 -34.962 1.00 91.00 545 LEU A O 1
ATOM 4307 N N . LEU A 1 546 ? 5.445 10.193 -33.572 1.00 93.62 546 LEU A N 1
ATOM 4308 C CA . LEU A 1 546 ? 6.403 9.778 -34.602 1.00 93.62 546 LEU A CA 1
ATOM 4309 C C . LEU A 1 546 ? 5.958 8.517 -35.352 1.00 93.62 546 LEU A C 1
ATOM 4311 O O . LEU A 1 546 ? 6.282 8.359 -36.524 1.00 93.62 546 LEU A O 1
ATOM 4315 N N . ALA A 1 547 ? 5.193 7.627 -34.713 1.00 93.81 547 ALA A N 1
ATOM 4316 C CA . ALA A 1 547 ? 4.606 6.466 -35.385 1.00 93.81 547 ALA A CA 1
ATOM 4317 C C . ALA A 1 547 ? 3.616 6.883 -36.485 1.00 93.81 547 ALA A C 1
ATOM 4319 O O . ALA A 1 547 ? 3.442 6.160 -37.466 1.00 93.81 547 ALA A O 1
ATOM 4320 N N . GLU A 1 548 ? 3.009 8.065 -36.344 1.00 91.38 548 GLU A N 1
ATOM 4321 C CA . GLU A 1 548 ? 2.127 8.683 -37.331 1.00 91.38 548 GLU A CA 1
ATOM 4322 C C . GLU A 1 548 ? 2.726 9.962 -37.944 1.00 91.38 548 GLU A C 1
ATOM 4324 O O . GLU A 1 548 ? 1.988 10.903 -38.251 1.00 91.38 548 GLU A O 1
ATOM 4329 N N . ASP A 1 549 ? 4.046 10.004 -38.145 1.00 92.00 549 ASP A N 1
ATOM 4330 C CA . ASP A 1 549 ? 4.787 11.190 -38.605 1.00 92.00 549 ASP A CA 1
ATOM 4331 C C . ASP A 1 549 ? 4.231 11.858 -39.877 1.00 92.00 549 ASP A C 1
ATOM 4333 O O . ASP A 1 549 ? 4.296 13.076 -40.006 1.00 92.00 549 ASP A O 1
ATOM 4337 N N . ARG A 1 550 ? 3.573 11.117 -40.774 1.00 91.31 550 ARG A N 1
ATOM 4338 C CA . ARG A 1 550 ? 2.834 11.667 -41.929 1.00 91.31 550 ARG A CA 1
ATOM 4339 C C . ARG A 1 550 ? 1.779 12.721 -41.563 1.00 91.31 550 ARG A C 1
ATOM 4341 O O . ARG A 1 550 ? 1.349 13.492 -42.417 1.00 91.31 550 ARG A O 1
ATOM 4348 N N . LYS A 1 551 ? 1.286 12.706 -40.320 1.00 89.25 551 LYS A N 1
ATOM 4349 C CA . LYS A 1 551 ? 0.299 13.661 -39.794 1.00 89.25 551 LYS A CA 1
ATOM 4350 C C . LYS A 1 551 ? 0.960 14.888 -39.159 1.00 89.25 551 LYS A C 1
ATOM 4352 O O . LYS A 1 551 ? 0.235 15.803 -38.761 1.00 89.25 551 LYS A O 1
ATOM 4357 N N . LEU A 1 552 ? 2.291 14.923 -39.040 1.00 88.75 552 LEU A N 1
ATOM 4358 C CA . LEU A 1 552 ? 3.021 16.054 -38.474 1.00 88.75 552 LEU A CA 1
ATOM 4359 C C . LEU A 1 552 ? 2.834 17.300 -39.336 1.00 88.75 552 LEU A C 1
ATOM 4361 O O . LEU A 1 552 ? 3.081 17.298 -40.538 1.00 88.75 552 LEU A O 1
ATOM 4365 N N . LYS A 1 553 ? 2.411 18.384 -38.687 1.00 87.12 553 LYS A N 1
ATOM 4366 C CA . LYS A 1 553 ? 2.265 19.713 -39.299 1.00 87.12 553 LYS A CA 1
ATOM 4367 C C . LYS A 1 553 ? 3.065 20.791 -38.575 1.00 87.12 553 LYS A C 1
ATOM 4369 O O . LYS A 1 553 ? 3.082 21.927 -39.031 1.00 87.12 553 LYS A O 1
ATOM 4374 N N . ASP A 1 554 ? 3.674 20.456 -37.439 1.00 86.69 554 ASP A N 1
ATOM 4375 C CA . ASP A 1 554 ? 4.386 21.419 -36.608 1.00 86.69 554 ASP A CA 1
ATOM 4376 C C . ASP A 1 554 ? 5.735 21.786 -37.255 1.00 86.69 554 ASP A C 1
ATOM 4378 O O . ASP A 1 554 ? 6.640 20.943 -37.292 1.00 86.69 554 ASP A O 1
ATOM 4382 N N . PRO A 1 555 ? 5.906 23.027 -37.753 1.00 86.69 555 PRO A N 1
ATOM 4383 C CA . PRO A 1 555 ? 7.142 23.441 -38.409 1.00 86.69 555 PRO A CA 1
ATOM 4384 C C . PRO A 1 555 ? 8.341 23.429 -37.452 1.00 86.69 555 PRO A C 1
ATOM 4386 O O . PRO A 1 555 ? 9.473 23.244 -37.898 1.00 86.69 555 PRO A O 1
ATOM 4389 N N . THR A 1 556 ? 8.112 23.572 -36.140 1.00 87.19 556 THR A N 1
ATOM 4390 C CA . THR A 1 556 ? 9.185 23.579 -35.136 1.00 87.19 556 THR A CA 1
ATOM 4391 C C . THR A 1 556 ? 9.839 22.210 -34.972 1.00 87.19 556 THR A C 1
ATOM 4393 O O . THR A 1 556 ? 11.017 22.152 -34.622 1.00 87.19 556 THR A O 1
ATOM 4396 N N . ILE A 1 557 ? 9.108 21.134 -35.288 1.00 88.06 557 ILE A N 1
ATOM 4397 C CA . ILE A 1 557 ? 9.596 19.751 -35.323 1.00 88.06 557 ILE A CA 1
ATOM 4398 C C . ILE A 1 557 ? 10.107 19.410 -36.726 1.00 88.06 557 ILE A C 1
ATOM 4400 O O . ILE A 1 557 ? 11.210 18.883 -36.865 1.00 88.06 557 ILE A O 1
ATOM 4404 N N . LEU A 1 558 ? 9.333 19.739 -37.768 1.00 90.00 558 LEU A N 1
ATOM 4405 C CA . LEU A 1 558 ? 9.637 19.370 -39.155 1.00 90.00 558 LEU A CA 1
ATOM 4406 C C . LEU A 1 558 ? 10.983 19.919 -39.646 1.00 90.00 558 LEU A C 1
ATOM 4408 O O . LEU A 1 558 ? 11.672 19.225 -40.383 1.00 90.00 558 LEU A O 1
ATOM 4412 N N . GLN A 1 559 ? 11.405 21.107 -39.196 1.00 90.19 559 GLN A N 1
ATOM 4413 C CA . GLN A 1 559 ? 12.717 21.678 -39.547 1.00 90.19 559 GLN A CA 1
ATOM 4414 C C . GLN A 1 559 ? 13.916 20.792 -39.147 1.00 90.19 559 GLN A C 1
ATOM 4416 O O . GLN A 1 559 ? 15.003 20.940 -39.701 1.00 90.19 559 GLN A O 1
ATOM 4421 N N . TRP A 1 560 ? 13.732 19.887 -38.178 1.00 87.06 560 TRP A N 1
ATOM 4422 C CA . TRP A 1 560 ? 14.773 18.978 -37.689 1.00 87.06 560 TRP A CA 1
ATOM 4423 C C . TRP A 1 560 ? 14.738 17.603 -38.360 1.00 87.06 560 TRP A C 1
ATOM 4425 O O . TRP A 1 560 ? 15.663 16.815 -38.163 1.00 87.06 560 TRP A O 1
ATOM 4435 N N . ILE A 1 561 ? 13.690 17.301 -39.131 1.00 89.12 561 ILE A N 1
ATOM 4436 C CA . ILE A 1 561 ? 13.525 16.020 -39.814 1.00 89.12 561 ILE A CA 1
ATOM 4437 C C . ILE A 1 561 ? 14.078 16.161 -41.226 1.00 89.12 561 ILE A C 1
ATOM 4439 O O . ILE A 1 561 ? 13.620 16.991 -42.006 1.00 89.12 561 ILE A O 1
ATOM 4443 N N . ARG A 1 562 ? 15.049 15.317 -41.571 1.00 84.88 562 ARG A N 1
ATOM 4444 C CA . ARG A 1 562 ? 15.521 15.175 -42.951 1.00 84.88 562 ARG A CA 1
ATOM 4445 C C . ARG A 1 562 ? 14.754 14.023 -43.598 1.00 84.88 562 ARG A C 1
ATOM 4447 O O . ARG A 1 562 ? 14.982 12.890 -43.168 1.00 84.88 562 ARG A O 1
ATOM 4454 N N . PRO A 1 563 ? 13.855 14.281 -44.565 1.00 75.88 563 PRO A N 1
ATOM 4455 C CA . PRO A 1 563 ? 13.047 13.230 -45.166 1.00 75.88 563 PRO A CA 1
ATOM 4456 C C . PRO A 1 563 ? 13.913 12.148 -45.819 1.00 75.88 563 PRO A C 1
ATOM 4458 O O . PRO A 1 563 ? 14.962 12.459 -46.387 1.00 75.88 563 PRO A O 1
ATOM 4461 N N . GLN A 1 564 ? 13.476 10.892 -45.745 1.00 67.69 564 GLN A N 1
ATOM 4462 C CA . GLN A 1 564 ? 13.998 9.833 -46.605 1.00 67.69 564 GLN A CA 1
ATOM 4463 C C . GLN A 1 564 ? 13.661 10.192 -48.060 1.00 67.69 564 GLN A C 1
ATOM 4465 O O . GLN A 1 564 ? 12.540 10.613 -48.345 1.00 67.69 564 GLN A O 1
ATOM 4470 N N . GLY A 1 565 ? 14.675 10.135 -48.928 1.00 56.81 565 GLY A N 1
ATOM 4471 C CA . GLY A 1 565 ? 14.562 10.487 -50.347 1.00 56.81 565 GLY A CA 1
ATOM 4472 C C . GLY A 1 565 ? 13.706 9.522 -51.146 1.00 56.81 565 GLY A C 1
ATOM 4473 O O . GLY A 1 565 ? 13.653 8.331 -50.761 1.00 56.81 565 GLY A O 1
#

Secondary structure (DSSP, 8-state):
--HHHHHHHHTTT-SS-HHHHHHT---HHHHHHHHHHH-HHHHHHHHHHHHHHS-TTHHHHHHHHHHHHTT-S-HHHHHHHHHHH--HHHHHHGGG-S---HHHHHHHHHHHHHHHHHHTTS-HHHHHHHHHHHHHHHHHHHHHTT-SSHHHHHHHHHHTTGGGTHHHHH-EEETTEEEEEEE-TTS-EEEEEEETTEEPSS--TTGGG-HHHHHHHHHHHHHHHHHHHHHHHHHHHHHTT--B-HHHHHHHHH-TTTHHHHTTSPEEETTEEEEE-SSSEEETTEEE---SSPBEE--HHHHHHHT-HHHHHHHHHHTT--BSSSSTT-------TTTTTSSEE-TTTT-BB-HHHHHHHHHTTT-EEETTTEEEEEETTTTEEEEEEES--SSS--SS-PPBEEEEEEEESS--TTPPP--GGGS-HHHHHHHHHHHHHHHHHHBTTSS-SS--HHHHHHHHHHHHHHHHHHT-TTEEEETTEEEEE-SS-EEEEETTT--EEETTS-B------HHHHTTTS--SBSS--HHHHHHHHHHHHHHTGGG---HHHHTT-----

pLDDT: mean 86.2, std 10.8, range [43.28, 98.5]

Sequence (565 aa):
MGNDEKKALIARYTELDPQDLADGAFDEALFCQALEEIGEERFELCYKAAKYIGSGAIHTRARRYADVVQGKVTEEELLTQIKEKRNKDAVCALGLLTDRDDAAIQRRYLRIQEFLKESKLFGAQRQASEKRVGEIALLNLSRGAGFADPVQLTWRMEALQVESAASYLEGIDIEGYSCIISLNDDGSNKLQILKDEKLLKSVPAKLKKHPQYLEIAEVSKAWKAQHRRARFLLEDMMQRRTPLAVDDVRAILSNPVVSPMFKKLVLLQDRQFGLPTVEGLATLDGVKKYGKSPLLLAHPVDFNAAGLWAQWQSHLFAEKLVQPFKQVFRELYVPLPEEAELSESRRYSGYQIQVKQAAAALRSRGWTASYEGGLQKVFLAQGICVSLFARADWFSPSDVEAPAIEYVFFSRTRYVPDAPPLHIADLDPVLYSEVMRDIDMVVSIAFVGGVDPETGQSTKELRTAIVRCTAELMKFANVSISGNHVYIKGMLANYTVHLGSGLVRQEGGTVIPIIPVHSQHRGRIYLPFMDEDPKMVEILSKVVLLAEDRKLKDPTILQWIRPQG